Protein AF-A0A316VKX4-F1 (afdb_monomer_lite)

Secondary structure (DSSP, 8-state):
-HHHHHHHHHHHHHHHHIIIIIIS-HHHHHHHHHHHHTTS----HHHHTTS-HHHHHHHHHHHHHHHHHHHHTSHHHHHHHHHHHHHHHHHHHHHHHHHH-TTT-STIIIIIHHHHHHHHT-HIIIIISTTGGGGHHHHHHHHHHHH-PPPTTTTSPPPPPPHHHHHHHHHHHHHHHHHHHHHHT--SSGGGS--TTTTTS-HHHHTTHHHHHHHHHHHHHHHHHHTHHHHHHHHHSPPPP-SHHHHHHHHHTS-HHHHHHHHHHHHHHHHHHHHHHHHHHHHHHHHHHIIIIIT-PPPPHHHHHHHHHHHHHHHHHHHHHHHHHHT----S-HHHHHHHHHHS-SS-HHHHS-HHHHHHHHHHH-HHHHHHHHHHHHHHHHHHHHHHHHHHHHHHTTGGG--

Sequence (403 aa):
MASYGLLALSTAISAFTYSHIWLNDSAFKQSIPKVVKACGTLVPFTSLREADPVTALRELICVRLSFLRLLYADQAGFGALLVFASVFVPFFLRLSYQAASPNTRSLLQGPILPTLAVLITSADVLLIGSGVALFIPTLIALLYTLGASPSKASALPKLPCPAQAVYGANLTAAFLSAFFIGTLMYDEELTSTEFWWEQFVPEQVLQYTNILTHVNDLFSNVYPVVILPILWLGYHSVKRIHNEEDAKKQLDYYLAAEIAYGFERTWAYYRQAGLLSFLAYLYGVSQIYRGVVATKKIPGPATQYILLVSLLITLASLTIAIVDAQSAPDDGLDEEAKKAIERAPAGNPGVEDNIKVLAVLSLVTGPSMAFMLWYAHQEEIRGWKGRRAWRQNSASKGELAVK

Radius of gyration: 22.86 Å; chains: 1; bounding box: 53×50×69 Å

pLDDT: mean 73.51, std 16.37, range [37.75, 94.88]

Organism: NCBI:txid1280837

Structure (mmCIF, N/CA/C/O backbone):
data_AF-A0A316VKX4-F1
#
_entry.id   AF-A0A316VKX4-F1
#
loop_
_atom_site.group_PDB
_atom_site.id
_atom_site.type_symbol
_atom_site.label_atom_id
_atom_site.label_alt_id
_atom_site.label_comp_id
_atom_site.label_asym_id
_atom_site.label_entity_id
_atom_site.label_seq_id
_atom_site.pdbx_PDB_ins_code
_atom_site.Cartn_x
_atom_site.Cartn_y
_atom_site.Cartn_z
_atom_site.occupancy
_atom_site.B_iso_or_equiv
_atom_site.auth_seq_id
_atom_site.auth_comp_id
_atom_site.auth_asym_id
_atom_site.auth_atom_id
_atom_site.pdbx_PDB_model_num
ATOM 1 N N . MET A 1 1 ? -4.645 18.797 -11.029 1.00 60.12 1 MET A N 1
ATOM 2 C CA . MET A 1 1 ? -5.745 19.451 -10.272 1.00 60.12 1 MET A CA 1
ATOM 3 C C . MET A 1 1 ? -6.503 18.474 -9.371 1.00 60.12 1 MET A C 1
ATOM 5 O O . MET A 1 1 ? -6.672 18.792 -8.204 1.00 60.12 1 MET A O 1
ATOM 9 N N . ALA A 1 2 ? -6.898 17.283 -9.846 1.00 71.75 2 ALA A N 1
ATOM 10 C CA . ALA A 1 2 ? -7.637 16.305 -9.028 1.00 71.75 2 ALA A CA 1
ATOM 11 C C . ALA A 1 2 ? -6.901 15.830 -7.749 1.00 71.75 2 ALA A C 1
ATOM 13 O O . ALA A 1 2 ? -7.521 15.722 -6.695 1.00 71.75 2 ALA A O 1
ATOM 14 N N . SER A 1 3 ? -5.580 15.617 -7.809 1.00 77.44 3 SER A N 1
ATOM 15 C CA . SER A 1 3 ? -4.751 15.219 -6.655 1.00 77.44 3 SER A CA 1
ATOM 16 C C . SER A 1 3 ? -4.733 16.271 -5.538 1.00 77.44 3 SER A C 1
ATOM 18 O O . SER A 1 3 ? -4.912 15.936 -4.372 1.00 77.44 3 SER A O 1
ATOM 20 N N . TYR A 1 4 ? -4.605 17.555 -5.884 1.00 80.31 4 TYR A N 1
ATOM 21 C CA . TYR A 1 4 ? -4.650 18.654 -4.911 1.00 80.31 4 TYR A CA 1
ATOM 22 C C . TYR A 1 4 ? -6.019 18.795 -4.233 1.00 80.31 4 TYR A C 1
ATOM 24 O O . TYR A 1 4 ? -6.076 19.100 -3.044 1.00 80.31 4 TYR A O 1
ATOM 32 N N . GLY A 1 5 ? -7.113 18.523 -4.954 1.00 78.25 5 GLY A N 1
ATOM 33 C CA . GLY A 1 5 ? -8.458 18.497 -4.370 1.00 78.25 5 GLY A CA 1
ATOM 34 C C . GLY A 1 5 ? -8.615 17.408 -3.303 1.00 78.25 5 GLY A C 1
ATOM 35 O O . GLY A 1 5 ? -9.144 17.675 -2.227 1.00 78.25 5 GLY A O 1
ATOM 36 N N . LEU A 1 6 ? -8.089 16.204 -3.558 1.00 78.06 6 LEU A N 1
ATOM 37 C CA . LEU A 1 6 ? -8.088 15.113 -2.576 1.00 78.06 6 LEU A CA 1
ATOM 38 C C . LEU A 1 6 ? -7.181 15.399 -1.378 1.00 78.06 6 LEU A C 1
ATOM 40 O O . LEU A 1 6 ? -7.562 15.100 -0.249 1.00 78.06 6 LEU A O 1
ATOM 44 N N . LEU A 1 7 ? -6.020 16.024 -1.596 1.00 81.31 7 LEU A N 1
ATOM 45 C CA . LEU A 1 7 ? -5.147 16.462 -0.503 1.00 81.31 7 LEU A CA 1
ATOM 46 C C . LEU A 1 7 ? -5.839 17.496 0.390 1.00 81.31 7 LEU A C 1
ATOM 48 O O . LEU A 1 7 ? -5.769 17.384 1.614 1.00 81.31 7 LEU A O 1
ATOM 52 N N . ALA A 1 8 ? -6.540 18.467 -0.202 1.00 81.06 8 ALA A N 1
ATOM 53 C CA . ALA A 1 8 ? -7.312 19.458 0.542 1.00 81.06 8 ALA A CA 1
ATOM 54 C C . ALA A 1 8 ? -8.449 18.802 1.340 1.00 81.06 8 ALA A C 1
ATOM 56 O O . ALA A 1 8 ? -8.603 19.094 2.524 1.00 81.06 8 ALA A O 1
ATOM 57 N N . LEU A 1 9 ? -9.188 17.867 0.731 1.00 82.38 9 LEU A N 1
ATOM 58 C CA . LEU A 1 9 ? -10.244 17.109 1.405 1.00 82.38 9 LEU A CA 1
ATOM 59 C C . LEU A 1 9 ? -9.695 16.281 2.574 1.00 82.38 9 LEU A C 1
ATOM 61 O O . LEU A 1 9 ? -10.226 16.361 3.677 1.00 82.38 9 LEU A O 1
ATOM 65 N N . SER A 1 10 ? -8.615 15.527 2.353 1.00 78.88 10 SER A N 1
ATOM 66 C CA . SER A 1 10 ? -7.961 14.726 3.393 1.00 78.88 10 SER A CA 1
ATOM 67 C C . SER A 1 10 ? -7.486 15.614 4.544 1.00 78.88 10 SER A C 1
ATOM 69 O O . SER A 1 10 ? -7.774 15.328 5.700 1.00 78.88 10 SER A O 1
ATOM 71 N N . THR A 1 11 ? -6.855 16.753 4.237 1.00 80.44 11 THR A N 1
ATOM 72 C CA . THR A 1 11 ? -6.425 17.739 5.243 1.00 80.44 11 THR A CA 1
ATOM 73 C C . THR A 1 11 ? -7.607 18.300 6.031 1.00 80.44 11 THR A C 1
ATOM 75 O O . THR A 1 11 ? -7.535 18.392 7.254 1.00 80.44 11 THR A O 1
ATOM 78 N N . ALA A 1 12 ? -8.702 18.650 5.352 1.00 81.50 12 ALA A N 1
ATOM 79 C CA . ALA A 1 12 ? -9.905 19.175 5.986 1.00 81.50 12 ALA A CA 1
ATOM 80 C C . ALA A 1 12 ? -10.557 18.138 6.911 1.00 81.50 12 ALA A C 1
ATOM 82 O O . ALA A 1 12 ? -10.912 18.479 8.036 1.00 81.50 12 ALA A O 1
ATOM 83 N N . ILE A 1 13 ? -10.646 16.872 6.486 1.00 80.00 13 ILE A N 1
ATOM 84 C CA . ILE A 1 13 ? -11.145 15.768 7.317 1.00 80.00 13 ILE A CA 1
ATOM 85 C C . ILE A 1 13 ? -10.245 15.575 8.543 1.00 80.00 13 ILE A C 1
ATOM 87 O O . ILE A 1 13 ? -10.758 15.516 9.662 1.00 80.00 13 ILE A O 1
ATOM 91 N N . SER A 1 14 ? -8.919 15.530 8.368 1.00 80.00 14 SER A N 1
ATOM 92 C CA . SER A 1 14 ? -7.964 15.413 9.478 1.00 80.00 14 SER A CA 1
ATOM 93 C C . SER A 1 14 ? -8.106 16.575 10.467 1.00 80.00 14 SER A C 1
ATOM 95 O O . SER A 1 14 ? -8.211 16.342 11.668 1.00 80.00 14 SER A O 1
ATOM 97 N N . ALA A 1 15 ? -8.170 17.819 9.978 1.00 77.75 15 ALA A N 1
ATOM 98 C CA . ALA A 1 15 ? -8.285 19.022 10.803 1.00 77.75 15 ALA A CA 1
ATOM 99 C C . ALA A 1 15 ? -9.633 19.118 11.532 1.00 77.75 15 ALA A C 1
ATOM 101 O O . ALA A 1 15 ? -9.665 19.403 12.730 1.00 77.75 15 ALA A O 1
ATOM 102 N N . PHE A 1 16 ? -10.737 18.840 10.833 1.00 80.94 16 PHE A N 1
ATOM 103 C CA . PHE A 1 16 ? -12.077 18.812 11.417 1.00 80.94 16 PHE A CA 1
ATOM 104 C C . PHE A 1 16 ? -12.161 17.767 12.529 1.00 80.94 16 PHE A C 1
ATOM 106 O O . PHE A 1 16 ? -12.564 18.085 13.648 1.00 80.94 16 PHE A O 1
ATOM 113 N N . THR A 1 17 ? -11.698 16.548 12.247 1.00 73.50 17 THR A N 1
ATOM 114 C CA . THR A 1 17 ? -11.689 15.451 13.218 1.00 73.50 17 THR A CA 1
ATOM 115 C C . THR A 1 17 ? -10.815 15.787 14.415 1.00 73.50 17 THR A C 1
ATOM 117 O O . THR A 1 17 ? -11.259 15.667 15.551 1.00 73.50 17 THR A O 1
ATOM 120 N N . TYR A 1 18 ? -9.590 16.254 14.186 1.00 73.69 18 TYR A N 1
ATOM 121 C CA . TYR A 1 18 ? -8.694 16.659 15.262 1.00 73.69 18 TYR A CA 1
ATOM 122 C C . TYR A 1 18 ? -9.344 17.718 16.161 1.00 73.69 18 TYR A C 1
ATOM 124 O O . TYR A 1 18 ? -9.322 17.609 17.385 1.00 73.69 18 TYR A O 1
ATOM 132 N N . SER A 1 19 ? -9.982 18.725 15.564 1.00 74.12 19 SER A N 1
ATOM 133 C CA . SER A 1 19 ? -10.683 19.771 16.304 1.00 74.12 19 SER A CA 1
ATOM 134 C C . SER A 1 19 ? -11.871 19.229 17.108 1.00 74.12 19 SER A C 1
ATOM 136 O O . SER A 1 19 ? -12.000 19.539 18.290 1.00 74.12 19 SER A O 1
ATOM 138 N N . HIS A 1 20 ? -12.734 18.415 16.502 1.00 68.88 20 HIS A N 1
ATOM 139 C CA . HIS A 1 20 ? -14.007 18.028 17.116 1.00 68.88 20 HIS A CA 1
ATOM 140 C C . HIS A 1 20 ? -13.888 16.816 18.036 1.00 68.88 20 HIS A C 1
ATOM 142 O O . HIS A 1 20 ? -14.450 16.820 19.126 1.00 68.88 20 HIS A O 1
ATOM 148 N N . ILE A 1 21 ? -13.134 15.801 17.623 1.00 66.00 21 ILE A N 1
ATOM 149 C CA . ILE A 1 21 ? -12.953 14.570 18.395 1.00 66.00 21 ILE A CA 1
ATOM 150 C C . ILE A 1 21 ? -11.817 14.736 19.393 1.00 66.00 21 ILE A C 1
ATOM 152 O O . ILE A 1 21 ? -11.898 14.207 20.493 1.00 66.00 21 ILE A O 1
ATOM 156 N N . TRP A 1 22 ? -10.762 15.487 19.063 1.00 65.12 22 TRP A N 1
ATOM 157 C CA . TRP A 1 22 ? -9.586 15.494 19.927 1.00 65.12 22 TRP A CA 1
ATOM 158 C C . TRP A 1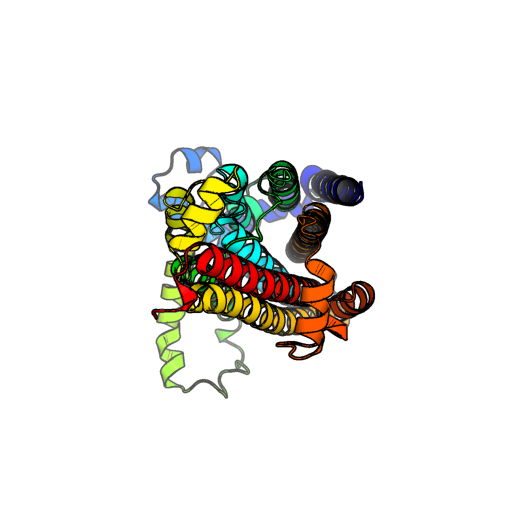 22 ? -9.423 16.711 20.811 1.00 65.12 22 TRP A C 1
ATOM 160 O O . TRP A 1 22 ? -9.074 16.566 21.980 1.00 65.12 22 TRP A O 1
ATOM 170 N N . LEU A 1 23 ? -9.699 17.913 20.306 1.00 66.50 23 LEU A N 1
ATOM 171 C CA . LEU A 1 23 ? -9.652 19.108 21.146 1.00 66.50 23 LEU A CA 1
ATOM 172 C C . LEU A 1 23 ? -10.901 19.246 22.023 1.00 66.50 23 LEU A C 1
ATOM 174 O O . LEU A 1 23 ? -10.758 19.689 23.165 1.00 66.50 23 LEU A O 1
ATOM 178 N N . ASN A 1 24 ? -12.074 18.823 21.539 1.00 64.88 24 ASN A N 1
ATOM 179 C CA . ASN A 1 24 ? -13.357 19.116 22.186 1.00 64.88 24 ASN A CA 1
ATOM 180 C C . ASN A 1 24 ? -14.005 17.934 22.930 1.00 64.88 24 ASN A C 1
ATOM 182 O O . ASN A 1 24 ? -14.787 18.180 23.847 1.00 64.88 24 ASN A O 1
ATOM 186 N N . ASP A 1 25 ? -13.684 16.676 22.606 1.00 64.81 25 ASP A N 1
ATOM 187 C CA . ASP A 1 25 ? -14.286 15.524 23.290 1.00 64.81 25 ASP A CA 1
ATOM 188 C C . ASP A 1 25 ? -13.581 15.236 24.626 1.00 64.81 25 ASP A C 1
ATOM 190 O O . ASP A 1 25 ? -12.513 14.616 24.709 1.00 64.81 25 ASP A O 1
ATOM 194 N N . SER A 1 26 ? -14.194 15.710 25.710 1.00 60.19 26 SER A N 1
ATOM 195 C CA . SER A 1 26 ? -13.732 15.448 27.071 1.00 60.19 26 SER A CA 1
ATOM 196 C C . SER A 1 26 ? -13.833 13.968 27.450 1.00 60.19 26 SER A C 1
ATOM 198 O O . SER A 1 26 ? -13.017 13.516 28.250 1.00 60.19 26 SER A O 1
ATOM 200 N N . ALA A 1 27 ? -14.746 13.189 26.860 1.00 57.53 27 ALA A N 1
ATOM 201 C CA . ALA A 1 27 ? -14.887 11.759 27.122 1.00 57.53 27 ALA A CA 1
ATOM 202 C C . ALA A 1 27 ? -13.756 10.959 26.464 1.00 57.53 27 ALA A C 1
ATOM 204 O O . ALA A 1 27 ? -13.164 10.088 27.107 1.00 57.53 27 ALA A O 1
ATOM 205 N N . PHE A 1 28 ? -13.377 11.304 25.229 1.00 58.06 28 PHE A N 1
ATOM 206 C CA . PHE A 1 28 ? -12.222 10.688 24.573 1.00 58.06 28 PHE A CA 1
ATOM 207 C C . PHE A 1 28 ? -10.921 11.062 25.305 1.00 58.06 28 PHE A C 1
ATOM 209 O O . PHE A 1 28 ? -10.157 10.166 25.673 1.00 58.06 28 PHE A O 1
ATOM 216 N N . LYS A 1 29 ? -10.728 12.337 25.689 1.00 58.44 29 LYS A N 1
ATOM 217 C CA . LYS A 1 29 ? -9.605 12.761 26.555 1.00 58.44 29 LYS A CA 1
ATOM 218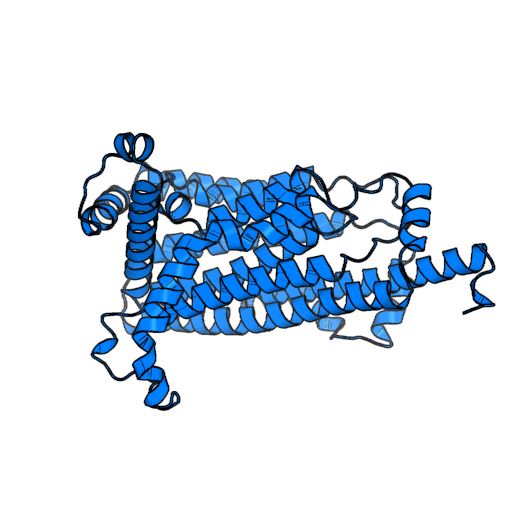 C C . LYS A 1 29 ? -9.596 12.101 27.933 1.00 58.44 29 LYS A C 1
ATOM 220 O O . LYS A 1 29 ? -8.525 11.923 28.492 1.00 58.44 29 LYS A O 1
ATOM 225 N N . GLN A 1 30 ? -10.749 11.744 28.499 1.00 57.66 30 GLN A N 1
ATOM 226 C CA . GLN A 1 30 ? -10.844 11.006 29.766 1.00 57.66 30 GLN A CA 1
ATOM 227 C C . GLN A 1 30 ? -10.630 9.494 29.598 1.00 57.66 30 GLN A C 1
ATOM 229 O O . GLN A 1 30 ? -10.329 8.808 30.579 1.00 57.66 30 GLN A O 1
ATOM 234 N N . SER A 1 31 ? -10.750 8.966 28.377 1.00 54.25 31 SER A N 1
ATOM 235 C CA . SER A 1 31 ? -10.480 7.559 28.068 1.00 54.25 31 SER A CA 1
ATOM 236 C C . SER A 1 31 ? -8.983 7.260 27.905 1.00 54.25 31 SER A C 1
ATOM 238 O O . SER A 1 31 ? -8.543 6.207 28.363 1.00 54.25 31 SER A O 1
ATOM 240 N N . ILE A 1 32 ? -8.169 8.201 27.393 1.00 52.81 32 ILE A N 1
ATOM 241 C CA . ILE A 1 32 ? -6.703 8.016 27.277 1.00 52.81 32 ILE A CA 1
ATOM 242 C C . ILE A 1 32 ? -6.052 7.747 28.643 1.00 52.81 32 ILE A C 1
ATOM 244 O O . ILE A 1 32 ? -5.328 6.762 28.764 1.00 52.81 32 ILE A O 1
ATOM 248 N N . PRO A 1 33 ? -6.335 8.519 29.715 1.00 47.44 33 PRO A N 1
ATOM 249 C CA . PRO A 1 33 ? -5.785 8.255 31.037 1.00 47.44 33 PRO A CA 1
ATOM 250 C C . PRO A 1 33 ? -6.220 6.911 31.615 1.00 47.44 33 PRO A C 1
ATOM 252 O O . PRO A 1 33 ? -5.520 6.409 32.482 1.00 47.44 33 PRO A O 1
ATOM 255 N N . LYS A 1 34 ? -7.343 6.318 31.172 1.00 47.78 34 LYS A N 1
ATOM 256 C CA . LYS A 1 34 ? -7.771 4.970 31.593 1.00 47.78 34 LYS A CA 1
ATOM 257 C C . LYS A 1 34 ? -6.962 3.873 30.893 1.00 47.78 34 LYS A C 1
ATOM 259 O O . LYS A 1 34 ? -6.561 2.927 31.559 1.00 47.78 34 LYS A O 1
ATOM 264 N N . VAL A 1 35 ? -6.664 4.045 29.601 1.00 47.06 35 VAL A N 1
ATOM 265 C CA . VAL A 1 35 ? -5.749 3.175 28.830 1.00 47.06 35 VAL A CA 1
ATOM 266 C C . VAL A 1 35 ? -4.333 3.242 29.398 1.00 47.06 35 VAL A C 1
ATOM 268 O O . VAL A 1 35 ? -3.689 2.217 29.574 1.00 47.06 35 VAL A O 1
ATOM 271 N N . VAL A 1 36 ? -3.883 4.443 29.765 1.00 46.62 36 VAL A N 1
ATOM 272 C CA . VAL A 1 36 ? -2.569 4.674 30.381 1.00 46.62 36 VAL A CA 1
ATOM 273 C C . VAL A 1 36 ? -2.534 4.200 31.846 1.00 46.62 36 VAL A C 1
ATOM 275 O O . VAL A 1 36 ? -1.531 3.648 32.283 1.00 46.62 36 VAL A O 1
ATOM 278 N N . LYS A 1 37 ? -3.633 4.316 32.614 1.00 44.09 37 LYS A N 1
ATOM 279 C CA . LYS A 1 37 ? -3.723 3.788 33.996 1.00 44.09 37 LYS A CA 1
ATOM 280 C C . LYS A 1 37 ? -3.655 2.264 34.074 1.00 44.09 37 LYS A C 1
ATOM 282 O O . LYS A 1 37 ? -3.161 1.753 35.075 1.00 44.09 37 LYS A O 1
ATOM 287 N N . ALA A 1 38 ? -4.164 1.552 33.067 1.00 44.91 38 ALA A N 1
ATOM 288 C CA . ALA A 1 38 ? -4.138 0.088 33.029 1.00 44.91 38 ALA A CA 1
ATOM 289 C C . ALA A 1 38 ? -2.704 -0.480 32.991 1.00 44.91 38 ALA A C 1
ATOM 291 O O . ALA A 1 38 ? -2.495 -1.624 33.382 1.00 44.91 38 ALA A O 1
ATOM 292 N N . CYS A 1 39 ? -1.718 0.337 32.606 1.00 48.19 39 CYS A N 1
ATOM 293 C CA . CYS A 1 39 ? -0.301 -0.024 32.562 1.00 48.19 39 CYS A CA 1
ATOM 294 C C . CYS A 1 39 ? 0.451 0.122 33.893 1.00 48.19 39 CYS A C 1
ATOM 296 O O . CYS A 1 39 ? 1.651 -0.120 33.950 1.00 48.19 39 CYS A O 1
ATOM 298 N N . GLY A 1 40 ? -0.238 0.459 34.988 1.00 40.12 40 GLY A N 1
ATOM 299 C CA . GLY A 1 40 ? 0.325 0.386 36.342 1.00 40.12 40 GLY A CA 1
ATOM 300 C C . GLY A 1 40 ? 1.216 1.559 36.757 1.00 40.12 40 GLY A C 1
ATOM 301 O O . GLY A 1 40 ? 1.506 1.698 37.943 1.00 40.12 40 GLY A O 1
ATOM 302 N N . THR A 1 41 ? 1.571 2.464 35.851 1.00 39.94 41 THR A N 1
ATOM 303 C CA . THR A 1 41 ? 2.370 3.646 36.182 1.00 39.94 41 THR A CA 1
ATOM 304 C C . THR A 1 41 ? 1.820 4.866 35.449 1.00 39.94 41 THR A C 1
ATOM 306 O O . THR A 1 41 ? 1.879 4.986 34.230 1.00 39.94 41 THR A O 1
ATOM 309 N N . LEU A 1 42 ? 1.273 5.815 36.220 1.00 39.25 42 LEU A N 1
ATOM 310 C CA . LEU A 1 42 ? 1.104 7.208 35.800 1.00 39.25 42 LEU A CA 1
ATOM 311 C C . LEU A 1 42 ? 2.510 7.792 35.601 1.00 39.25 42 LEU A C 1
ATOM 313 O O . LEU A 1 42 ? 2.999 8.528 36.449 1.00 39.25 42 LEU A O 1
ATOM 317 N N . VAL A 1 43 ? 3.198 7.408 34.530 1.00 42.34 43 VAL A N 1
ATOM 318 C CA . VAL A 1 43 ? 4.424 8.073 34.098 1.00 42.34 43 VAL A CA 1
ATOM 319 C C . VAL A 1 43 ? 3.943 9.301 33.325 1.00 42.34 43 VAL A C 1
ATOM 321 O O . VAL A 1 43 ? 3.449 9.150 32.205 1.00 42.34 43 VAL A O 1
ATOM 324 N N . PRO A 1 44 ? 3.952 10.518 33.907 1.00 46.12 44 PRO A N 1
ATOM 325 C CA . PRO A 1 44 ? 3.682 11.714 33.123 1.00 46.12 44 PRO A CA 1
ATOM 326 C C . PRO A 1 44 ? 4.625 11.733 31.916 1.00 46.12 44 PRO A C 1
ATOM 328 O O . PRO A 1 44 ? 5.771 11.312 32.006 1.00 46.12 44 PRO A O 1
ATOM 331 N N . PHE A 1 45 ? 4.150 12.222 30.772 1.00 43.97 45 PHE A N 1
ATOM 332 C CA . PHE A 1 45 ? 4.878 12.193 29.494 1.00 43.97 45 PHE A CA 1
ATOM 333 C C . PHE A 1 45 ? 6.321 12.744 29.580 1.00 43.97 45 PHE A C 1
ATOM 335 O O . PHE A 1 45 ? 7.197 12.366 28.806 1.00 43.97 45 PHE A O 1
ATOM 342 N N . THR A 1 46 ? 6.588 13.605 30.564 1.00 41.31 46 THR A N 1
ATOM 343 C CA . THR A 1 46 ? 7.914 14.122 30.912 1.00 41.31 46 THR A CA 1
ATOM 344 C C . THR A 1 46 ? 8.912 13.052 31.364 1.00 41.31 46 THR A C 1
ATOM 346 O O . THR A 1 46 ? 10.079 13.167 31.009 1.00 41.31 46 THR A O 1
ATOM 349 N N . SER A 1 47 ? 8.495 11.993 32.063 1.00 45.62 47 SER A N 1
ATOM 350 C CA . SER A 1 47 ? 9.403 10.940 32.546 1.00 45.62 47 SER A CA 1
ATOM 351 C C . SER A 1 47 ? 9.649 9.804 31.547 1.00 45.62 47 SER A C 1
ATOM 353 O O . SER A 1 47 ? 10.645 9.106 31.686 1.00 45.62 47 SER A O 1
ATOM 355 N N . LEU A 1 48 ? 8.851 9.669 30.478 1.00 43.50 48 LEU A N 1
ATOM 356 C CA . LEU A 1 48 ? 9.196 8.807 29.327 1.00 43.50 48 LEU A CA 1
ATOM 357 C C . LEU A 1 48 ? 10.423 9.325 28.562 1.00 43.50 48 LEU A C 1
ATOM 359 O O . LEU A 1 48 ? 11.143 8.555 27.936 1.00 43.50 48 LEU A O 1
ATOM 363 N N . ARG A 1 49 ? 10.668 10.639 28.622 1.00 44.66 49 ARG A N 1
ATOM 364 C CA . ARG A 1 49 ? 11.808 11.299 27.973 1.00 44.66 49 ARG A CA 1
ATOM 365 C C . ARG A 1 49 ? 13.129 11.085 28.720 1.00 44.66 49 ARG A C 1
ATOM 367 O O . ARG A 1 49 ? 14.188 11.236 28.120 1.00 44.66 49 ARG A O 1
ATOM 374 N N . GLU A 1 50 ? 13.039 10.766 30.009 1.00 46.19 50 GLU A N 1
ATOM 375 C CA . GLU A 1 50 ? 14.162 10.529 30.927 1.00 46.19 50 GLU A CA 1
ATOM 376 C C . GLU A 1 50 ? 14.337 9.039 31.268 1.00 46.19 50 GLU A C 1
ATOM 378 O O . GLU A 1 50 ? 15.322 8.662 31.900 1.00 46.19 50 GLU A O 1
ATOM 383 N N . ALA A 1 51 ? 13.394 8.189 30.848 1.00 51.47 51 ALA A N 1
ATOM 384 C CA . ALA A 1 51 ? 13.449 6.748 31.040 1.00 51.47 51 ALA A CA 1
ATOM 385 C C . ALA A 1 51 ? 14.568 6.119 30.202 1.00 51.47 51 ALA A C 1
ATOM 387 O O . ALA A 1 51 ? 14.855 6.543 29.079 1.00 51.47 51 ALA A O 1
ATOM 388 N N . ASP A 1 52 ? 15.176 5.058 30.730 1.00 59.75 52 ASP A N 1
ATOM 389 C CA . ASP A 1 52 ? 16.068 4.232 29.932 1.00 59.75 52 ASP A CA 1
ATOM 390 C C . ASP A 1 52 ? 15.292 3.587 28.757 1.00 59.75 52 ASP A C 1
ATOM 392 O O . ASP A 1 52 ? 14.076 3.369 28.848 1.00 59.75 52 ASP A O 1
ATOM 396 N N . PRO A 1 53 ? 15.969 3.262 27.639 1.00 49.50 53 PRO A N 1
ATOM 397 C CA . PRO A 1 53 ? 15.309 2.757 26.435 1.00 49.50 53 PRO A CA 1
ATOM 398 C C . PRO A 1 53 ? 14.465 1.493 26.650 1.00 49.50 53 PRO A C 1
ATOM 400 O O . PRO A 1 53 ? 13.497 1.284 25.921 1.00 49.50 53 PRO A O 1
ATOM 403 N N . VAL A 1 54 ? 14.811 0.654 27.634 1.00 50.44 54 VAL A N 1
ATOM 404 C CA . VAL A 1 54 ? 14.092 -0.595 27.925 1.00 50.44 54 VAL A CA 1
ATOM 405 C C . VAL A 1 54 ? 12.776 -0.291 28.636 1.00 50.44 54 VAL A C 1
ATOM 407 O O . VAL A 1 54 ? 11.734 -0.829 28.262 1.00 50.44 54 VAL A O 1
ATOM 410 N N . THR A 1 55 ? 12.793 0.622 29.607 1.00 51.97 55 THR A N 1
ATOM 411 C CA . THR A 1 55 ? 11.578 1.097 30.281 1.00 51.97 55 THR A CA 1
ATOM 412 C C . THR A 1 55 ? 10.646 1.829 29.312 1.00 51.97 55 THR A C 1
ATOM 414 O O . THR A 1 55 ? 9.450 1.540 29.284 1.00 51.97 55 THR A O 1
ATOM 417 N N . ALA A 1 56 ? 11.180 2.707 28.455 1.00 52.75 56 ALA A N 1
ATOM 418 C CA . ALA A 1 56 ? 10.389 3.399 27.434 1.00 52.75 56 ALA A CA 1
ATOM 419 C C . ALA A 1 56 ? 9.720 2.418 26.451 1.00 52.75 56 ALA A C 1
ATOM 421 O O . ALA A 1 56 ? 8.542 2.566 26.124 1.00 52.75 56 ALA A O 1
ATOM 422 N N . LEU A 1 57 ? 10.447 1.378 26.030 1.00 53.03 57 LEU A N 1
ATOM 423 C CA . LEU A 1 57 ? 9.920 0.322 25.169 1.00 53.03 57 LEU A CA 1
ATOM 424 C C . LEU A 1 57 ? 8.807 -0.485 25.860 1.00 53.03 57 LEU A C 1
ATOM 426 O O . LEU A 1 57 ? 7.775 -0.750 25.245 1.00 53.03 57 LEU A O 1
ATOM 430 N N . ARG A 1 58 ? 8.968 -0.830 27.145 1.00 53.34 58 ARG A N 1
ATOM 431 C CA . ARG A 1 58 ? 7.960 -1.579 27.917 1.00 53.34 58 ARG A CA 1
ATOM 432 C C . ARG A 1 58 ? 6.640 -0.818 28.054 1.00 53.34 58 ARG A C 1
ATOM 434 O O . ARG A 1 58 ? 5.572 -1.396 27.858 1.00 53.34 58 ARG A O 1
ATOM 441 N N . GLU A 1 59 ? 6.708 0.470 28.373 1.00 54.84 59 GLU A N 1
ATOM 442 C CA . GLU A 1 59 ? 5.525 1.331 28.499 1.00 54.84 59 GLU A CA 1
ATOM 443 C C . GLU A 1 59 ? 4.805 1.498 27.149 1.00 54.84 59 GLU A C 1
ATOM 445 O O . GLU A 1 59 ? 3.580 1.379 27.073 1.00 54.84 59 GLU A O 1
ATOM 450 N N . LEU A 1 60 ? 5.560 1.660 26.055 1.00 54.81 60 LEU A N 1
ATOM 451 C CA . LEU A 1 60 ? 5.025 1.730 24.689 1.00 54.81 60 LEU A CA 1
ATOM 452 C C . LEU A 1 60 ? 4.260 0.452 24.307 1.00 54.81 60 LEU A C 1
ATOM 454 O O . LEU A 1 60 ? 3.157 0.521 23.754 1.00 54.81 60 LEU A O 1
ATOM 458 N N . ILE A 1 61 ? 4.806 -0.722 24.643 1.00 57.47 61 ILE A N 1
ATOM 459 C CA . ILE A 1 61 ? 4.139 -2.016 24.429 1.00 57.47 61 ILE A CA 1
ATOM 460 C C . ILE A 1 61 ? 2.848 -2.097 25.233 1.00 57.47 61 ILE A C 1
ATOM 462 O O . ILE A 1 61 ? 1.813 -2.477 24.688 1.00 57.47 61 ILE A O 1
ATOM 466 N N . CYS A 1 62 ? 2.877 -1.708 26.505 1.00 60.03 62 CYS A N 1
ATOM 467 C CA . CYS A 1 62 ? 1.690 -1.781 27.342 1.00 60.03 62 CYS A CA 1
ATOM 468 C C . CYS A 1 62 ? 0.557 -0.879 26.824 1.00 60.03 62 CYS A C 1
ATOM 470 O O . CYS A 1 62 ? -0.601 -1.308 26.744 1.00 60.03 62 CYS A O 1
ATOM 472 N N . VAL A 1 63 ? 0.881 0.344 26.392 1.00 57.78 63 VAL A N 1
ATOM 473 C CA . VAL A 1 63 ? -0.095 1.259 25.781 1.00 57.78 63 VAL A CA 1
ATOM 474 C C . VAL A 1 63 ? -0.666 0.666 24.488 1.00 57.78 63 VAL A C 1
ATOM 476 O O . VAL A 1 63 ? -1.880 0.710 24.271 1.00 57.78 63 VAL A O 1
ATOM 479 N N . ARG A 1 64 ? 0.179 0.047 23.653 1.00 62.34 64 ARG A N 1
ATOM 480 C CA . ARG A 1 64 ? -0.246 -0.640 22.423 1.00 62.34 64 ARG A CA 1
ATOM 481 C C . ARG A 1 64 ? -1.214 -1.784 22.703 1.00 62.34 64 ARG A C 1
ATOM 483 O O . ARG A 1 64 ? -2.269 -1.854 22.077 1.00 62.34 64 ARG A O 1
ATOM 490 N N . LEU A 1 65 ? -0.866 -2.666 23.636 1.00 60.62 65 LEU A N 1
ATOM 491 C CA . LEU A 1 65 ? -1.701 -3.803 24.015 1.00 60.62 65 LEU A CA 1
ATOM 492 C C . LEU A 1 65 ? -3.031 -3.336 24.610 1.00 60.62 65 LEU A C 1
ATOM 494 O O . LEU A 1 65 ? -4.072 -3.900 24.295 1.00 60.62 65 LEU A O 1
ATOM 498 N N . SER A 1 66 ? -3.025 -2.257 25.391 1.00 60.94 66 SER A N 1
ATOM 499 C CA . SER A 1 66 ? -4.244 -1.677 25.963 1.00 60.94 66 SER A CA 1
ATOM 500 C C . SER A 1 66 ? -5.160 -1.060 24.899 1.00 60.94 66 SER A C 1
ATOM 502 O O . SER A 1 66 ? -6.380 -1.196 24.987 1.00 60.94 66 SER A O 1
ATOM 504 N N . PHE A 1 67 ? -4.600 -0.436 23.856 1.00 65.12 67 PHE A N 1
ATOM 505 C CA . PHE A 1 67 ? -5.382 0.025 22.703 1.00 65.12 67 PHE A CA 1
ATOM 506 C C . PHE A 1 67 ? -6.034 -1.122 21.946 1.00 65.12 67 PHE A C 1
ATOM 508 O O . PHE A 1 67 ? -7.212 -1.065 21.603 1.00 65.12 67 PHE A O 1
ATOM 515 N N . LEU A 1 68 ? -5.243 -2.158 21.673 1.00 67.25 68 LEU A N 1
ATOM 516 C CA . LEU A 1 68 ? -5.713 -3.338 20.974 1.00 67.25 68 LEU A CA 1
ATOM 517 C C . LEU A 1 68 ? -6.816 -4.009 21.790 1.00 67.25 68 LEU A C 1
ATOM 519 O O . LEU A 1 68 ? -7.881 -4.256 21.242 1.00 67.25 68 LEU A O 1
ATOM 523 N N . ARG A 1 69 ? -6.635 -4.173 23.106 1.00 66.56 69 ARG A N 1
ATOM 524 C CA . ARG A 1 69 ? -7.683 -4.660 24.018 1.00 66.56 69 ARG A CA 1
ATOM 525 C C . ARG A 1 69 ? -8.971 -3.844 23.921 1.00 66.56 69 ARG A C 1
ATOM 527 O O . ARG A 1 69 ? -10.042 -4.431 23.886 1.00 66.56 69 ARG A O 1
ATOM 534 N N . LEU A 1 70 ? -8.899 -2.514 23.823 1.00 69.12 70 LEU A N 1
ATOM 535 C CA . LEU A 1 70 ? -10.099 -1.692 23.619 1.00 69.12 70 LEU A CA 1
ATOM 536 C C . LEU A 1 70 ? -10.802 -1.962 22.285 1.00 69.12 70 LEU A C 1
ATOM 538 O O . LEU A 1 70 ? -12.026 -1.911 22.239 1.00 69.12 70 LEU A O 1
ATOM 542 N N . LEU A 1 71 ? -10.048 -2.211 21.211 1.00 72.25 71 LEU A N 1
ATOM 543 C CA . LEU A 1 71 ? -10.620 -2.580 19.915 1.00 72.25 71 LEU A CA 1
ATOM 544 C C . LEU A 1 71 ? -11.178 -4.007 19.924 1.00 72.25 71 LEU A C 1
ATOM 546 O O . LEU A 1 71 ? -12.162 -4.265 19.246 1.00 72.25 71 LEU A O 1
ATOM 550 N N . TYR A 1 72 ? -10.580 -4.921 20.689 1.00 71.88 72 TYR A N 1
ATOM 551 C CA . TYR A 1 72 ? -11.070 -6.293 20.846 1.00 71.88 72 TYR A CA 1
ATOM 552 C C . TYR A 1 72 ? -12.291 -6.391 21.764 1.00 71.88 72 TYR A C 1
ATOM 554 O O . TYR A 1 72 ? -13.118 -7.277 21.576 1.00 71.88 72 TYR A O 1
ATOM 562 N N . ALA A 1 73 ? -12.449 -5.455 22.704 1.00 68.88 73 ALA A N 1
ATOM 563 C CA . ALA A 1 73 ? -13.540 -5.460 23.677 1.00 68.88 73 ALA A CA 1
ATOM 564 C C . ALA A 1 73 ? -14.941 -5.356 23.046 1.00 68.88 73 ALA A C 1
ATOM 566 O O . ALA A 1 73 ? -15.935 -5.675 23.703 1.00 68.88 73 ALA A O 1
ATOM 567 N N . ASP A 1 74 ? -15.058 -4.902 21.793 1.00 75.19 74 ASP A N 1
ATOM 568 C CA . ASP A 1 74 ? -16.305 -4.973 21.044 1.00 75.19 74 ASP A CA 1
ATOM 569 C C . ASP A 1 74 ? -16.125 -5.548 19.628 1.00 75.19 74 ASP A C 1
ATOM 571 O O . ASP A 1 74 ? -15.135 -5.348 18.926 1.00 75.19 74 ASP A O 1
ATOM 575 N N . GLN A 1 75 ? -17.142 -6.284 19.174 1.00 81.88 75 GLN A N 1
ATOM 576 C CA . GLN A 1 75 ? -17.141 -6.936 17.859 1.00 81.88 75 GLN A CA 1
ATOM 577 C C . GLN A 1 75 ? -16.974 -5.929 16.704 1.00 81.88 75 GLN A C 1
ATOM 579 O O . GLN A 1 75 ? -16.419 -6.254 15.652 1.00 81.88 75 GLN A O 1
ATOM 584 N N . ALA A 1 76 ? -17.443 -4.691 16.899 1.00 87.06 76 ALA A N 1
ATOM 585 C CA . ALA A 1 76 ? -17.298 -3.623 15.920 1.00 87.06 76 ALA A CA 1
ATOM 586 C C . ALA A 1 76 ? -15.849 -3.115 15.815 1.00 87.06 76 ALA A C 1
ATOM 588 O O . ALA A 1 76 ? -15.378 -2.867 14.706 1.00 87.06 76 ALA A O 1
ATOM 589 N N . GLY A 1 77 ? -15.133 -2.988 16.933 1.00 85.81 77 GLY A N 1
ATOM 590 C CA . GLY A 1 77 ? -13.722 -2.615 17.001 1.00 85.81 77 GLY A CA 1
ATOM 591 C C . GLY A 1 77 ? -12.824 -3.652 16.349 1.00 85.81 77 GLY A C 1
ATOM 592 O O . GLY A 1 77 ? -11.971 -3.293 15.533 1.00 85.81 77 GLY A O 1
ATOM 593 N N . PHE A 1 78 ? -13.104 -4.935 16.580 1.00 83.50 78 PHE A N 1
ATOM 594 C CA . PHE A 1 78 ? -12.441 -6.033 15.882 1.00 83.50 78 PHE A CA 1
ATOM 595 C C . PHE A 1 78 ? -12.615 -5.920 14.362 1.00 83.50 78 PHE A C 1
ATOM 597 O O . PHE A 1 78 ? -11.651 -5.970 13.593 1.00 83.50 78 PHE A O 1
ATOM 604 N N . GLY A 1 79 ? -13.854 -5.699 13.914 1.00 89.00 79 GLY A N 1
ATOM 605 C CA . GLY A 1 79 ? -14.139 -5.502 12.499 1.00 89.00 79 GLY A CA 1
ATOM 606 C C . GLY A 1 79 ? -13.444 -4.269 11.906 1.00 89.00 79 GLY A C 1
ATOM 607 O O . GLY A 1 79 ? -12.939 -4.326 10.784 1.00 89.00 79 GLY A O 1
ATOM 608 N N . ALA A 1 80 ? -13.341 -3.175 12.664 1.00 90.44 80 ALA A N 1
ATOM 609 C CA . ALA A 1 80 ? -12.615 -1.977 12.247 1.00 90.44 80 ALA A CA 1
ATOM 610 C C . ALA A 1 80 ? -11.106 -2.210 12.107 1.00 90.44 80 ALA A C 1
ATOM 612 O O . ALA A 1 80 ? -10.506 -1.700 11.161 1.00 90.44 80 ALA A O 1
ATOM 613 N N . LEU A 1 81 ? -10.498 -3.012 12.985 1.00 86.50 81 LEU A N 1
ATOM 614 C CA . LEU A 1 81 ? -9.089 -3.392 12.873 1.00 86.50 81 LEU A CA 1
ATOM 615 C C . LEU A 1 81 ? -8.816 -4.195 11.592 1.00 86.50 81 LEU A C 1
ATOM 617 O O . LEU A 1 81 ? -7.814 -3.962 10.917 1.00 86.50 81 LEU A O 1
ATOM 621 N N . LEU A 1 82 ? -9.725 -5.097 11.215 1.00 89.12 82 LEU A N 1
ATOM 622 C CA . LEU A 1 82 ? -9.630 -5.854 9.964 1.00 89.12 82 LEU A CA 1
ATOM 623 C C . LEU A 1 82 ? -9.768 -4.960 8.728 1.00 89.12 82 LEU A C 1
ATOM 625 O O . LEU A 1 82 ? -8.994 -5.094 7.777 1.00 89.12 82 LEU A O 1
ATOM 629 N N . VAL A 1 83 ? -10.704 -4.006 8.753 1.00 92.62 83 VAL A N 1
ATOM 630 C CA . VAL A 1 83 ? -10.819 -2.985 7.701 1.00 92.62 83 VAL A CA 1
ATOM 631 C C . VAL A 1 83 ? -9.528 -2.170 7.614 1.00 92.62 83 VAL A C 1
ATOM 633 O O . VAL A 1 83 ? -9.008 -1.976 6.516 1.00 92.62 83 VAL A O 1
ATOM 636 N N . PHE A 1 84 ? -8.951 -1.768 8.746 1.00 90.88 84 PHE A N 1
ATOM 637 C CA . PHE A 1 84 ? -7.670 -1.069 8.781 1.00 90.88 84 PHE A CA 1
ATOM 638 C C . PHE A 1 84 ? -6.534 -1.893 8.181 1.00 90.88 84 PHE A C 1
ATOM 640 O O . PHE A 1 84 ? -5.835 -1.401 7.297 1.00 90.88 84 PHE A O 1
ATOM 647 N N . ALA A 1 85 ? -6.376 -3.155 8.581 1.00 88.94 85 ALA A N 1
ATOM 648 C CA . ALA A 1 85 ? -5.360 -4.041 8.020 1.00 88.94 85 ALA A CA 1
ATOM 649 C C . ALA A 1 85 ? -5.535 -4.205 6.500 1.00 88.94 85 ALA A C 1
ATOM 651 O O . ALA A 1 85 ? -4.554 -4.140 5.753 1.00 88.94 85 ALA A O 1
ATOM 652 N N . SER A 1 86 ? -6.787 -4.315 6.033 1.00 92.56 86 SER A N 1
ATOM 653 C CA . SER A 1 86 ? -7.112 -4.438 4.610 1.00 92.56 86 SER A CA 1
ATOM 654 C C . SER A 1 86 ? -6.660 -3.236 3.779 1.00 92.56 86 SER A C 1
ATOM 656 O O . SER A 1 86 ? -6.340 -3.415 2.603 1.00 92.56 86 SER A O 1
ATOM 658 N N . VAL A 1 87 ? -6.587 -2.032 4.362 1.00 93.75 87 VAL A N 1
ATOM 659 C CA . VAL A 1 87 ? -6.129 -0.808 3.679 1.00 93.75 87 VAL A CA 1
ATOM 660 C C . VAL A 1 87 ? -4.671 -0.477 3.933 1.00 93.75 87 VAL A C 1
ATOM 662 O O . VAL A 1 87 ? -3.964 -0.063 3.016 1.00 93.75 87 VAL A O 1
ATOM 665 N N . PHE A 1 88 ? -4.192 -0.718 5.146 1.00 91.38 88 PHE A N 1
ATOM 666 C CA . PHE A 1 88 ? -2.839 -0.387 5.551 1.00 91.38 88 PHE A CA 1
ATOM 667 C C . PHE A 1 88 ? -1.795 -1.288 4.891 1.00 91.38 88 PHE A C 1
ATOM 669 O O . PHE A 1 88 ? -0.820 -0.775 4.346 1.00 91.38 88 PHE A O 1
ATOM 676 N N . VAL A 1 89 ? -1.985 -2.613 4.903 1.00 89.81 89 VAL A N 1
ATOM 677 C CA . VAL A 1 89 ? -0.971 -3.548 4.385 1.00 89.81 89 VAL A CA 1
ATOM 678 C C . VAL A 1 89 ? -0.690 -3.310 2.891 1.00 89.81 89 VAL A C 1
ATOM 680 O O . VAL A 1 89 ? 0.480 -3.151 2.536 1.00 89.81 89 VAL A O 1
ATOM 683 N N . PRO A 1 90 ? -1.698 -3.186 2.005 1.00 92.31 90 PRO A N 1
ATOM 684 C CA . PRO A 1 90 ? -1.457 -2.893 0.590 1.00 92.31 90 PRO A CA 1
ATOM 685 C C . PRO A 1 90 ? -0.873 -1.503 0.348 1.00 92.31 90 PRO A C 1
ATOM 687 O O . PRO A 1 90 ? -0.024 -1.332 -0.528 1.00 92.31 90 PRO A O 1
ATOM 690 N N . PHE A 1 91 ? -1.298 -0.507 1.131 1.00 92.19 91 PHE A N 1
ATOM 691 C CA . PHE A 1 91 ? -0.730 0.837 1.080 1.00 92.19 91 PHE A CA 1
ATOM 692 C C . PHE A 1 91 ? 0.762 0.818 1.427 1.00 92.19 91 PHE A C 1
ATOM 694 O O . PHE A 1 91 ? 1.590 1.336 0.675 1.00 92.19 91 PHE A O 1
ATOM 701 N N . PHE A 1 92 ? 1.125 0.149 2.520 1.00 89.56 92 PHE A N 1
ATOM 702 C CA . PHE A 1 92 ? 2.509 -0.021 2.937 1.00 89.56 92 PHE A CA 1
ATOM 703 C C . PHE A 1 92 ? 3.329 -0.806 1.904 1.00 89.56 92 PHE A C 1
ATOM 705 O O . PHE A 1 92 ? 4.452 -0.412 1.578 1.00 89.56 92 PHE A O 1
ATOM 712 N N . LEU A 1 93 ? 2.761 -1.871 1.331 1.00 89.50 93 LEU A N 1
ATOM 713 C CA . LEU A 1 93 ? 3.396 -2.642 0.263 1.00 89.50 93 LEU A CA 1
ATOM 714 C C . LEU A 1 93 ? 3.693 -1.759 -0.957 1.00 89.50 93 LEU A C 1
ATOM 716 O O . LEU A 1 93 ? 4.811 -1.770 -1.476 1.00 89.50 93 LEU A O 1
ATOM 720 N N . ARG A 1 94 ? 2.723 -0.933 -1.381 1.00 90.31 94 ARG A N 1
ATOM 721 C CA . ARG A 1 94 ? 2.900 0.027 -2.479 1.00 90.31 94 ARG A CA 1
ATOM 722 C C . ARG A 1 94 ? 4.052 0.984 -2.196 1.00 90.31 94 ARG A C 1
ATOM 724 O O . ARG A 1 94 ? 4.934 1.120 -3.042 1.00 90.31 94 ARG A O 1
ATOM 731 N N . LEU A 1 95 ? 4.069 1.615 -1.024 1.00 88.56 95 LEU A N 1
ATOM 732 C CA . LEU A 1 95 ? 5.137 2.540 -0.640 1.00 88.56 95 LEU A CA 1
ATOM 733 C C . LEU A 1 95 ? 6.502 1.851 -0.584 1.00 88.56 95 LEU A C 1
ATOM 735 O O . LEU A 1 95 ? 7.488 2.425 -1.032 1.00 88.56 95 LEU A O 1
ATOM 739 N N . SER A 1 96 ? 6.554 0.607 -0.113 1.00 86.19 96 SER A N 1
ATOM 740 C CA . SER A 1 96 ? 7.790 -0.176 -0.030 1.00 86.19 96 SER A CA 1
ATOM 741 C C . SER A 1 96 ? 8.360 -0.502 -1.413 1.00 86.19 96 SER A C 1
ATOM 743 O O . SER A 1 96 ? 9.557 -0.339 -1.645 1.00 86.19 96 SER A O 1
ATOM 745 N N . TYR A 1 97 ? 7.514 -0.882 -2.375 1.00 86.50 97 TYR A N 1
ATOM 746 C CA . TYR A 1 97 ? 7.954 -1.075 -3.761 1.00 86.50 97 TYR A CA 1
ATOM 747 C C . TYR A 1 97 ? 8.406 0.234 -4.413 1.00 86.50 97 TYR A C 1
ATOM 749 O O . TYR A 1 97 ? 9.385 0.248 -5.155 1.00 86.50 97 TYR A O 1
ATOM 757 N N . GLN A 1 98 ? 7.732 1.349 -4.121 1.00 83.12 98 GLN A N 1
ATOM 758 C CA . GLN A 1 98 ? 8.133 2.668 -4.614 1.00 83.12 98 GLN A CA 1
ATOM 759 C C . GLN A 1 98 ? 9.464 3.135 -4.013 1.00 83.12 98 GLN A C 1
ATOM 761 O O . GLN A 1 98 ? 10.281 3.722 -4.725 1.00 83.12 98 GLN A O 1
ATOM 766 N N . ALA A 1 99 ? 9.706 2.823 -2.741 1.00 80.56 99 ALA A N 1
ATOM 767 C CA . ALA A 1 99 ? 10.943 3.135 -2.041 1.00 80.56 99 ALA A CA 1
ATOM 768 C C . ALA A 1 99 ? 12.148 2.359 -2.584 1.00 80.56 99 ALA A C 1
ATOM 770 O O . ALA A 1 99 ? 13.252 2.897 -2.660 1.00 80.56 99 ALA A O 1
ATOM 771 N N . ALA A 1 100 ? 11.921 1.107 -2.977 1.00 78.75 100 ALA A N 1
ATOM 772 C CA . ALA A 1 100 ? 12.924 0.220 -3.552 1.00 78.75 100 ALA A CA 1
ATOM 773 C C . ALA A 1 100 ? 13.122 0.388 -5.071 1.00 78.75 100 ALA A C 1
ATOM 775 O O . ALA A 1 100 ? 14.105 -0.103 -5.629 1.00 78.75 100 ALA A O 1
ATOM 776 N N . SER A 1 101 ? 12.194 1.061 -5.755 1.00 79.56 101 SER A N 1
ATOM 777 C CA . SER A 1 101 ? 12.200 1.187 -7.212 1.00 79.56 101 SER A CA 1
ATOM 778 C C . SER A 1 101 ? 13.266 2.182 -7.698 1.00 79.56 101 SER A C 1
ATOM 780 O O . SER A 1 101 ? 13.280 3.335 -7.253 1.00 79.56 101 SER A O 1
ATOM 782 N N . PRO A 1 102 ? 14.097 1.814 -8.693 1.00 76.12 102 PRO A N 1
ATOM 783 C CA . PRO A 1 102 ? 15.121 2.704 -9.257 1.00 76.12 102 PRO A CA 1
ATOM 784 C C . PRO A 1 102 ? 14.533 3.951 -9.947 1.00 76.12 102 PRO A C 1
ATOM 786 O O . PRO A 1 102 ? 15.235 4.935 -10.168 1.00 76.12 102 PRO A O 1
ATOM 789 N N . ASN A 1 103 ? 13.232 3.945 -10.256 1.00 76.31 103 ASN A N 1
ATOM 790 C CA . ASN A 1 103 ? 12.558 5.015 -11.003 1.00 76.31 103 ASN A CA 1
ATOM 791 C C . ASN A 1 103 ? 12.099 6.187 -10.127 1.00 76.31 103 ASN A C 1
ATOM 793 O O . ASN A 1 103 ? 11.921 7.309 -10.603 1.00 76.31 103 ASN A O 1
ATOM 797 N N . THR A 1 104 ? 11.848 5.906 -8.854 1.00 72.12 104 THR A N 1
ATOM 798 C CA . THR A 1 104 ? 11.136 6.794 -7.918 1.00 72.12 104 THR A CA 1
ATOM 799 C C . THR A 1 104 ? 11.986 7.134 -6.702 1.00 72.12 104 THR A C 1
ATOM 801 O O . THR A 1 104 ? 11.730 8.097 -5.983 1.00 72.12 104 THR A O 1
ATOM 804 N N . ARG A 1 105 ? 13.072 6.397 -6.493 1.00 71.81 105 ARG A N 1
ATOM 805 C CA . ARG A 1 105 ? 13.890 6.513 -5.299 1.00 71.81 105 ARG A CA 1
ATOM 806 C C . ARG A 1 105 ? 14.484 7.907 -5.081 1.00 71.81 105 ARG A C 1
ATOM 808 O O . ARG A 1 105 ? 15.295 8.409 -5.845 1.00 71.81 105 ARG A O 1
ATOM 815 N N . SER A 1 106 ? 14.127 8.512 -3.961 1.00 74.62 106 SER A N 1
ATOM 816 C CA . SER A 1 106 ? 14.703 9.749 -3.427 1.00 74.62 106 SER A CA 1
ATOM 817 C C . SER A 1 106 ? 14.764 9.629 -1.906 1.00 74.62 106 SER A C 1
ATOM 819 O O . SER A 1 106 ? 14.179 8.702 -1.355 1.00 74.62 106 SER A O 1
ATOM 821 N N . LEU A 1 107 ? 15.423 10.549 -1.197 1.00 73.25 107 LEU A N 1
ATOM 822 C CA . LEU A 1 107 ? 15.350 10.556 0.272 1.00 73.25 107 LEU A CA 1
ATOM 823 C C . LEU A 1 107 ? 13.884 10.621 0.751 1.00 73.25 107 LEU A C 1
ATOM 825 O O . LEU A 1 107 ? 13.502 9.919 1.683 1.00 73.25 107 LEU A O 1
ATOM 829 N N . LEU A 1 108 ? 13.060 11.411 0.050 1.00 76.12 108 LEU A N 1
ATOM 830 C CA . LEU A 1 108 ? 11.634 11.578 0.326 1.00 76.12 108 LEU A CA 1
ATOM 831 C C . LEU A 1 108 ? 10.838 10.296 0.061 1.00 76.12 108 LEU A C 1
ATOM 833 O O . LEU A 1 108 ? 10.145 9.833 0.953 1.00 76.12 108 LEU A O 1
ATOM 837 N N . GLN A 1 109 ? 10.942 9.703 -1.131 1.00 76.44 109 GLN A N 1
ATOM 838 C CA . GLN A 1 109 ? 10.136 8.527 -1.505 1.00 76.44 109 GLN A CA 1
ATOM 839 C C . GLN A 1 109 ? 10.723 7.184 -1.036 1.00 76.44 109 GLN A C 1
ATOM 841 O O . GLN A 1 109 ? 9.999 6.197 -0.981 1.00 76.44 109 GLN A O 1
ATOM 846 N N . GLY A 1 110 ? 12.017 7.149 -0.708 1.00 76.19 110 GLY A N 1
ATOM 847 C CA . GLY A 1 110 ? 12.778 5.973 -0.286 1.00 76.19 110 GLY A CA 1
ATOM 848 C C . GLY A 1 110 ? 12.569 5.652 1.194 1.00 76.19 110 GLY A C 1
ATOM 849 O O . GLY A 1 110 ? 11.622 4.956 1.526 1.00 76.19 110 GLY A O 1
ATOM 850 N N . PRO A 1 111 ? 13.431 6.121 2.108 1.00 74.88 111 PRO A N 1
ATOM 851 C CA . PRO A 1 111 ? 13.291 5.809 3.530 1.00 74.88 111 PRO A CA 1
ATOM 852 C C . PRO A 1 111 ? 12.132 6.553 4.216 1.00 74.88 111 PRO A C 1
ATOM 854 O O . PRO A 1 111 ? 11.514 5.995 5.121 1.00 74.88 111 PRO A O 1
ATOM 857 N N . ILE A 1 112 ? 11.804 7.789 3.810 1.00 82.12 112 ILE A N 1
ATOM 858 C CA . ILE A 1 112 ? 10.849 8.625 4.559 1.00 82.12 112 ILE A CA 1
ATOM 859 C C . ILE A 1 112 ? 9.409 8.096 4.458 1.00 82.12 112 ILE A C 1
ATOM 861 O O . ILE A 1 112 ? 8.779 7.918 5.497 1.00 82.12 112 ILE A O 1
ATOM 865 N N . LEU A 1 113 ? 8.870 7.805 3.264 1.00 86.00 113 LEU A N 1
ATOM 866 C CA . LEU A 1 113 ? 7.458 7.381 3.153 1.00 86.00 113 LEU A CA 1
ATOM 867 C C . LEU A 1 113 ? 7.136 6.054 3.860 1.00 86.00 113 LEU A C 1
ATOM 869 O O . LEU A 1 113 ? 6.145 6.027 4.589 1.00 86.00 113 LEU A O 1
ATOM 873 N N . PRO A 1 114 ? 7.922 4.969 3.713 1.00 81.62 114 PRO A N 1
ATOM 874 C CA . PRO A 1 114 ? 7.683 3.734 4.456 1.00 81.62 114 PRO A CA 1
ATOM 875 C C . PRO A 1 114 ? 7.813 3.941 5.966 1.00 81.62 114 PRO A C 1
ATOM 877 O O . PRO A 1 114 ? 7.006 3.400 6.715 1.00 81.62 114 PRO A O 1
ATOM 880 N N . THR A 1 115 ? 8.762 4.773 6.418 1.00 80.31 115 THR A N 1
ATOM 881 C CA . THR A 1 115 ? 8.886 5.127 7.843 1.00 80.31 115 THR A CA 1
ATOM 882 C C . THR A 1 115 ? 7.630 5.834 8.338 1.00 80.31 115 THR A C 1
ATOM 884 O O . THR A 1 115 ? 7.053 5.429 9.342 1.00 80.31 115 THR A O 1
ATOM 887 N N . LEU A 1 116 ? 7.156 6.852 7.613 1.00 82.69 116 LEU A N 1
ATOM 888 C CA . LEU A 1 116 ? 5.913 7.545 7.945 1.00 82.69 116 LEU A CA 1
ATOM 889 C C . LEU A 1 116 ? 4.720 6.582 7.957 1.00 82.69 116 LEU A C 1
ATOM 891 O O . LEU A 1 116 ? 3.892 6.659 8.855 1.00 82.69 116 LEU A O 1
ATOM 895 N N . ALA A 1 117 ? 4.637 5.643 7.014 1.00 83.88 117 ALA A N 1
ATOM 896 C CA . ALA A 1 117 ? 3.562 4.655 6.999 1.00 83.88 117 ALA A CA 1
ATOM 897 C C . ALA A 1 117 ? 3.597 3.759 8.246 1.00 83.88 117 ALA A C 1
ATOM 899 O O . ALA A 1 117 ? 2.572 3.536 8.878 1.00 83.88 117 ALA A O 1
ATOM 900 N N . VAL A 1 118 ? 4.778 3.319 8.670 1.00 77.62 118 VAL A N 1
ATOM 901 C CA . VAL A 1 118 ? 4.975 2.525 9.895 1.00 77.62 118 VAL A CA 1
ATOM 902 C C . VAL A 1 118 ? 4.602 3.332 11.143 1.00 77.62 118 VAL A C 1
ATOM 904 O O . VAL A 1 118 ? 4.058 2.779 12.099 1.00 77.62 118 VAL A O 1
ATOM 907 N N . LEU A 1 119 ? 4.789 4.653 11.129 1.00 75.56 119 LEU A N 1
ATOM 908 C CA . LEU A 1 119 ? 4.303 5.516 12.206 1.00 75.56 119 LEU A CA 1
ATOM 909 C C . LEU A 1 119 ? 2.770 5.533 12.306 1.00 75.56 119 LEU A C 1
ATOM 911 O O . LEU A 1 119 ? 2.261 5.725 13.399 1.00 75.56 119 LEU A O 1
ATOM 915 N N . ILE A 1 120 ? 2.013 5.257 11.236 1.00 76.94 120 ILE A N 1
ATOM 916 C CA . ILE A 1 120 ? 0.541 5.136 11.324 1.00 76.94 120 ILE A CA 1
ATOM 917 C C . ILE A 1 120 ? 0.137 3.987 12.255 1.00 76.94 120 ILE A C 1
ATOM 919 O O . ILE A 1 120 ? -0.890 4.050 12.917 1.00 76.94 120 ILE A O 1
ATOM 923 N N . THR A 1 121 ? 0.947 2.935 12.308 1.00 70.62 121 THR A N 1
ATOM 924 C CA . THR A 1 121 ? 0.705 1.750 13.143 1.00 70.62 121 THR A CA 1
ATOM 925 C C . THR A 1 121 ? 1.337 1.811 14.528 1.00 70.62 121 THR A C 1
ATOM 927 O O . THR A 1 121 ? 1.139 0.881 15.315 1.00 70.62 121 THR A O 1
ATOM 930 N N . SER A 1 122 ? 2.120 2.851 14.842 1.00 66.06 122 SER A N 1
ATOM 931 C CA . SER A 1 122 ? 2.727 2.964 16.167 1.00 66.06 122 SER A CA 1
ATOM 932 C C . SER A 1 122 ? 1.692 3.438 17.187 1.00 66.06 122 SER A C 1
ATOM 934 O O . SER A 1 122 ? 0.899 4.350 16.938 1.00 66.06 122 SER A O 1
ATOM 936 N N . ALA A 1 123 ? 1.690 2.798 18.357 1.00 55.78 123 ALA A N 1
ATOM 937 C CA . ALA A 1 123 ? 0.758 3.125 19.431 1.00 55.78 123 ALA A CA 1
ATOM 938 C C . ALA A 1 123 ? 0.938 4.563 19.921 1.00 55.78 123 ALA A C 1
ATOM 940 O O . ALA A 1 123 ? -0.049 5.248 20.163 1.00 55.78 123 ALA A O 1
ATOM 941 N N . ASP A 1 124 ? 2.175 5.058 19.964 1.00 52.75 124 ASP A N 1
ATOM 942 C CA . ASP A 1 124 ? 2.455 6.445 20.330 1.00 52.75 124 ASP A CA 1
ATOM 943 C C . ASP A 1 124 ? 1.765 7.429 19.398 1.00 52.75 124 ASP A C 1
ATOM 945 O O . ASP A 1 124 ? 1.255 8.439 19.847 1.00 52.75 124 ASP A O 1
ATOM 949 N N . VAL A 1 125 ? 1.689 7.147 18.103 1.00 56.22 125 VAL A N 1
ATOM 950 C CA . VAL A 1 125 ? 1.066 8.053 17.136 1.00 56.22 125 VAL A CA 1
ATOM 951 C C . VAL A 1 125 ? -0.453 7.891 17.125 1.00 56.22 125 VAL A C 1
ATOM 953 O O . VAL A 1 125 ? -1.170 8.890 17.023 1.00 56.22 125 VAL A O 1
ATOM 956 N N . LEU A 1 126 ? -0.948 6.659 17.290 1.00 56.38 126 LEU A N 1
ATOM 957 C CA . LEU A 1 126 ? -2.378 6.355 17.362 1.00 56.38 126 LEU A CA 1
ATOM 958 C C . LEU A 1 126 ? -3.034 6.847 18.661 1.00 56.38 126 LEU A C 1
ATOM 960 O O . LEU A 1 126 ? -4.185 7.271 18.603 1.00 56.38 126 LEU A O 1
ATOM 964 N N . LEU A 1 127 ? -2.324 6.834 19.793 1.00 52.62 127 LEU A N 1
ATOM 965 C CA . LEU A 1 127 ? -2.876 7.143 21.118 1.00 52.62 127 LEU A CA 1
ATOM 966 C C . LEU A 1 127 ? -2.278 8.368 21.807 1.00 52.62 127 LEU A C 1
ATOM 968 O O . LEU A 1 127 ? -3.011 9.121 22.446 1.00 52.62 127 LEU A O 1
ATOM 972 N N . ILE A 1 128 ? -0.962 8.555 21.725 1.00 47.97 128 ILE A N 1
ATOM 973 C CA . ILE A 1 128 ? -0.235 9.531 22.551 1.00 47.97 128 ILE A CA 1
ATOM 974 C C . ILE A 1 128 ? 0.039 10.831 21.782 1.00 47.97 128 ILE A C 1
ATOM 976 O O . ILE A 1 128 ? 0.104 11.914 22.357 1.00 47.97 128 ILE A O 1
ATOM 980 N N . GLY A 1 129 ? 0.127 10.750 20.458 1.00 50.31 129 GLY A N 1
ATOM 981 C CA . GLY A 1 129 ? 0.586 11.803 19.566 1.00 50.31 129 GLY A CA 1
ATOM 982 C C . GLY A 1 129 ? -0.461 12.867 19.304 1.00 50.31 129 GLY A C 1
ATOM 983 O O . GLY A 1 129 ? -0.451 13.451 18.230 1.00 50.31 129 GLY A O 1
ATOM 984 N N . SER A 1 130 ? -1.402 13.092 20.221 1.00 55.62 130 SER A N 1
ATOM 985 C CA . SER A 1 130 ? -2.426 14.116 20.068 1.00 55.62 130 SER A CA 1
ATOM 986 C C . SER A 1 130 ? -3.122 14.035 18.702 1.00 55.62 130 SER A C 1
ATOM 988 O O . SER A 1 130 ? -3.433 15.062 18.146 1.00 55.62 130 SER A O 1
ATOM 990 N N . GLY A 1 131 ? -3.409 12.853 18.132 1.00 61.31 131 GLY A N 1
ATOM 991 C CA . GLY A 1 131 ? -4.195 12.750 16.886 1.00 61.31 131 GLY A CA 1
ATOM 992 C C . GLY A 1 131 ? -3.393 13.075 15.621 1.00 61.31 131 GLY A C 1
ATOM 993 O O . GLY A 1 131 ? -3.957 13.185 14.533 1.00 61.31 131 GLY A O 1
ATOM 994 N N . VAL A 1 132 ? -2.066 13.180 15.745 1.00 67.31 132 VAL A N 1
ATOM 995 C CA . VAL A 1 132 ? -1.130 13.354 14.627 1.00 67.31 132 VAL A CA 1
ATOM 996 C C . VAL A 1 132 ? -1.242 12.221 13.602 1.00 67.31 132 VAL A C 1
ATOM 998 O O . VAL A 1 132 ? -1.059 12.489 12.415 1.00 67.31 132 VAL A O 1
ATOM 1001 N N . ALA A 1 133 ? -1.634 10.998 13.998 1.00 71.12 133 ALA A N 1
ATOM 1002 C CA . ALA A 1 133 ? -1.866 9.890 13.058 1.00 71.12 133 ALA A CA 1
ATOM 1003 C C . ALA A 1 133 ? -2.833 10.260 11.924 1.00 71.12 133 ALA A C 1
ATOM 1005 O O . ALA A 1 133 ? -2.649 9.815 10.794 1.00 71.12 133 ALA A O 1
ATOM 1006 N N . LEU A 1 134 ? -3.825 11.115 12.203 1.00 78.25 134 LEU A N 1
ATOM 1007 C CA . LEU A 1 134 ? -4.805 11.574 11.217 1.00 78.25 134 LEU A CA 1
ATOM 1008 C C . LEU A 1 134 ? -4.164 12.395 10.094 1.00 78.25 134 LEU A C 1
ATOM 1010 O O . LEU A 1 134 ? -4.715 12.484 9.002 1.00 78.25 134 LEU A O 1
ATOM 1014 N N . PHE A 1 135 ? -3.007 13.006 10.331 1.00 82.25 135 PHE A N 1
ATOM 1015 C CA . PHE A 1 135 ? -2.314 13.815 9.331 1.00 82.25 135 PHE A CA 1
ATOM 1016 C C . PHE A 1 135 ? -1.270 13.021 8.549 1.00 82.25 135 PHE A C 1
ATOM 1018 O O . PHE A 1 135 ? -0.884 13.447 7.463 1.00 82.25 135 PHE A O 1
ATOM 1025 N N . ILE A 1 136 ? -0.828 11.865 9.051 1.00 85.69 136 ILE A N 1
ATOM 1026 C CA . ILE A 1 136 ? 0.254 11.098 8.424 1.00 85.69 136 ILE A CA 1
ATOM 1027 C C . ILE A 1 136 ? -0.117 10.581 7.026 1.00 85.69 136 ILE A C 1
ATOM 1029 O O . ILE A 1 136 ? 0.684 10.802 6.118 1.00 85.69 136 ILE A O 1
ATOM 1033 N N . PRO A 1 137 ? -1.294 9.967 6.775 1.00 88.06 137 PRO A N 1
ATOM 1034 C CA . PRO A 1 137 ? -1.674 9.565 5.418 1.00 88.06 137 PRO A CA 1
ATOM 1035 C C . PRO A 1 137 ? -1.668 10.744 4.436 1.00 88.06 137 PRO A C 1
ATOM 1037 O O . PRO A 1 137 ? -1.139 10.635 3.329 1.00 88.06 137 PRO A O 1
ATOM 1040 N N . THR A 1 138 ? -2.182 11.898 4.872 1.00 86.06 138 THR A N 1
ATOM 1041 C CA . THR A 1 138 ? -2.189 13.143 4.092 1.00 86.06 138 THR A CA 1
ATOM 1042 C C . THR A 1 138 ? -0.768 13.635 3.811 1.00 86.06 138 THR A C 1
ATOM 1044 O O . THR A 1 138 ? -0.455 13.998 2.679 1.00 86.06 138 THR A O 1
ATOM 1047 N N . LEU A 1 139 ? 0.115 13.605 4.814 1.00 88.25 139 LEU A N 1
ATOM 1048 C CA . LEU A 1 139 ? 1.520 13.976 4.668 1.00 88.25 139 LEU A CA 1
ATOM 1049 C C . LEU A 1 139 ? 2.243 13.041 3.694 1.00 88.25 139 LEU A C 1
ATOM 1051 O O . LEU A 1 139 ? 2.975 13.517 2.832 1.00 88.25 139 LEU A O 1
ATOM 1055 N N . ILE A 1 140 ? 2.008 11.730 3.778 1.00 89.88 140 ILE A N 1
ATOM 1056 C CA . ILE A 1 140 ? 2.564 10.755 2.833 1.00 89.88 140 ILE A CA 1
ATOM 1057 C C . ILE A 1 140 ? 2.106 11.077 1.412 1.00 89.88 140 ILE A C 1
ATOM 1059 O O . ILE A 1 140 ? 2.940 11.156 0.515 1.00 89.88 140 ILE A O 1
ATOM 1063 N N . ALA A 1 141 ? 0.807 11.303 1.199 1.00 87.38 141 ALA A N 1
ATOM 1064 C CA . ALA A 1 141 ? 0.273 11.638 -0.118 1.00 87.38 141 ALA A CA 1
ATOM 1065 C C . ALA A 1 141 ? 0.855 12.956 -0.660 1.00 87.38 141 ALA A C 1
ATOM 1067 O O . ALA A 1 141 ? 1.206 13.039 -1.840 1.00 87.38 141 ALA A O 1
ATOM 1068 N N . LEU A 1 142 ? 1.016 13.969 0.197 1.00 87.56 142 LEU A N 1
ATOM 1069 C CA . LEU A 1 142 ? 1.639 15.242 -0.160 1.00 87.56 142 LEU A CA 1
ATOM 1070 C C . LEU A 1 142 ? 3.103 15.045 -0.568 1.00 87.56 142 LEU A C 1
ATOM 1072 O O . LEU A 1 142 ? 3.495 15.452 -1.659 1.00 87.56 142 LEU A O 1
ATOM 1076 N N . LEU A 1 143 ? 3.905 14.389 0.272 1.00 88.88 143 LEU A N 1
ATOM 1077 C CA . LEU A 1 143 ? 5.319 14.127 -0.002 1.00 88.88 143 LEU A CA 1
ATOM 1078 C C . LEU A 1 143 ? 5.505 13.242 -1.239 1.00 88.88 143 LEU A C 1
ATOM 1080 O O . LEU A 1 143 ? 6.420 13.476 -2.028 1.00 88.88 143 LEU A O 1
ATOM 1084 N N . TYR A 1 144 ? 4.618 12.266 -1.449 1.00 87.88 144 TYR A N 1
ATOM 1085 C CA . TYR A 1 144 ? 4.599 11.461 -2.664 1.00 87.88 144 TYR A CA 1
ATOM 1086 C C . TYR A 1 144 ? 4.366 12.341 -3.894 1.00 87.88 144 TYR A C 1
ATOM 1088 O O . TYR A 1 144 ? 5.155 12.279 -4.835 1.00 87.88 144 TYR A O 1
ATOM 1096 N N . THR A 1 145 ? 3.348 13.209 -3.849 1.00 86.50 145 THR A N 1
ATOM 1097 C CA . THR A 1 145 ? 3.018 14.162 -4.923 1.00 86.50 145 THR A CA 1
ATOM 1098 C C . THR A 1 145 ? 4.188 15.096 -5.230 1.00 86.50 145 THR A C 1
ATOM 1100 O O . THR A 1 145 ? 4.514 15.304 -6.393 1.00 86.50 145 THR A O 1
ATOM 1103 N N . LEU A 1 146 ? 4.862 15.616 -4.201 1.00 84.69 146 LEU A N 1
ATOM 1104 C CA . LEU A 1 146 ? 6.030 16.489 -4.357 1.00 84.69 146 LEU A CA 1
ATOM 1105 C C . LEU A 1 146 ? 7.250 15.753 -4.934 1.00 84.69 146 LEU A C 1
ATOM 1107 O O . LEU A 1 146 ? 8.036 16.343 -5.670 1.00 84.69 146 LEU A O 1
ATOM 1111 N N . GLY A 1 147 ? 7.422 14.468 -4.609 1.00 78.44 147 GLY A N 1
ATOM 1112 C CA . GLY A 1 147 ? 8.496 13.635 -5.160 1.00 78.44 147 GLY A CA 1
ATOM 1113 C C . GLY A 1 147 ? 8.224 13.133 -6.585 1.00 78.44 147 GLY A C 1
ATOM 1114 O O . GLY A 1 147 ? 9.164 12.807 -7.322 1.00 78.44 147 GLY A O 1
ATOM 1115 N N . ALA A 1 148 ? 6.953 13.100 -6.992 1.00 76.69 148 ALA A N 1
ATOM 1116 C CA . ALA A 1 148 ? 6.486 12.665 -8.303 1.00 76.69 148 ALA A CA 1
ATOM 1117 C C . ALA A 1 148 ? 6.664 13.759 -9.372 1.00 76.69 148 ALA A C 1
ATOM 1119 O O . ALA A 1 148 ? 5.747 14.091 -10.116 1.00 76.69 148 ALA A O 1
ATOM 1120 N N . SER A 1 149 ? 7.866 14.328 -9.470 1.00 65.50 149 SER A N 1
ATOM 1121 C CA . SER A 1 149 ? 8.227 15.180 -10.605 1.00 65.50 149 SER A CA 1
ATOM 1122 C C . SER A 1 149 ? 8.464 14.314 -11.848 1.00 65.50 149 SER A C 1
ATOM 1124 O O . SER A 1 149 ? 9.208 13.325 -11.741 1.00 65.50 149 SER A O 1
ATOM 1126 N N . PRO A 1 150 ? 7.900 14.667 -13.020 1.00 60.09 150 PRO A N 1
ATOM 1127 C CA . PRO A 1 150 ? 8.216 13.991 -14.274 1.00 60.09 150 PRO A CA 1
ATOM 1128 C C . PRO A 1 150 ? 9.717 14.147 -14.547 1.00 60.09 150 PRO A C 1
ATOM 1130 O O . PRO A 1 150 ? 10.241 15.264 -14.570 1.00 60.09 150 PRO A O 1
ATOM 1133 N N . SER A 1 151 ? 10.449 13.037 -14.681 1.00 54.56 151 SER A N 1
ATOM 1134 C CA . SER A 1 151 ? 11.861 13.116 -15.061 1.00 54.56 151 SER A CA 1
ATOM 1135 C C . SER A 1 151 ? 11.962 13.344 -16.570 1.00 54.56 151 SER A C 1
ATOM 1137 O O . SER A 1 151 ? 11.214 12.762 -17.350 1.00 54.56 151 SER A O 1
ATOM 1139 N N . LYS A 1 152 ? 12.929 14.168 -16.996 1.00 48.38 152 LYS A N 1
ATOM 1140 C CA . LYS A 1 152 ? 13.282 14.359 -18.416 1.00 48.38 152 LYS A CA 1
ATOM 1141 C C . LYS A 1 152 ? 13.894 13.103 -19.063 1.00 48.38 152 LYS A C 1
ATOM 1143 O O . LYS A 1 152 ? 14.170 13.114 -20.254 1.00 48.38 152 LYS A O 1
ATOM 1148 N N . ALA A 1 153 ? 14.079 12.021 -18.301 1.00 50.19 153 ALA A N 1
ATOM 1149 C CA . ALA A 1 153 ? 14.454 10.697 -18.803 1.00 50.19 153 ALA A CA 1
ATOM 1150 C C . ALA A 1 153 ? 13.268 9.949 -19.457 1.00 50.19 153 ALA A C 1
ATOM 1152 O O . ALA A 1 153 ? 13.333 8.739 -19.646 1.00 50.19 153 ALA A O 1
ATOM 1153 N N . SER A 1 154 ? 12.188 10.663 -19.797 1.00 51.16 154 SER A N 1
ATOM 1154 C CA . SER A 1 154 ? 10.906 10.154 -20.300 1.00 51.16 154 SER A CA 1
ATOM 1155 C C . SER A 1 154 ? 10.978 9.357 -21.607 1.00 51.16 154 SER A C 1
ATOM 1157 O O . SER A 1 154 ? 9.962 8.816 -22.022 1.00 51.16 154 SER A O 1
ATOM 1159 N N . ALA A 1 155 ? 12.144 9.276 -22.253 1.00 55.34 155 ALA A N 1
ATOM 1160 C CA . ALA A 1 155 ? 12.334 8.500 -23.475 1.00 55.34 155 ALA A CA 1
ATOM 1161 C C . ALA A 1 155 ? 12.475 6.985 -23.232 1.00 55.34 155 ALA A C 1
ATOM 1163 O O . ALA A 1 155 ? 12.279 6.209 -24.164 1.00 55.34 155 ALA A O 1
ATOM 1164 N N . LEU A 1 156 ? 12.810 6.544 -22.009 1.00 62.94 156 LEU A N 1
ATOM 1165 C CA . LEU A 1 156 ? 12.955 5.120 -21.687 1.00 62.94 156 LEU A CA 1
ATOM 1166 C C . LEU A 1 156 ? 11.939 4.659 -20.635 1.00 62.94 156 LEU A C 1
ATOM 1168 O O . LEU A 1 156 ? 11.669 5.380 -19.670 1.00 62.94 156 LEU A O 1
ATOM 1172 N N . PRO A 1 157 ? 11.377 3.446 -20.791 1.00 70.38 157 PRO A N 1
ATOM 1173 C CA . PRO A 1 157 ? 10.403 2.918 -19.854 1.00 70.38 157 PRO A CA 1
ATOM 1174 C C . PRO A 1 157 ? 11.035 2.616 -18.496 1.00 70.38 157 PRO A C 1
ATOM 1176 O O . PRO A 1 157 ? 12.236 2.369 -18.373 1.00 70.38 157 PRO A O 1
ATOM 1179 N N . LYS A 1 158 ? 10.189 2.623 -17.462 1.00 75.31 158 LYS A N 1
ATOM 1180 C CA . LYS A 1 158 ? 10.588 2.356 -16.076 1.00 75.31 158 LYS A CA 1
ATOM 1181 C C . LYS A 1 158 ? 11.305 1.000 -15.963 1.00 75.31 158 LYS A C 1
ATOM 1183 O O . LYS A 1 158 ? 10.878 0.015 -16.561 1.00 75.31 158 LYS A O 1
ATOM 1188 N N . LEU A 1 159 ? 12.364 0.950 -15.157 1.00 77.38 159 LEU A N 1
ATOM 1189 C CA . LEU A 1 159 ? 13.107 -0.268 -14.823 1.00 77.38 159 LEU A CA 1
ATOM 1190 C C . LEU A 1 159 ? 12.384 -1.086 -13.740 1.00 77.38 159 LEU A C 1
ATOM 1192 O O . LEU A 1 159 ? 11.666 -0.504 -12.922 1.00 77.38 159 LEU A O 1
ATOM 1196 N N . PRO A 1 160 ? 12.573 -2.413 -13.684 1.00 77.88 160 PRO A N 1
ATOM 1197 C CA . PRO A 1 160 ? 11.981 -3.238 -12.635 1.00 77.88 160 PRO A CA 1
ATOM 1198 C C . PRO A 1 160 ? 12.537 -2.870 -11.253 1.00 77.88 160 PRO A C 1
ATOM 1200 O O . PRO A 1 160 ? 13.674 -2.412 -11.110 1.00 77.88 160 PRO A O 1
ATOM 1203 N N . CYS A 1 161 ? 11.750 -3.125 -10.209 1.00 79.06 161 CYS A N 1
ATOM 1204 C CA . CYS A 1 161 ? 12.288 -3.178 -8.854 1.00 79.06 161 CYS A CA 1
ATOM 1205 C C . CYS A 1 161 ? 13.204 -4.415 -8.731 1.00 79.06 161 CYS A C 1
ATOM 1207 O O . CYS A 1 161 ? 12.794 -5.499 -9.160 1.00 79.06 161 CYS A O 1
ATOM 1209 N N . PRO A 1 162 ? 14.420 -4.305 -8.159 1.00 78.12 162 PRO A N 1
ATOM 1210 C CA . PRO A 1 162 ? 15.287 -5.460 -7.958 1.00 78.12 162 PRO A CA 1
ATOM 1211 C C . PRO A 1 162 ? 14.577 -6.562 -7.165 1.00 78.12 162 PRO A C 1
ATOM 1213 O O . PRO A 1 162 ? 13.929 -6.284 -6.154 1.00 78.12 162 PRO A O 1
ATOM 1216 N N . ALA A 1 163 ? 14.742 -7.824 -7.574 1.00 79.69 163 ALA A N 1
ATOM 1217 C CA . ALA A 1 163 ? 14.043 -8.955 -6.958 1.00 79.69 163 ALA A CA 1
ATOM 1218 C C . ALA A 1 163 ? 14.262 -9.031 -5.437 1.00 79.69 163 ALA A C 1
ATOM 1220 O O . ALA A 1 163 ? 13.312 -9.238 -4.687 1.00 79.69 163 ALA A O 1
ATOM 1221 N N . GLN A 1 164 ? 15.491 -8.783 -4.969 1.00 78.38 164 GLN A N 1
ATOM 1222 C CA . GLN A 1 164 ? 15.824 -8.740 -3.538 1.00 78.38 164 GLN A CA 1
ATOM 1223 C C . GLN A 1 164 ? 14.961 -7.734 -2.768 1.00 78.38 164 GLN A C 1
ATOM 1225 O O . GLN A 1 164 ? 14.543 -8.003 -1.645 1.00 78.38 164 GLN A O 1
ATOM 1230 N N . ALA A 1 165 ? 14.657 -6.592 -3.382 1.00 77.69 165 ALA A N 1
ATOM 1231 C CA . ALA A 1 165 ? 13.867 -5.559 -2.744 1.00 77.69 165 ALA A CA 1
ATOM 1232 C C . ALA A 1 165 ? 12.364 -5.850 -2.788 1.00 77.69 165 ALA A C 1
ATOM 1234 O O . ALA A 1 165 ? 11.664 -5.567 -1.817 1.00 77.69 165 ALA A O 1
ATOM 1235 N N . VAL A 1 166 ? 11.884 -6.510 -3.848 1.00 79.25 166 VAL A N 1
ATOM 1236 C CA . VAL A 1 166 ? 10.534 -7.092 -3.879 1.00 79.25 166 VAL A CA 1
ATOM 1237 C C . VAL A 1 166 ? 10.377 -8.111 -2.745 1.00 79.25 166 VAL A C 1
ATOM 1239 O O . VAL A 1 166 ? 9.410 -8.039 -1.990 1.00 79.25 166 VAL A O 1
ATOM 1242 N N . TYR A 1 167 ? 11.348 -9.009 -2.555 1.00 81.62 167 TYR A N 1
ATOM 1243 C CA . TYR A 1 167 ? 11.327 -9.974 -1.453 1.00 81.62 167 TYR A CA 1
ATOM 1244 C C . TYR A 1 167 ? 11.387 -9.317 -0.079 1.00 81.62 167 TYR A C 1
ATOM 1246 O O . TYR A 1 167 ? 10.595 -9.682 0.782 1.00 81.62 167 TYR A O 1
ATOM 1254 N N . GLY A 1 168 ? 12.267 -8.332 0.120 1.00 80.06 168 GLY A N 1
ATOM 1255 C CA . GLY A 1 168 ? 12.353 -7.593 1.380 1.00 80.06 168 GLY A CA 1
ATOM 1256 C C . GLY A 1 168 ? 11.032 -6.910 1.735 1.00 80.06 168 GLY A C 1
ATOM 1257 O O . GLY A 1 168 ? 10.520 -7.097 2.835 1.00 80.06 168 GLY A O 1
ATOM 1258 N N . ALA A 1 169 ? 10.428 -6.200 0.779 1.00 80.62 169 ALA A N 1
ATOM 1259 C CA . ALA A 1 169 ? 9.139 -5.540 0.974 1.00 80.62 169 ALA A CA 1
ATOM 1260 C C . ALA A 1 169 ? 8.003 -6.532 1.277 1.00 80.62 169 ALA A C 1
ATOM 1262 O O . ALA A 1 169 ? 7.201 -6.289 2.178 1.00 80.62 169 ALA A O 1
ATOM 1263 N N . ASN A 1 170 ? 7.952 -7.665 0.572 1.00 83.25 170 ASN A N 1
ATOM 1264 C CA . ASN A 1 170 ? 6.962 -8.711 0.833 1.00 83.25 170 ASN A CA 1
ATOM 1265 C C . ASN A 1 170 ? 7.165 -9.393 2.179 1.00 83.25 170 ASN A C 1
ATOM 1267 O O . ASN A 1 170 ? 6.188 -9.683 2.856 1.00 83.25 170 ASN A O 1
ATOM 1271 N N . LEU A 1 171 ? 8.413 -9.642 2.575 1.00 82.81 171 LEU A N 1
ATOM 1272 C CA . LEU A 1 171 ? 8.727 -10.242 3.862 1.00 82.81 171 LEU A CA 1
ATOM 1273 C C . LEU A 1 171 ? 8.280 -9.318 4.997 1.00 82.81 171 LEU A C 1
ATOM 1275 O O . LEU A 1 171 ? 7.590 -9.767 5.905 1.00 82.81 171 LEU A O 1
ATOM 1279 N N . THR A 1 172 ? 8.581 -8.019 4.911 1.00 78.94 172 THR A N 1
ATOM 1280 C CA . THR A 1 172 ? 8.076 -7.029 5.869 1.00 78.94 172 THR A CA 1
ATOM 1281 C C . THR A 1 172 ? 6.545 -6.991 5.861 1.00 78.94 172 THR A C 1
ATOM 1283 O O . THR A 1 172 ? 5.944 -7.062 6.925 1.00 78.94 172 THR A O 1
ATOM 1286 N N . ALA A 1 173 ? 5.885 -6.943 4.699 1.00 78.81 173 ALA A N 1
ATOM 1287 C CA . ALA A 1 173 ? 4.420 -6.946 4.627 1.00 78.81 173 ALA A CA 1
ATOM 1288 C C . ALA A 1 173 ? 3.793 -8.233 5.201 1.00 78.81 173 ALA A C 1
ATOM 1290 O O . ALA A 1 173 ? 2.768 -8.171 5.882 1.00 78.81 173 ALA A O 1
ATOM 1291 N N . ALA A 1 174 ? 4.422 -9.389 4.981 1.00 79.50 174 ALA A N 1
ATOM 1292 C CA . ALA A 1 174 ? 4.020 -10.663 5.563 1.00 79.50 174 ALA A CA 1
ATOM 1293 C C . ALA A 1 174 ? 4.200 -10.658 7.084 1.00 79.50 174 ALA A C 1
ATOM 1295 O O . ALA A 1 174 ? 3.291 -11.074 7.792 1.00 79.50 174 ALA A O 1
ATOM 1296 N N . PHE A 1 175 ? 5.308 -10.115 7.598 1.00 76.31 175 PHE A N 1
ATOM 1297 C CA . PHE A 1 175 ? 5.513 -9.927 9.035 1.00 76.31 175 PHE A CA 1
ATOM 1298 C C . PHE A 1 175 ? 4.474 -8.991 9.652 1.00 76.31 175 PHE A C 1
ATOM 1300 O O . PHE A 1 175 ? 3.934 -9.302 10.707 1.00 76.31 175 PHE A O 1
ATOM 1307 N N . LEU A 1 176 ? 4.143 -7.880 8.989 1.00 74.31 176 LEU A N 1
ATOM 1308 C CA . LEU A 1 176 ? 3.075 -6.977 9.427 1.00 74.31 176 LEU A CA 1
ATOM 1309 C C . LEU A 1 176 ? 1.721 -7.691 9.463 1.00 74.31 176 LEU A C 1
ATOM 1311 O O . LEU A 1 176 ? 0.975 -7.561 10.428 1.00 74.31 176 LEU A O 1
ATOM 1315 N N . SER A 1 177 ? 1.421 -8.477 8.431 1.00 71.81 177 SER A N 1
ATOM 1316 C CA . SER A 1 177 ? 0.184 -9.257 8.347 1.00 71.81 177 SER A CA 1
ATOM 1317 C C . SER A 1 177 ? 0.121 -10.328 9.436 1.00 71.81 177 SER A C 1
ATOM 1319 O O . SER A 1 177 ? -0.896 -10.457 10.109 1.00 71.81 177 SER A O 1
ATOM 1321 N N . ALA A 1 178 ? 1.220 -11.054 9.653 1.00 71.88 178 ALA A N 1
ATOM 1322 C CA . ALA A 1 178 ? 1.353 -12.049 10.709 1.00 71.88 178 ALA A CA 1
ATOM 1323 C C . ALA A 1 178 ? 1.251 -11.417 12.099 1.00 71.88 178 ALA A C 1
ATOM 1325 O O . ALA A 1 178 ? 0.646 -12.014 12.979 1.00 71.88 178 ALA A O 1
ATOM 1326 N N . PHE A 1 179 ? 1.772 -10.202 12.290 1.00 71.56 179 PHE A N 1
ATOM 1327 C CA . PHE A 1 179 ? 1.575 -9.439 13.518 1.00 71.56 179 PHE A CA 1
ATOM 1328 C C . PHE A 1 179 ? 0.095 -9.123 13.737 1.00 71.56 179 PHE A C 1
ATOM 1330 O O . PHE A 1 179 ? -0.425 -9.433 14.803 1.00 71.56 179 PHE A O 1
ATOM 1337 N N . PHE A 1 180 ? -0.607 -8.577 12.735 1.00 68.81 180 PHE A N 1
ATOM 1338 C CA . PHE A 1 180 ? -2.046 -8.334 12.865 1.00 68.81 180 PHE A CA 1
ATOM 1339 C C . PHE A 1 180 ? -2.780 -9.637 13.194 1.00 68.81 180 PHE A C 1
ATOM 1341 O O . PHE A 1 180 ? -3.487 -9.677 14.191 1.00 68.81 180 PHE A O 1
ATOM 1348 N N . ILE A 1 181 ? -2.532 -10.726 12.463 1.00 65.38 181 ILE A N 1
ATOM 1349 C CA . ILE A 1 181 ? -3.133 -12.043 12.737 1.00 65.38 181 ILE A CA 1
ATOM 1350 C C . ILE A 1 181 ? -2.805 -12.546 14.146 1.00 65.38 181 ILE A C 1
ATOM 1352 O O . ILE A 1 181 ? -3.709 -12.958 14.862 1.00 65.38 181 ILE A O 1
ATOM 1356 N N . GLY A 1 182 ? -1.548 -12.462 14.575 1.00 62.41 182 GLY A N 1
ATOM 1357 C CA . GLY A 1 182 ? -1.120 -12.855 15.915 1.00 62.41 182 GLY A CA 1
ATOM 1358 C C . GLY A 1 182 ? -1.830 -12.053 17.002 1.00 62.41 182 GLY A C 1
ATOM 1359 O O . GLY A 1 182 ? -2.273 -12.629 17.990 1.00 62.41 182 GLY A O 1
ATOM 1360 N N . THR A 1 183 ? -2.034 -10.749 16.788 1.00 57.31 183 THR A N 1
ATOM 1361 C CA . THR A 1 183 ? -2.853 -9.941 17.700 1.00 57.31 183 THR A CA 1
ATOM 1362 C C . THR A 1 183 ? -4.332 -10.318 17.650 1.00 57.31 183 THR A C 1
ATOM 1364 O O . THR A 1 183 ? -4.968 -10.275 18.693 1.00 57.31 183 THR A O 1
ATOM 1367 N N . LEU A 1 184 ? -4.873 -10.724 16.490 1.00 57.59 184 LEU A N 1
ATOM 1368 C CA . LEU A 1 184 ? -6.268 -11.178 16.355 1.00 57.59 184 LEU A CA 1
ATOM 1369 C C . LEU A 1 184 ? -6.506 -12.500 17.100 1.00 57.59 184 LEU A C 1
ATOM 1371 O O . LEU A 1 184 ? -7.627 -12.768 17.517 1.00 57.59 184 LEU A O 1
ATOM 1375 N N . MET A 1 185 ? -5.468 -13.326 17.243 1.00 54.09 185 MET A N 1
ATOM 1376 C CA . MET A 1 185 ? -5.509 -14.579 18.004 1.00 54.09 185 MET A CA 1
ATOM 1377 C C . MET A 1 185 ? -5.278 -14.374 19.510 1.00 54.09 185 MET A C 1
ATOM 1379 O O . MET A 1 185 ? -5.483 -15.308 20.281 1.00 54.09 185 MET A O 1
ATOM 1383 N N . TYR A 1 186 ? -4.848 -13.182 19.933 1.00 49.84 186 TYR A N 1
ATOM 1384 C CA . TYR A 1 186 ? -4.582 -12.855 21.330 1.00 49.84 186 TYR A CA 1
ATOM 1385 C C . TYR A 1 186 ? -5.828 -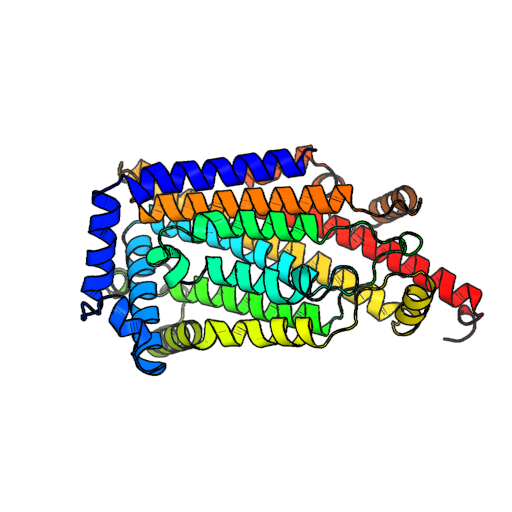12.245 21.980 1.00 49.84 186 TYR A C 1
ATOM 1387 O O . TYR A 1 186 ? -5.982 -11.026 22.038 1.00 49.84 186 TYR A O 1
ATOM 1395 N N . ASP A 1 187 ? -6.715 -13.103 22.474 1.00 48.94 187 ASP A N 1
ATOM 1396 C CA . ASP A 1 187 ? -7.831 -12.706 23.331 1.00 48.94 187 ASP A CA 1
ATOM 1397 C C . ASP A 1 187 ? -7.767 -13.496 24.648 1.00 48.94 187 ASP A C 1
ATOM 1399 O O . ASP A 1 187 ? -7.872 -14.722 24.665 1.00 48.94 187 ASP A O 1
ATOM 1403 N N . GLU A 1 188 ? -7.532 -12.783 25.753 1.00 43.25 188 GLU A N 1
ATOM 1404 C CA . GLU A 1 188 ? -7.464 -13.346 27.107 1.00 43.25 188 GLU A CA 1
ATOM 1405 C C . GLU A 1 188 ? -8.851 -13.695 27.671 1.00 43.25 188 GLU A C 1
ATOM 1407 O O . GLU A 1 188 ? -8.944 -14.607 28.485 1.00 43.25 188 GLU A O 1
ATOM 1412 N N . GLU A 1 189 ? -9.932 -13.031 27.249 1.00 41.53 189 GLU A N 1
ATOM 1413 C CA . GLU A 1 189 ? -11.300 -13.304 27.727 1.00 41.53 189 GLU A CA 1
ATOM 1414 C C . GLU A 1 189 ? -11.935 -14.484 26.966 1.00 41.53 189 GLU A C 1
ATOM 1416 O O . GLU A 1 189 ? -12.662 -15.296 27.552 1.00 41.53 189 GLU A O 1
ATOM 1421 N N . LEU A 1 190 ? -11.565 -14.665 25.691 1.00 41.44 190 LEU A N 1
ATOM 1422 C CA . LEU A 1 190 ? -11.931 -15.836 24.882 1.00 41.44 190 LEU A CA 1
ATOM 1423 C C . LEU A 1 190 ? -11.215 -17.136 25.286 1.00 41.44 190 LEU A C 1
ATOM 1425 O O . LEU A 1 190 ? -11.612 -18.199 24.826 1.00 41.44 190 LEU A O 1
ATOM 1429 N N . THR A 1 191 ? -10.252 -17.109 26.215 1.00 42.47 191 THR A N 1
ATOM 1430 C CA . THR A 1 191 ? -9.720 -18.352 26.821 1.00 42.47 191 THR A CA 1
ATOM 1431 C C . THR A 1 191 ? -10.768 -19.132 27.630 1.00 42.47 191 THR A C 1
ATOM 1433 O O . THR A 1 191 ? -10.526 -20.272 28.017 1.00 42.47 191 THR A O 1
ATOM 1436 N N . SER A 1 192 ? -11.944 -18.540 27.875 1.00 42.06 192 SER A N 1
ATOM 1437 C CA . SER A 1 192 ? -13.049 -19.159 28.616 1.00 42.06 192 SER A CA 1
ATOM 1438 C C . SER A 1 192 ? -14.229 -19.626 27.752 1.00 42.06 192 SER A C 1
ATOM 1440 O O . SER A 1 192 ? -15.108 -20.319 28.263 1.00 42.06 192 SER A O 1
ATOM 1442 N N . THR A 1 193 ? -14.279 -19.271 26.462 1.00 40.16 193 THR A N 1
ATOM 1443 C CA . THR A 1 193 ? -15.401 -19.616 25.571 1.00 40.16 193 THR A CA 1
ATOM 1444 C C . THR A 1 193 ? -14.883 -20.239 24.281 1.00 40.16 193 THR A C 1
ATOM 1446 O O . THR A 1 193 ? -14.190 -19.579 23.516 1.00 40.16 193 THR A O 1
ATOM 1449 N N . GLU A 1 194 ? -15.229 -21.519 24.088 1.00 41.75 194 GLU A N 1
ATOM 1450 C CA . GLU A 1 194 ? -14.859 -22.407 22.973 1.00 41.75 194 GLU A CA 1
ATOM 1451 C C . GLU A 1 194 ? -14.535 -21.652 21.678 1.00 41.75 194 GLU A C 1
ATOM 1453 O O . GLU A 1 194 ? -15.400 -21.042 21.033 1.00 41.75 194 GLU A O 1
ATOM 1458 N N . PHE A 1 195 ? -13.270 -21.702 21.275 1.00 47.47 195 PHE A N 1
ATOM 1459 C CA . PHE A 1 195 ? -12.848 -21.088 20.030 1.00 47.47 195 PHE A CA 1
ATOM 1460 C C . PHE A 1 195 ? -13.396 -21.903 18.850 1.00 47.47 195 PHE A C 1
ATOM 1462 O O . PHE A 1 195 ? -13.172 -23.102 18.725 1.00 47.47 195 PHE A O 1
ATOM 1469 N N . TRP A 1 196 ? -14.020 -21.246 17.870 1.00 40.94 196 TRP A N 1
ATOM 1470 C CA . TRP A 1 196 ? -14.441 -21.896 16.616 1.00 40.94 196 TRP A CA 1
ATOM 1471 C C . TRP A 1 196 ? -13.273 -22.520 15.822 1.00 40.94 196 TRP A C 1
ATOM 1473 O O . TRP A 1 196 ? -13.499 -23.368 14.960 1.00 40.94 196 TRP A O 1
ATOM 1483 N N . TRP A 1 197 ? -12.028 -22.114 16.102 1.00 41.09 197 TRP A N 1
ATOM 1484 C CA . TRP A 1 197 ? -10.811 -22.675 15.513 1.00 41.09 197 TRP A CA 1
ATOM 1485 C C . TRP A 1 197 ? -10.176 -23.808 16.335 1.00 41.09 197 TRP A C 1
ATOM 1487 O O . TRP A 1 197 ? -9.340 -24.520 15.783 1.00 41.09 197 TRP A O 1
ATOM 1497 N N . GLU A 1 198 ? -10.602 -24.062 17.581 1.00 41.53 198 GLU A N 1
ATOM 1498 C CA . GLU A 1 198 ? -10.193 -25.257 18.352 1.00 41.53 198 GLU A CA 1
ATOM 1499 C C . GLU A 1 198 ? -10.618 -26.554 17.652 1.00 41.53 198 GLU A C 1
ATOM 1501 O O . GLU A 1 198 ? -9.938 -27.569 17.756 1.00 41.53 198 GLU A O 1
ATOM 1506 N N . GLN A 1 199 ? -11.682 -26.514 16.844 1.00 44.88 199 GLN A N 1
ATOM 1507 C CA . GLN A 1 199 ? -12.081 -27.643 15.996 1.00 44.88 199 GLN A CA 1
ATOM 1508 C C . GLN A 1 199 ? -11.105 -27.918 14.839 1.00 44.88 199 GLN A C 1
ATOM 1510 O O . GLN A 1 199 ? -11.127 -29.002 14.259 1.00 44.88 199 GLN A O 1
ATOM 1515 N N . PHE A 1 200 ? -10.264 -26.946 14.480 1.00 39.19 200 PHE A N 1
ATOM 1516 C CA . PHE A 1 200 ? -9.372 -27.007 13.318 1.00 39.19 200 PHE A CA 1
ATOM 1517 C C . PHE A 1 200 ? -7.886 -27.038 13.691 1.00 39.19 200 PHE A C 1
ATOM 1519 O O . PHE A 1 200 ? -7.047 -27.291 12.825 1.00 39.19 200 PHE A O 1
ATOM 1526 N N . VAL A 1 201 ? -7.546 -26.786 14.956 1.00 39.75 201 VAL A N 1
ATOM 1527 C CA . VAL A 1 201 ? -6.168 -26.707 15.437 1.00 39.75 201 VAL A CA 1
ATOM 1528 C C . VAL A 1 201 ? -5.889 -27.903 16.352 1.00 39.75 201 VAL A C 1
ATOM 1530 O O . VAL A 1 201 ? -6.526 -28.025 17.394 1.00 39.75 201 VAL A O 1
ATOM 1533 N N . PRO A 1 202 ? -4.955 -28.805 15.986 1.00 45.84 202 PRO A N 1
ATOM 1534 C CA . PRO A 1 202 ? -4.627 -29.970 16.801 1.00 45.84 202 PRO A CA 1
ATOM 1535 C C . PRO A 1 202 ? -4.259 -29.569 18.233 1.00 45.84 202 PRO A C 1
ATOM 1537 O O . PRO A 1 202 ? -3.540 -28.592 18.432 1.00 45.84 202 PRO A O 1
ATOM 1540 N N . GLU A 1 203 ? -4.676 -30.363 19.218 1.00 46.81 203 GLU A N 1
ATOM 1541 C CA . GLU A 1 203 ? -4.465 -30.152 20.666 1.00 46.81 203 GLU A CA 1
ATOM 1542 C C . GLU A 1 203 ? -2.987 -29.880 21.043 1.00 46.81 203 GLU A C 1
ATOM 1544 O O . GLU A 1 203 ? -2.672 -29.183 22.005 1.00 46.81 203 GLU A O 1
ATOM 1549 N N . GLN A 1 204 ? -2.056 -30.355 20.213 1.00 49.56 204 GLN A N 1
ATOM 1550 C CA . GLN A 1 204 ? -0.611 -30.133 20.329 1.00 49.56 204 GLN A CA 1
ATOM 1551 C C . GLN A 1 204 ? -0.188 -28.681 20.047 1.00 49.56 204 GLN A C 1
ATOM 1553 O O . GLN A 1 204 ? 0.827 -28.225 20.564 1.00 49.56 204 GLN A O 1
ATOM 1558 N N . VAL A 1 205 ? -0.954 -27.937 19.245 1.00 44.31 205 VAL A N 1
ATOM 1559 C CA . VAL A 1 205 ? -0.676 -26.535 18.899 1.00 44.31 205 VAL A CA 1
ATOM 1560 C C . VAL A 1 205 ? -1.160 -25.577 19.991 1.00 44.31 205 VAL A C 1
ATOM 1562 O O . VAL A 1 205 ? -0.523 -24.554 20.233 1.00 44.31 205 VAL A O 1
ATOM 1565 N N . LEU A 1 206 ? -2.216 -25.941 20.724 1.00 44.88 206 LEU A N 1
ATOM 1566 C CA . LEU A 1 206 ? -2.714 -25.192 21.886 1.00 44.88 206 LEU A CA 1
ATOM 1567 C C . LEU A 1 206 ? -1.685 -25.110 23.026 1.00 44.88 206 LEU A C 1
ATOM 1569 O O . LEU A 1 206 ? -1.621 -24.100 23.726 1.00 44.88 206 LEU A O 1
ATOM 1573 N N . GLN A 1 207 ? -0.805 -26.108 23.165 1.00 47.09 207 GLN A N 1
ATOM 1574 C CA . GLN A 1 207 ? 0.315 -26.067 24.120 1.00 47.09 207 GLN A CA 1
ATOM 1575 C C . GLN A 1 207 ? 1.376 -25.007 23.762 1.00 47.09 207 GLN A C 1
ATOM 1577 O O . GLN A 1 207 ? 2.156 -24.591 24.618 1.00 47.09 207 GLN A O 1
ATOM 1582 N N . TYR A 1 208 ? 1.376 -24.515 22.519 1.00 45.69 208 TYR A N 1
ATOM 1583 C CA . TYR A 1 208 ? 2.246 -23.439 22.045 1.00 45.69 208 TYR A CA 1
ATOM 1584 C C . TYR A 1 208 ? 1.599 -22.048 22.132 1.00 45.69 208 TYR A C 1
ATOM 1586 O O . TYR A 1 208 ? 2.145 -21.085 21.600 1.00 45.69 208 TYR A O 1
ATOM 1594 N N . THR A 1 209 ? 0.481 -21.883 22.839 1.00 43.59 209 THR A N 1
ATOM 1595 C CA . THR A 1 209 ? -0.095 -20.554 23.131 1.00 43.59 209 THR A CA 1
ATOM 1596 C C . THR A 1 209 ? 0.898 -19.631 23.849 1.00 43.59 209 THR A C 1
ATOM 1598 O O . THR A 1 209 ? 0.971 -18.455 23.511 1.00 43.59 209 THR A O 1
ATOM 1601 N N . ASN A 1 210 ? 1.785 -20.171 24.697 1.00 46.44 210 ASN A N 1
ATOM 1602 C CA . ASN A 1 210 ? 2.930 -19.426 25.247 1.00 46.44 210 ASN A CA 1
ATOM 1603 C C . ASN A 1 210 ? 3.925 -18.940 24.173 1.00 46.44 210 ASN A C 1
ATOM 1605 O O . ASN A 1 210 ? 4.558 -17.897 24.335 1.00 46.44 210 ASN A O 1
ATOM 1609 N N . ILE A 1 211 ? 4.062 -19.660 23.052 1.00 46.69 211 ILE A N 1
ATOM 1610 C CA . ILE A 1 211 ? 4.859 -19.205 21.905 1.00 46.69 211 ILE A CA 1
ATOM 1611 C C . ILE A 1 211 ? 4.164 -18.028 21.222 1.00 46.69 211 ILE A C 1
ATOM 1613 O O . ILE A 1 211 ? 4.852 -17.082 20.872 1.00 46.69 211 ILE A O 1
ATOM 1617 N N . LEU A 1 212 ? 2.834 -18.023 21.081 1.00 43.38 212 LEU A N 1
ATOM 1618 C CA . LEU A 1 212 ? 2.094 -16.877 20.530 1.00 43.38 212 LEU A CA 1
ATOM 1619 C C . LEU A 1 212 ? 2.280 -15.607 21.375 1.00 43.38 212 LEU A C 1
ATOM 1621 O O . LEU A 1 212 ? 2.467 -14.534 20.805 1.00 43.38 212 LEU A O 1
ATOM 1625 N N . THR A 1 213 ? 2.330 -15.726 22.706 1.00 44.41 213 THR A N 1
ATOM 1626 C CA . THR A 1 213 ? 2.662 -14.620 23.624 1.00 44.41 213 THR A CA 1
ATOM 1627 C C . THR A 1 213 ? 4.075 -14.096 23.374 1.00 44.41 213 THR A C 1
ATOM 1629 O O . THR A 1 213 ? 4.267 -12.905 23.139 1.00 44.41 213 THR A O 1
ATOM 1632 N N . HIS A 1 214 ? 5.066 -14.993 23.320 1.00 47.59 214 HIS A N 1
ATOM 1633 C CA . HIS A 1 214 ? 6.453 -14.626 23.029 1.00 47.59 214 HIS A CA 1
ATOM 1634 C C . HIS A 1 214 ? 6.644 -14.084 21.611 1.00 47.59 214 HIS A C 1
ATOM 1636 O O . HIS A 1 214 ? 7.498 -13.234 21.392 1.00 47.59 214 HIS A O 1
ATOM 1642 N N . VAL A 1 215 ? 5.843 -14.538 20.652 1.00 46.38 215 VAL A N 1
ATOM 1643 C CA . VAL A 1 215 ? 5.839 -14.079 19.264 1.00 46.38 215 VAL A CA 1
ATOM 1644 C C . VAL A 1 215 ? 5.192 -12.697 19.155 1.00 46.38 215 VAL A C 1
ATOM 1646 O O . VAL A 1 215 ? 5.714 -11.852 18.437 1.00 46.38 215 VAL A O 1
ATOM 1649 N N . ASN A 1 216 ? 4.125 -12.410 19.903 1.00 45.16 216 ASN A N 1
ATOM 1650 C CA . ASN A 1 216 ? 3.511 -11.081 19.964 1.00 45.16 216 ASN A CA 1
ATOM 1651 C C . ASN A 1 216 ? 4.419 -10.061 20.678 1.00 45.16 216 ASN A C 1
ATOM 1653 O O . ASN A 1 216 ? 4.581 -8.935 20.198 1.00 45.16 216 ASN A O 1
ATOM 1657 N N . ASP A 1 217 ? 5.090 -10.472 21.758 1.00 47.22 217 ASP A N 1
ATOM 1658 C CA . ASP A 1 217 ? 6.133 -9.680 22.418 1.00 47.22 217 ASP A CA 1
ATOM 1659 C C . ASP A 1 217 ? 7.330 -9.458 21.489 1.00 47.22 217 ASP A C 1
ATOM 1661 O O . ASP A 1 217 ? 7.806 -8.331 21.354 1.00 47.22 217 ASP A O 1
ATOM 1665 N N . LEU A 1 218 ? 7.791 -10.494 20.782 1.00 46.72 218 LEU A N 1
ATOM 1666 C CA . LEU A 1 218 ? 8.845 -10.378 19.776 1.00 46.72 218 LEU A CA 1
ATOM 1667 C C . LEU A 1 218 ? 8.421 -9.402 18.671 1.00 46.72 218 LEU A C 1
ATOM 1669 O O . LEU A 1 218 ? 9.155 -8.470 18.374 1.00 46.72 218 LEU A O 1
ATOM 1673 N N . PHE A 1 219 ? 7.222 -9.524 18.103 1.00 47.22 219 PHE A N 1
ATOM 1674 C CA . PHE A 1 219 ? 6.756 -8.639 17.031 1.00 47.22 219 PHE A CA 1
ATOM 1675 C C . PHE A 1 219 ? 6.498 -7.198 17.486 1.00 47.22 219 PHE A C 1
ATOM 1677 O O . PHE A 1 219 ? 6.713 -6.262 16.711 1.00 47.22 219 PHE A O 1
ATOM 1684 N N . SER A 1 220 ? 6.093 -7.001 18.740 1.00 48.72 220 SER A N 1
ATOM 1685 C CA . SER A 1 220 ? 5.911 -5.674 19.331 1.00 48.72 220 SER A CA 1
ATOM 1686 C C . SER A 1 220 ? 7.249 -4.987 19.623 1.00 48.72 220 SER A C 1
ATOM 1688 O O . SER A 1 220 ? 7.379 -3.794 19.349 1.00 48.72 220 SER A O 1
ATOM 1690 N N . ASN A 1 221 ? 8.259 -5.739 20.081 1.00 46.12 221 ASN A N 1
ATOM 1691 C CA . ASN A 1 221 ? 9.623 -5.258 20.343 1.00 46.12 221 ASN A CA 1
ATOM 1692 C C . ASN A 1 221 ? 10.469 -5.072 19.067 1.00 46.12 221 ASN A C 1
ATOM 1694 O O . ASN A 1 221 ? 11.373 -4.239 19.027 1.00 46.12 221 ASN A O 1
ATOM 1698 N N . VAL A 1 222 ? 10.188 -5.840 18.010 1.00 51.97 222 VAL A N 1
ATOM 1699 C CA . VAL A 1 222 ? 11.001 -5.923 16.779 1.00 51.97 222 VAL A CA 1
ATOM 1700 C C . VAL A 1 222 ? 10.412 -5.067 15.651 1.00 51.97 222 VAL A C 1
ATOM 1702 O O . VAL A 1 222 ? 11.018 -4.951 14.593 1.00 51.97 222 VAL A O 1
ATOM 1705 N N . TYR A 1 223 ? 9.281 -4.384 15.854 1.00 51.00 223 TYR A N 1
ATOM 1706 C CA . TYR A 1 223 ? 8.635 -3.560 14.821 1.00 51.00 223 TYR A CA 1
ATOM 1707 C C . TYR A 1 223 ? 9.584 -2.580 14.086 1.00 51.00 223 TYR A C 1
ATOM 1709 O O . TYR A 1 223 ? 9.543 -2.529 12.853 1.00 51.00 223 TYR A O 1
ATOM 1717 N N . PRO A 1 224 ? 10.513 -1.875 14.772 1.00 55.03 224 PRO A N 1
ATOM 1718 C CA . PRO A 1 224 ? 11.517 -1.039 14.105 1.00 55.03 224 PRO A CA 1
ATOM 1719 C C . PRO A 1 224 ? 12.553 -1.846 13.304 1.00 55.03 224 PRO A C 1
ATOM 1721 O O . PRO A 1 224 ? 13.074 -1.362 12.305 1.00 55.03 224 PRO A O 1
ATOM 1724 N N . VAL A 1 225 ? 12.842 -3.085 13.709 1.00 59.16 225 VAL A N 1
ATOM 1725 C CA . VAL A 1 225 ? 13.782 -3.997 13.038 1.00 59.16 225 VAL A CA 1
ATOM 1726 C C . VAL A 1 225 ? 13.171 -4.589 11.766 1.00 59.16 225 VAL A C 1
ATOM 1728 O O . VAL A 1 225 ? 13.875 -4.738 10.771 1.00 59.16 225 VAL A O 1
ATOM 1731 N N . VAL A 1 226 ? 11.859 -4.855 11.743 1.00 60.22 226 VAL A N 1
ATOM 1732 C CA . VAL A 1 226 ? 11.154 -5.418 10.570 1.00 60.22 226 VAL A CA 1
ATOM 1733 C C . VAL A 1 226 ? 11.250 -4.498 9.344 1.00 60.22 226 VAL A C 1
ATOM 1735 O O . VAL A 1 226 ? 11.245 -4.975 8.206 1.00 60.22 226 VAL A O 1
ATOM 1738 N N . ILE A 1 227 ? 11.394 -3.186 9.561 1.00 65.50 227 ILE A N 1
ATOM 1739 C CA . ILE A 1 227 ? 11.533 -2.191 8.490 1.00 65.50 227 ILE A CA 1
ATOM 1740 C C . ILE A 1 227 ? 12.992 -1.927 8.104 1.00 65.50 227 ILE A C 1
ATOM 1742 O O . ILE A 1 227 ? 13.232 -1.352 7.043 1.00 65.50 227 ILE A O 1
ATOM 1746 N N . LEU A 1 228 ? 13.972 -2.362 8.911 1.00 68.75 228 LEU A N 1
ATOM 1747 C CA . LEU A 1 228 ? 15.396 -2.151 8.631 1.00 68.75 228 LEU A CA 1
ATOM 1748 C C . LEU A 1 228 ? 15.829 -2.708 7.272 1.00 68.75 228 LEU A C 1
ATOM 1750 O O . LEU A 1 228 ? 16.566 -1.999 6.598 1.00 68.75 228 LEU A O 1
ATOM 1754 N N . PRO A 1 229 ? 15.370 -3.885 6.796 1.00 67.12 229 PRO A N 1
ATOM 1755 C CA . PRO A 1 229 ? 15.677 -4.332 5.440 1.00 67.12 229 PRO A CA 1
ATOM 1756 C C . PRO A 1 229 ? 15.216 -3.330 4.373 1.00 67.12 229 PRO A C 1
ATOM 1758 O O . PRO A 1 229 ? 15.970 -3.028 3.453 1.00 67.12 229 PRO A O 1
ATOM 1761 N N . ILE A 1 230 ? 14.020 -2.748 4.515 1.00 67.25 230 ILE A N 1
ATOM 1762 C CA . ILE A 1 230 ? 13.485 -1.745 3.581 1.00 67.25 230 ILE A CA 1
ATOM 1763 C C . ILE A 1 230 ? 14.251 -0.427 3.695 1.00 67.25 230 ILE A C 1
ATOM 1765 O O . ILE A 1 230 ? 14.572 0.172 2.673 1.00 67.25 230 ILE A O 1
ATOM 1769 N N . LEU A 1 231 ? 14.578 0.022 4.909 1.00 69.50 231 LEU A N 1
ATOM 1770 C CA . LEU A 1 231 ? 15.376 1.232 5.124 1.00 69.50 231 LEU A CA 1
ATOM 1771 C C . LEU A 1 231 ? 16.796 1.069 4.585 1.00 69.50 231 LEU A C 1
ATOM 1773 O O . LEU A 1 231 ? 17.313 1.972 3.935 1.00 69.50 231 LEU A O 1
ATOM 1777 N N . TRP A 1 232 ? 17.400 -0.094 4.802 1.00 72.75 232 TRP A N 1
ATOM 1778 C CA . TRP A 1 232 ? 18.730 -0.440 4.324 1.00 72.75 232 TRP A CA 1
ATOM 1779 C C . TRP A 1 232 ? 18.760 -0.496 2.796 1.00 72.75 232 TRP A C 1
ATOM 1781 O O . TRP A 1 232 ? 19.562 0.201 2.177 1.00 72.75 232 TRP A O 1
ATOM 1791 N N . LEU A 1 233 ? 17.825 -1.215 2.167 1.00 66.44 233 LEU A N 1
ATOM 1792 C CA . LEU A 1 233 ? 17.670 -1.242 0.708 1.00 66.44 233 LEU A CA 1
ATOM 1793 C C . LEU A 1 233 ? 17.358 0.154 0.151 1.00 66.44 233 LEU A C 1
ATOM 1795 O O . LEU A 1 233 ? 17.924 0.577 -0.858 1.00 66.44 233 LEU A O 1
ATOM 1799 N N . GLY A 1 234 ? 16.496 0.901 0.838 1.00 64.00 234 GLY A N 1
ATOM 1800 C CA . GLY A 1 234 ? 16.126 2.277 0.531 1.00 64.00 234 GLY A CA 1
ATOM 1801 C C . GLY A 1 234 ? 17.276 3.269 0.699 1.00 64.00 234 GLY A C 1
ATOM 1802 O O . GLY A 1 234 ? 17.281 4.290 0.015 1.00 64.00 234 GLY A O 1
ATOM 1803 N N . TYR A 1 235 ? 18.292 2.972 1.509 1.00 67.00 235 TYR A N 1
ATOM 1804 C CA . TYR A 1 235 ? 19.492 3.795 1.698 1.00 67.00 235 TYR A CA 1
ATOM 1805 C C . TYR A 1 235 ? 20.645 3.389 0.763 1.00 67.00 235 TYR A C 1
ATOM 1807 O O . TYR A 1 235 ? 21.304 4.258 0.195 1.00 67.00 235 TYR A O 1
ATOM 1815 N N . HIS A 1 236 ? 20.812 2.092 0.482 1.00 64.69 236 HIS A N 1
ATOM 1816 C CA . HIS A 1 236 ? 21.954 1.550 -0.269 1.00 64.69 236 HIS A CA 1
ATOM 1817 C C . HIS A 1 236 ? 21.729 1.245 -1.757 1.00 64.69 236 HIS A C 1
ATOM 1819 O O . HIS A 1 236 ? 22.701 0.972 -2.455 1.00 64.69 236 HIS A O 1
ATOM 1825 N N . SER A 1 237 ? 20.505 1.283 -2.286 1.00 59.41 237 SER A N 1
ATOM 1826 C CA . SER A 1 237 ? 20.284 1.015 -3.720 1.00 59.41 237 SER A CA 1
ATOM 1827 C C . SER A 1 237 ? 20.803 2.144 -4.646 1.00 59.41 237 SER A C 1
ATOM 1829 O O . SER A 1 237 ? 21.429 3.116 -4.202 1.00 59.41 237 SER A O 1
ATOM 1831 N N . VAL A 1 238 ? 20.530 2.067 -5.952 1.00 58.84 238 VAL A N 1
ATOM 1832 C CA . VAL A 1 238 ? 21.023 2.997 -6.994 1.00 58.84 238 VAL A CA 1
ATOM 1833 C C . VAL A 1 238 ? 20.252 4.335 -7.003 1.00 58.84 238 VAL A C 1
ATOM 1835 O O . VAL A 1 238 ? 19.043 4.356 -6.761 1.00 58.84 238 VAL A O 1
ATOM 1838 N N . LYS A 1 239 ? 20.943 5.465 -7.241 1.00 65.19 239 LYS A N 1
ATOM 1839 C CA . LYS A 1 239 ? 20.328 6.809 -7.357 1.00 65.19 239 LYS A CA 1
ATOM 1840 C C . LYS A 1 239 ? 19.303 6.852 -8.502 1.00 65.19 239 LYS A C 1
ATOM 1842 O O . LYS A 1 239 ? 19.480 6.162 -9.501 1.00 65.19 239 LYS A O 1
ATOM 1847 N N . ARG A 1 240 ? 18.262 7.688 -8.368 1.00 72.25 240 ARG A N 1
ATOM 1848 C CA . ARG A 1 240 ? 17.265 7.920 -9.429 1.00 72.25 240 ARG A CA 1
ATOM 1849 C C . ARG A 1 240 ? 17.950 8.331 -10.726 1.00 72.25 240 ARG A C 1
ATOM 1851 O O . ARG A 1 240 ? 18.786 9.233 -10.726 1.00 72.25 240 ARG A O 1
ATOM 1858 N N . ILE A 1 241 ? 17.550 7.697 -11.821 1.00 71.81 241 ILE A N 1
ATOM 1859 C CA . ILE A 1 241 ? 18.052 8.031 -13.149 1.00 71.81 241 ILE A CA 1
ATOM 1860 C C . ILE A 1 241 ? 17.393 9.321 -13.646 1.00 71.81 241 ILE A C 1
ATOM 1862 O O . ILE A 1 241 ? 16.166 9.462 -13.613 1.00 71.81 241 ILE A O 1
ATOM 1866 N N . HIS A 1 242 ? 18.209 10.259 -14.130 1.00 71.50 242 HIS A N 1
ATOM 1867 C CA . HIS A 1 242 ? 17.751 11.561 -14.625 1.00 71.50 242 HIS A CA 1
ATOM 1868 C C . HIS A 1 242 ? 17.985 11.786 -16.125 1.00 71.50 242 HIS A C 1
ATOM 1870 O O . HIS A 1 242 ? 17.399 12.715 -16.681 1.00 71.50 242 HIS A O 1
ATOM 1876 N N . ASN A 1 243 ? 18.788 10.949 -16.783 1.00 73.88 243 ASN A N 1
ATOM 1877 C CA . ASN A 1 243 ? 19.137 11.052 -18.199 1.00 73.88 243 ASN A CA 1
ATOM 1878 C C . ASN A 1 243 ? 18.902 9.708 -18.921 1.00 73.88 243 ASN A C 1
ATOM 1880 O O . ASN A 1 243 ? 18.767 8.652 -18.305 1.00 73.88 243 ASN A O 1
ATOM 1884 N N . GLU A 1 244 ? 18.825 9.756 -20.248 1.00 75.19 244 GLU A N 1
ATOM 1885 C CA . GLU A 1 244 ? 18.621 8.561 -21.073 1.00 75.19 244 GLU A CA 1
ATOM 1886 C C . GLU A 1 244 ? 19.866 7.656 -21.091 1.00 75.19 244 GLU A C 1
ATOM 1888 O O . GLU A 1 244 ? 19.751 6.434 -21.115 1.00 75.19 244 GLU A O 1
ATOM 1893 N N . GLU A 1 245 ? 21.064 8.242 -21.041 1.00 79.62 245 GLU A N 1
ATOM 1894 C CA . GLU A 1 245 ? 22.323 7.495 -21.095 1.00 79.62 245 GLU A CA 1
ATOM 1895 C C . GLU A 1 245 ? 22.517 6.590 -19.871 1.00 79.62 245 GLU A C 1
ATOM 1897 O O . GLU A 1 245 ? 22.824 5.407 -20.033 1.00 79.62 245 GLU A O 1
ATOM 1902 N N . ASP A 1 246 ? 22.275 7.093 -18.654 1.00 78.44 246 ASP A N 1
ATOM 1903 C CA . ASP A 1 246 ? 22.382 6.260 -17.453 1.00 78.44 246 ASP A CA 1
ATOM 1904 C C . ASP A 1 246 ? 21.237 5.243 -17.390 1.00 78.44 246 ASP A C 1
ATOM 1906 O O . ASP A 1 246 ? 21.432 4.150 -16.866 1.00 78.44 246 ASP A O 1
ATOM 1910 N N . ALA A 1 247 ? 20.073 5.540 -17.984 1.00 75.88 247 ALA A N 1
ATOM 1911 C CA . ALA A 1 247 ? 18.988 4.568 -18.115 1.00 75.88 247 ALA A CA 1
ATOM 1912 C C . ALA A 1 247 ? 19.380 3.403 -19.033 1.00 75.88 247 ALA A C 1
ATOM 1914 O O . ALA A 1 247 ? 19.141 2.253 -18.667 1.00 75.88 247 ALA A O 1
ATOM 1915 N N . LYS A 1 248 ? 20.031 3.666 -20.178 1.00 78.00 248 LYS A N 1
ATOM 1916 C CA . LYS A 1 248 ? 20.566 2.611 -21.062 1.00 78.00 248 LYS A CA 1
ATOM 1917 C C . LYS A 1 248 ? 21.642 1.792 -20.360 1.00 78.00 248 LYS A C 1
ATOM 1919 O O . LYS A 1 248 ? 21.531 0.571 -20.324 1.00 78.00 248 LYS A O 1
ATOM 1924 N N . LYS A 1 249 ? 22.613 2.457 -19.722 1.00 80.31 249 LYS A N 1
ATOM 1925 C CA . LYS A 1 249 ? 23.649 1.782 -18.921 1.00 80.31 249 LYS A CA 1
ATOM 1926 C C . LYS A 1 249 ? 23.035 0.924 -17.822 1.00 80.31 249 LYS A C 1
ATOM 1928 O O . LYS A 1 249 ? 23.522 -0.166 -17.550 1.00 80.31 249 LYS A O 1
ATOM 1933 N N . GLN A 1 250 ? 21.969 1.400 -17.180 1.00 78.44 250 GLN A N 1
ATOM 1934 C CA . GLN A 1 250 ? 21.328 0.634 -16.125 1.00 78.44 250 GLN A CA 1
ATOM 1935 C C . GLN A 1 250 ? 20.533 -0.557 -16.667 1.00 78.44 250 GLN A C 1
ATOM 1937 O O . GLN A 1 250 ? 20.553 -1.623 -16.060 1.00 78.44 250 GLN A O 1
ATOM 1942 N N . LEU A 1 251 ? 19.876 -0.392 -17.816 1.00 78.75 251 LEU A N 1
ATOM 1943 C CA . LEU A 1 251 ? 19.182 -1.462 -18.527 1.00 78.75 2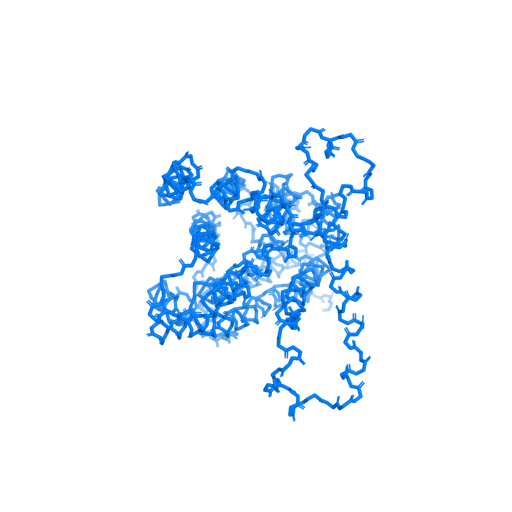51 LEU A CA 1
ATOM 1944 C C . LEU A 1 251 ? 20.145 -2.581 -18.957 1.00 78.75 251 LEU A C 1
ATOM 1946 O O . LEU A 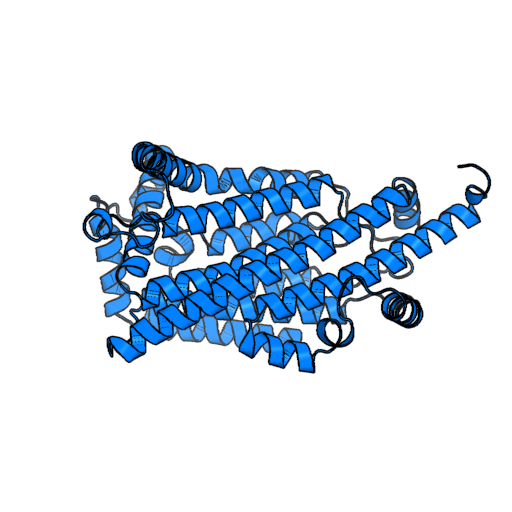1 251 ? 19.749 -3.742 -18.941 1.00 78.75 251 LEU A O 1
ATOM 1950 N N . ASP A 1 252 ? 21.400 -2.243 -19.269 1.00 79.19 252 ASP A N 1
ATOM 1951 C CA . ASP A 1 252 ? 22.453 -3.208 -19.622 1.00 79.19 252 ASP A CA 1
ATOM 1952 C C . ASP A 1 252 ? 22.850 -4.138 -18.473 1.00 79.19 252 ASP A C 1
ATOM 1954 O O . ASP A 1 252 ? 23.291 -5.259 -18.716 1.00 79.19 252 ASP A O 1
ATOM 1958 N N . TYR A 1 253 ? 22.693 -3.697 -17.220 1.00 80.38 253 TYR A N 1
ATOM 1959 C CA . TYR A 1 253 ? 22.969 -4.555 -16.066 1.00 80.38 253 TYR A CA 1
ATOM 1960 C C . TYR A 1 253 ? 21.911 -5.639 -15.867 1.00 80.38 253 TYR A C 1
ATOM 1962 O O . TYR A 1 253 ? 22.178 -6.593 -15.143 1.00 80.38 253 TYR A O 1
ATOM 1970 N N . TYR A 1 254 ? 20.730 -5.499 -16.476 1.00 79.94 254 TYR A N 1
ATOM 1971 C CA . TYR A 1 254 ? 19.654 -6.468 -16.335 1.00 79.94 254 TYR A CA 1
ATOM 1972 C C . TYR A 1 254 ? 19.600 -7.423 -17.524 1.00 79.94 254 TYR A C 1
ATOM 1974 O O . TYR A 1 254 ? 19.598 -7.024 -18.692 1.00 79.94 254 TYR A O 1
ATOM 1982 N N . LEU A 1 255 ? 19.446 -8.708 -17.227 1.00 83.19 255 LEU A N 1
ATOM 1983 C CA . LEU A 1 255 ? 19.058 -9.693 -18.230 1.00 83.19 255 LEU A CA 1
ATOM 1984 C C . LEU A 1 255 ? 17.568 -9.544 -18.569 1.00 83.19 255 LEU A C 1
ATOM 1986 O O . LEU A 1 255 ? 16.753 -9.189 -17.716 1.00 83.19 255 LEU A O 1
ATOM 1990 N N . ALA A 1 256 ? 17.169 -9.911 -19.791 1.00 78.00 256 ALA A N 1
ATOM 1991 C CA . ALA A 1 256 ? 15.755 -9.927 -20.186 1.00 78.00 256 ALA A CA 1
ATOM 1992 C C . ALA A 1 256 ? 14.875 -10.726 -19.209 1.00 78.00 256 ALA A C 1
ATOM 1994 O O . ALA A 1 256 ? 13.757 -10.315 -18.893 1.00 78.00 256 ALA A O 1
ATOM 1995 N N . ALA A 1 257 ? 15.407 -11.848 -18.713 1.00 80.75 257 ALA A N 1
ATOM 1996 C CA . ALA A 1 257 ? 14.751 -12.688 -17.721 1.00 80.75 257 ALA A CA 1
ATOM 1997 C C . ALA A 1 257 ? 14.560 -11.961 -16.383 1.00 80.75 257 ALA A C 1
ATOM 1999 O O . ALA A 1 257 ? 13.507 -12.095 -15.774 1.00 80.75 257 ALA A O 1
ATOM 2000 N N . GLU A 1 258 ? 15.523 -11.150 -15.945 1.00 82.94 258 GLU A N 1
ATOM 2001 C CA . GLU A 1 258 ? 15.423 -10.383 -14.696 1.00 82.94 258 GLU A CA 1
ATOM 2002 C C . GLU A 1 258 ? 14.413 -9.242 -14.813 1.00 82.94 258 GLU A C 1
ATOM 2004 O O . GLU A 1 258 ? 13.665 -8.983 -13.870 1.00 82.94 258 GLU A O 1
ATOM 2009 N N . ILE A 1 259 ? 14.336 -8.605 -15.988 1.00 82.62 259 ILE A N 1
ATOM 2010 C CA . ILE A 1 259 ? 13.315 -7.592 -16.281 1.00 82.62 259 ILE A CA 1
ATOM 2011 C C . ILE A 1 259 ? 11.926 -8.215 -16.231 1.00 82.62 259 ILE A C 1
ATOM 2013 O O . ILE A 1 259 ? 11.054 -7.695 -15.538 1.00 82.62 259 ILE A O 1
ATOM 2017 N N . ALA A 1 260 ? 11.725 -9.335 -16.930 1.00 81.94 260 ALA A N 1
ATOM 2018 C CA . ALA A 1 260 ? 10.462 -10.061 -16.890 1.00 81.94 260 ALA A CA 1
ATOM 2019 C C . ALA A 1 260 ? 10.113 -10.458 -15.449 1.00 81.94 260 ALA A C 1
ATOM 2021 O O . ALA A 1 260 ? 9.062 -10.082 -14.939 1.00 81.94 260 ALA A O 1
ATOM 2022 N N . TYR A 1 261 ? 11.048 -11.111 -14.764 1.00 84.88 261 TYR A N 1
ATOM 2023 C CA . TYR A 1 261 ? 10.860 -11.634 -13.420 1.00 84.88 261 TYR A CA 1
ATOM 2024 C C . TYR A 1 261 ? 10.513 -10.557 -12.388 1.00 84.88 261 TYR A C 1
ATOM 2026 O O . TYR A 1 261 ? 9.620 -10.758 -11.566 1.00 84.88 261 TYR A O 1
ATOM 2034 N N . GLY A 1 262 ? 11.200 -9.410 -12.421 1.00 85.25 262 GLY A N 1
ATOM 2035 C CA . GLY A 1 262 ? 10.973 -8.314 -11.481 1.00 85.25 262 GLY A CA 1
ATOM 2036 C C . GLY A 1 262 ? 9.544 -7.782 -11.560 1.00 85.25 262 GLY A C 1
ATOM 2037 O O . GLY A 1 262 ? 8.841 -7.764 -10.549 1.00 85.25 262 GLY A O 1
ATOM 2038 N N . PHE A 1 263 ? 9.086 -7.431 -12.766 1.00 88.88 263 PHE A N 1
ATOM 2039 C CA . PHE A 1 263 ? 7.715 -6.962 -12.975 1.00 88.88 263 PHE A CA 1
ATOM 2040 C C . PHE A 1 263 ? 6.680 -8.051 -12.692 1.00 88.88 263 PHE A C 1
ATOM 2042 O O . PHE A 1 263 ? 5.673 -7.769 -12.046 1.00 88.88 263 PHE A O 1
ATOM 2049 N N . GLU A 1 264 ? 6.951 -9.293 -13.107 1.00 88.50 264 GLU A N 1
ATOM 2050 C CA . GLU A 1 264 ? 6.052 -10.430 -12.896 1.00 88.50 264 GLU A CA 1
ATOM 2051 C C . GLU A 1 264 ? 5.793 -10.733 -11.435 1.00 88.50 264 GLU A C 1
ATOM 2053 O O . GLU A 1 264 ? 4.648 -10.911 -11.018 1.00 88.50 264 GLU A O 1
ATOM 2058 N N . ARG A 1 265 ? 6.840 -10.684 -10.617 1.00 87.94 265 ARG A N 1
ATOM 2059 C CA . ARG A 1 265 ? 6.678 -10.782 -9.174 1.00 87.94 265 ARG A CA 1
ATOM 2060 C C . ARG A 1 265 ? 5.875 -9.609 -8.631 1.00 87.94 265 ARG A C 1
ATOM 2062 O O . ARG A 1 265 ? 4.933 -9.841 -7.881 1.00 87.94 265 ARG A O 1
ATOM 2069 N N . THR A 1 266 ? 6.204 -8.373 -9.004 1.00 89.69 266 THR A N 1
ATOM 2070 C CA . THR A 1 266 ? 5.515 -7.185 -8.479 1.00 89.69 266 THR A CA 1
ATOM 2071 C C . THR A 1 266 ? 4.011 -7.209 -8.766 1.00 89.69 266 THR A C 1
ATOM 2073 O O . THR A 1 266 ? 3.225 -7.055 -7.828 1.00 89.69 266 THR A O 1
ATOM 2076 N N . TRP A 1 267 ? 3.584 -7.452 -10.012 1.00 90.94 267 TRP A N 1
ATOM 2077 C CA . TRP A 1 267 ? 2.149 -7.499 -10.314 1.00 90.94 267 TRP A CA 1
ATOM 2078 C C . TRP A 1 267 ? 1.454 -8.712 -9.685 1.00 90.94 267 TRP A C 1
ATOM 2080 O O . TRP A 1 267 ? 0.310 -8.591 -9.242 1.00 90.94 267 TRP A O 1
ATOM 2090 N N . ALA A 1 268 ? 2.131 -9.862 -9.562 1.00 91.44 268 ALA A N 1
ATOM 2091 C CA . ALA A 1 268 ? 1.549 -11.045 -8.925 1.00 91.44 268 ALA A CA 1
ATOM 2092 C C . ALA A 1 268 ? 1.300 -10.808 -7.431 1.00 91.44 268 ALA A C 1
ATOM 2094 O O . ALA A 1 268 ? 0.225 -11.127 -6.921 1.00 91.44 268 ALA A O 1
ATOM 2095 N N . TYR A 1 269 ? 2.262 -10.195 -6.739 1.00 91.56 269 TYR A N 1
ATOM 2096 C CA . TYR A 1 269 ? 2.121 -9.852 -5.327 1.00 91.56 269 TYR A CA 1
ATOM 2097 C C . TYR A 1 269 ? 1.050 -8.793 -5.087 1.00 91.56 269 TYR A C 1
ATOM 2099 O O . TYR A 1 269 ? 0.333 -8.893 -4.094 1.00 91.56 269 TYR A O 1
ATOM 2107 N N . TYR A 1 270 ? 0.866 -7.834 -5.999 1.00 93.50 270 TYR A N 1
ATOM 2108 C CA . TYR A 1 270 ? -0.276 -6.926 -5.910 1.00 93.50 270 TYR A CA 1
ATOM 2109 C C . TYR A 1 270 ? -1.606 -7.679 -5.978 1.00 93.50 270 TYR A C 1
ATOM 2111 O O . TYR A 1 270 ? -2.441 -7.492 -5.097 1.00 93.50 270 TYR A O 1
ATOM 2119 N N . ARG A 1 271 ? -1.795 -8.596 -6.936 1.00 93.31 271 ARG A N 1
ATOM 2120 C CA . ARG A 1 271 ? -3.028 -9.404 -7.010 1.00 93.31 271 ARG A CA 1
ATOM 2121 C C . ARG A 1 271 ? -3.248 -10.245 -5.743 1.00 93.31 271 ARG A C 1
ATOM 2123 O O . ARG A 1 271 ? -4.362 -10.287 -5.226 1.00 93.31 271 ARG A O 1
ATOM 2130 N N . GLN A 1 272 ? -2.191 -10.856 -5.200 1.00 92.69 272 GLN A N 1
ATOM 2131 C CA . GLN A 1 272 ? -2.256 -11.622 -3.946 1.00 92.69 272 GLN A CA 1
ATOM 2132 C C . GLN A 1 272 ? -2.627 -10.742 -2.744 1.00 92.69 272 GLN A C 1
ATOM 2134 O O . GLN A 1 272 ? -3.530 -11.088 -1.983 1.00 92.69 272 GLN A O 1
ATOM 2139 N N . ALA A 1 273 ? -1.974 -9.587 -2.590 1.00 91.56 273 ALA A N 1
ATOM 2140 C CA . ALA A 1 273 ? -2.283 -8.629 -1.533 1.00 91.56 273 ALA A CA 1
ATOM 2141 C C . ALA A 1 273 ? -3.714 -8.089 -1.665 1.00 91.56 273 ALA A C 1
ATOM 2143 O O . ALA A 1 273 ? -4.416 -7.970 -0.666 1.00 91.56 273 ALA A O 1
ATOM 2144 N N . GLY A 1 274 ? -4.173 -7.828 -2.892 1.00 93.50 274 GLY A N 1
ATOM 2145 C CA . GLY A 1 274 ? -5.550 -7.436 -3.179 1.00 93.50 274 GLY A CA 1
ATOM 2146 C C . GLY A 1 274 ? -6.560 -8.480 -2.703 1.00 93.50 274 GLY A C 1
ATOM 2147 O O . GLY A 1 274 ? -7.510 -8.130 -2.004 1.00 93.50 274 GLY A O 1
ATOM 2148 N N . LEU A 1 275 ? -6.325 -9.761 -3.009 1.00 92.75 275 LEU A N 1
ATOM 2149 C CA . LEU A 1 275 ? -7.191 -10.860 -2.573 1.00 92.75 275 LEU A CA 1
ATOM 2150 C C . LEU A 1 275 ? -7.240 -10.987 -1.043 1.00 92.75 275 LEU A C 1
ATOM 2152 O O . LEU A 1 275 ? -8.321 -11.112 -0.471 1.00 92.75 275 LEU A O 1
ATOM 2156 N N . LEU A 1 276 ? -6.088 -10.930 -0.371 1.00 90.06 276 LEU A N 1
ATOM 2157 C CA . LEU A 1 276 ? -6.033 -10.987 1.093 1.00 90.06 276 LEU A CA 1
ATOM 2158 C C . LEU A 1 276 ? -6.763 -9.799 1.729 1.00 90.06 276 LEU A C 1
ATOM 2160 O O . LEU A 1 276 ? -7.530 -9.975 2.676 1.00 90.06 276 LEU A O 1
ATOM 2164 N N . SER A 1 277 ? -6.590 -8.601 1.171 1.00 92.06 277 SER A N 1
ATOM 2165 C CA . SER A 1 277 ? -7.313 -7.412 1.613 1.00 92.06 277 SER A CA 1
ATOM 2166 C C . SER A 1 277 ? -8.810 -7.507 1.387 1.00 92.06 277 SER A C 1
ATOM 2168 O O . SER A 1 277 ? -9.563 -7.070 2.247 1.00 92.06 277 SER A O 1
ATOM 2170 N N . PHE A 1 278 ? -9.254 -8.097 0.280 1.00 94.38 278 PHE A N 1
ATOM 2171 C CA . PHE A 1 278 ? -10.670 -8.347 0.041 1.00 94.38 278 PHE A CA 1
ATOM 2172 C C . PHE A 1 278 ? -11.282 -9.224 1.139 1.00 94.38 278 PHE A C 1
ATOM 2174 O O . PHE A 1 278 ? -12.317 -8.871 1.708 1.00 94.38 278 PHE A O 1
ATOM 2181 N N . LEU A 1 279 ? -10.621 -10.335 1.477 1.00 91.44 279 LEU A N 1
ATOM 2182 C CA . LEU A 1 279 ? -11.089 -11.244 2.524 1.00 91.44 279 LEU A CA 1
ATOM 2183 C C . LEU A 1 279 ? -11.138 -10.548 3.891 1.00 91.44 279 LEU A C 1
ATOM 2185 O O . LEU A 1 279 ? -12.152 -10.627 4.587 1.00 91.44 279 LEU A O 1
ATOM 2189 N N . ALA A 1 280 ? -10.078 -9.815 4.249 1.00 90.81 280 ALA A N 1
ATOM 2190 C CA . ALA A 1 280 ? -10.021 -9.051 5.493 1.00 90.81 280 ALA A CA 1
ATOM 2191 C C . ALA A 1 280 ? -11.098 -7.953 5.549 1.00 90.81 280 ALA A C 1
ATOM 2193 O O . ALA A 1 280 ? -11.756 -7.790 6.575 1.00 90.81 280 ALA A O 1
ATOM 2194 N N . TYR A 1 281 ? -11.319 -7.238 4.443 1.00 93.75 281 TYR A N 1
ATOM 2195 C CA . TYR A 1 281 ? -12.325 -6.185 4.341 1.00 93.75 281 TYR A CA 1
ATOM 2196 C C . TYR A 1 281 ? -13.741 -6.735 4.516 1.00 93.75 281 TYR A C 1
ATOM 2198 O O . TYR A 1 281 ? -14.479 -6.246 5.369 1.00 93.75 281 TYR A O 1
ATOM 2206 N N . LEU A 1 282 ? -14.119 -7.772 3.758 1.00 92.69 282 LEU A N 1
ATOM 2207 C CA . LEU A 1 282 ? -15.453 -8.369 3.858 1.00 92.69 282 LEU A CA 1
ATOM 2208 C C . LEU A 1 282 ? -15.730 -8.904 5.259 1.00 92.69 282 LEU A C 1
ATOM 2210 O O . LEU A 1 282 ? -16.802 -8.662 5.819 1.00 92.69 282 LEU A O 1
ATOM 2214 N N . TYR A 1 283 ? -14.761 -9.622 5.829 1.00 89.75 283 TYR A N 1
ATOM 2215 C CA . TYR A 1 283 ? -14.901 -10.147 7.176 1.00 89.75 283 TYR A CA 1
ATOM 2216 C C . TYR A 1 283 ? -15.017 -9.004 8.192 1.00 89.75 283 TYR A C 1
ATOM 2218 O O . TYR A 1 283 ? -15.944 -9.001 8.999 1.00 89.75 283 TYR A O 1
ATOM 2226 N N . GLY A 1 284 ? -14.171 -7.975 8.088 1.00 90.94 284 GLY A N 1
ATOM 2227 C CA . GLY A 1 284 ? -14.212 -6.796 8.950 1.00 90.94 284 GLY A CA 1
ATOM 2228 C C . GLY A 1 284 ? -15.543 -6.044 8.894 1.00 90.94 284 GLY A C 1
ATOM 2229 O O . GLY A 1 284 ? -16.154 -5.796 9.932 1.00 90.94 284 GLY A O 1
ATOM 2230 N N . VAL A 1 285 ? -16.053 -5.756 7.693 1.00 92.19 285 VAL A N 1
ATOM 2231 C CA . VAL A 1 285 ? -17.360 -5.104 7.501 1.00 92.19 285 VAL A CA 1
ATOM 2232 C C . VAL A 1 285 ? -18.496 -5.957 8.064 1.00 92.19 285 VAL A C 1
ATOM 2234 O O . VAL A 1 285 ? -19.378 -5.422 8.735 1.00 92.19 285 VAL A O 1
ATOM 2237 N N . SER A 1 286 ? -18.465 -7.280 7.865 1.00 90.31 286 SER A N 1
ATOM 2238 C CA . SER A 1 286 ? -19.446 -8.193 8.466 1.00 90.31 286 SER A CA 1
ATOM 2239 C C . SER A 1 286 ? -19.429 -8.121 9.997 1.00 90.31 286 SER A C 1
ATOM 2241 O O . SER A 1 286 ? -20.490 -8.108 10.622 1.00 90.31 286 SER A O 1
ATOM 2243 N N . GLN A 1 287 ? -18.249 -8.044 10.618 1.00 88.94 287 GLN A N 1
ATOM 2244 C CA . GLN A 1 287 ? -18.127 -7.925 12.075 1.00 88.94 287 GLN A CA 1
ATOM 2245 C C . GLN A 1 287 ? -18.606 -6.562 12.587 1.00 88.94 287 GLN A C 1
ATOM 2247 O O . GLN A 1 287 ? -19.341 -6.521 13.571 1.00 88.94 287 GLN A O 1
ATOM 2252 N N . ILE A 1 288 ? -18.308 -5.464 11.882 1.00 90.62 288 ILE A N 1
ATOM 2253 C CA . ILE A 1 288 ? -18.865 -4.136 12.195 1.00 90.62 288 ILE A CA 1
ATOM 2254 C C . ILE A 1 288 ? -20.390 -4.167 12.110 1.00 90.62 288 ILE A C 1
ATOM 2256 O O . ILE A 1 288 ? -21.066 -3.723 13.033 1.00 90.62 288 ILE A O 1
ATOM 2260 N N . TYR A 1 289 ? -20.941 -4.721 11.029 1.00 90.25 289 TYR A N 1
ATOM 2261 C CA . TYR A 1 289 ? -22.384 -4.822 10.841 1.00 90.25 289 TYR A CA 1
ATOM 2262 C C . TYR A 1 289 ? -23.044 -5.617 11.972 1.00 90.25 289 TYR A C 1
ATOM 2264 O O . TYR A 1 289 ? -24.002 -5.137 12.573 1.00 90.25 289 TYR A O 1
ATOM 2272 N N . ARG A 1 290 ? -22.513 -6.798 12.317 1.00 84.75 290 ARG A N 1
ATOM 2273 C CA . ARG A 1 290 ? -23.021 -7.607 13.439 1.00 84.75 290 ARG A CA 1
ATOM 2274 C C . ARG A 1 290 ? -22.891 -6.862 14.764 1.00 84.75 290 ARG A C 1
ATOM 2276 O O . ARG A 1 290 ? -23.871 -6.760 15.497 1.00 84.75 290 ARG A O 1
ATOM 2283 N N . GLY A 1 291 ? -21.727 -6.275 15.024 1.00 83.88 291 GLY A N 1
ATOM 2284 C CA . GLY A 1 291 ? -21.457 -5.495 16.223 1.00 83.88 291 GLY A CA 1
ATOM 2285 C C . GLY A 1 291 ? -22.425 -4.327 16.389 1.00 83.88 291 GLY A C 1
ATOM 2286 O O . GLY A 1 291 ? -22.937 -4.127 17.479 1.00 83.88 291 GLY A O 1
ATOM 2287 N N . VAL A 1 292 ? -22.761 -3.598 15.326 1.00 88.56 292 VAL A N 1
ATOM 2288 C CA . VAL A 1 292 ? -23.659 -2.434 15.404 1.00 88.56 292 VAL A CA 1
ATOM 2289 C C . VAL A 1 292 ? -25.131 -2.836 15.382 1.00 88.56 292 VAL A C 1
ATOM 2291 O O . VAL A 1 292 ? -25.912 -2.372 16.208 1.00 88.56 292 VAL A O 1
ATOM 2294 N N . VAL A 1 293 ? -25.536 -3.700 14.452 1.00 89.00 293 VAL A N 1
ATOM 2295 C CA . VAL A 1 293 ? -26.952 -4.020 14.224 1.00 89.00 293 VAL A CA 1
ATOM 2296 C C . VAL A 1 293 ? -27.476 -5.021 15.246 1.00 89.00 293 VAL A C 1
ATOM 2298 O O . VAL A 1 293 ? -28.565 -4.816 15.785 1.00 89.00 293 VAL A O 1
ATOM 2301 N N . ALA A 1 294 ? -26.718 -6.079 15.550 1.00 80.50 294 ALA A N 1
ATOM 2302 C CA . ALA A 1 294 ? -27.173 -7.104 16.487 1.00 80.50 294 ALA A CA 1
ATOM 2303 C C . ALA A 1 294 ? -27.129 -6.603 17.935 1.00 80.50 294 ALA A C 1
ATOM 2305 O O . ALA A 1 294 ? -28.047 -6.878 18.703 1.00 80.50 294 ALA A O 1
ATOM 2306 N N . THR A 1 295 ? -26.105 -5.823 18.305 1.00 80.75 295 THR A N 1
ATOM 2307 C CA . THR A 1 295 ? -25.993 -5.298 19.678 1.00 80.75 295 THR A CA 1
ATOM 2308 C C . THR A 1 295 ? -26.695 -3.952 19.879 1.00 80.75 295 THR A C 1
ATOM 2310 O O . THR A 1 295 ? -26.905 -3.545 21.020 1.00 80.75 295 THR A O 1
ATOM 2313 N N . LYS A 1 296 ? -27.070 -3.259 18.790 1.00 83.88 296 LYS A N 1
ATOM 2314 C CA . LYS A 1 296 ? -27.638 -1.895 18.787 1.00 83.88 296 LYS A CA 1
ATOM 2315 C C . LYS A 1 296 ? -26.772 -0.863 19.521 1.00 83.88 296 LYS A C 1
ATOM 2317 O O . LYS A 1 296 ? -27.278 0.173 19.953 1.00 83.88 296 LYS A O 1
ATOM 2322 N N . LYS A 1 297 ? -25.472 -1.131 19.675 1.00 83.19 297 LYS A N 1
ATOM 2323 C CA . LYS A 1 297 ? -24.518 -0.213 20.299 1.00 83.19 297 LYS A CA 1
ATOM 2324 C C . LYS A 1 297 ? -23.841 0.643 19.240 1.00 83.19 297 LYS A C 1
ATOM 2326 O O . LYS A 1 297 ? -23.460 0.169 18.171 1.00 83.19 297 LYS A O 1
ATOM 2331 N N . ILE A 1 298 ? -23.678 1.919 19.567 1.00 83.62 298 ILE A N 1
ATOM 2332 C CA . ILE A 1 298 ? -22.864 2.836 18.774 1.00 83.62 298 ILE A CA 1
ATOM 2333 C C . ILE A 1 298 ? -21.397 2.411 18.949 1.00 83.62 298 ILE A C 1
ATOM 2335 O O . ILE A 1 298 ? -20.987 2.204 20.095 1.00 83.62 298 ILE A O 1
ATOM 2339 N N . PRO A 1 299 ? -20.612 2.285 17.861 1.00 84.44 299 PRO A N 1
ATOM 2340 C CA . PRO A 1 299 ? -19.193 1.965 17.954 1.00 84.44 299 PRO A CA 1
ATOM 2341 C C . PRO A 1 299 ? -18.461 2.913 18.898 1.00 84.44 299 PRO A C 1
ATOM 2343 O O . PRO A 1 299 ? -18.673 4.128 18.837 1.00 84.44 299 PRO A O 1
ATOM 2346 N N . GLY A 1 300 ? -17.576 2.367 19.732 1.00 80.00 300 GLY A N 1
ATOM 2347 C CA . GLY A 1 300 ? -16.760 3.172 20.633 1.00 80.00 300 GLY A CA 1
ATOM 2348 C C . GLY A 1 300 ? -15.818 4.143 19.895 1.00 80.00 300 GLY A C 1
ATOM 2349 O O . GLY A 1 300 ? -15.542 3.969 18.703 1.00 80.00 300 GLY A O 1
ATOM 2350 N N . PRO A 1 301 ? -15.265 5.153 20.594 1.00 77.38 301 PRO A N 1
ATOM 2351 C CA . PRO A 1 301 ? -14.363 6.142 19.995 1.00 77.38 301 PRO A CA 1
ATOM 2352 C C . PRO A 1 301 ? -13.134 5.531 19.304 1.00 77.38 301 PRO A C 1
ATOM 2354 O O . PRO A 1 301 ? -12.742 5.992 18.236 1.00 77.38 301 PRO A O 1
ATOM 2357 N N . ALA A 1 302 ? -12.555 4.460 19.863 1.00 76.69 302 ALA A N 1
ATOM 2358 C CA . ALA A 1 302 ? -11.411 3.761 19.267 1.00 76.69 302 ALA A CA 1
ATOM 2359 C C . ALA A 1 302 ? -11.756 3.143 17.899 1.00 76.69 302 ALA A C 1
ATOM 2361 O O . ALA A 1 302 ? -11.009 3.303 16.932 1.00 76.69 302 ALA A O 1
ATOM 2362 N N . THR A 1 303 ? -12.924 2.504 17.804 1.00 83.88 303 THR A N 1
ATOM 2363 C CA . THR A 1 303 ? -13.462 1.913 16.573 1.00 83.88 303 THR A CA 1
ATOM 2364 C C . THR A 1 303 ? -13.676 2.979 15.503 1.00 83.88 303 THR A C 1
ATOM 2366 O O . THR A 1 303 ? -13.213 2.835 14.372 1.00 83.88 303 THR A O 1
ATOM 2369 N N . GLN A 1 304 ? -14.319 4.093 15.864 1.00 84.88 304 GLN A N 1
ATOM 2370 C CA . GLN A 1 304 ? -14.539 5.220 14.951 1.00 84.88 304 GLN A CA 1
ATOM 2371 C C . GLN A 1 304 ? -13.217 5.834 14.472 1.00 84.88 304 GLN A C 1
ATOM 2373 O O . GLN A 1 304 ? -13.052 6.106 13.283 1.00 84.88 304 GLN A O 1
ATOM 2378 N N . TYR A 1 305 ? -12.259 6.005 15.384 1.00 82.19 305 TYR A N 1
ATOM 2379 C CA . TYR A 1 305 ? -10.939 6.540 15.077 1.00 82.19 305 TYR A CA 1
ATOM 2380 C C . TYR A 1 305 ? -10.183 5.670 14.068 1.00 82.19 305 TYR A C 1
ATOM 2382 O O . TYR A 1 305 ? -9.667 6.182 13.075 1.00 82.19 305 TYR A O 1
ATOM 2390 N N . ILE A 1 306 ? -10.167 4.350 14.258 1.00 84.69 306 ILE A N 1
ATOM 2391 C CA . ILE A 1 306 ? -9.505 3.433 13.324 1.00 84.69 306 ILE A CA 1
ATOM 2392 C C . ILE A 1 306 ? -10.177 3.401 11.954 1.00 84.69 306 ILE A C 1
ATOM 2394 O O . ILE A 1 306 ? -9.482 3.398 10.932 1.00 84.69 306 ILE A O 1
ATOM 2398 N N . LEU A 1 307 ? -11.508 3.441 11.895 1.00 89.62 307 LEU A N 1
ATOM 2399 C CA . LEU A 1 307 ? -12.222 3.550 10.621 1.00 89.62 307 LEU A CA 1
ATOM 2400 C C . LEU A 1 307 ? -11.880 4.850 9.892 1.00 89.62 307 LEU A C 1
ATOM 2402 O O . LEU A 1 307 ? -11.704 4.853 8.673 1.00 89.62 307 LEU A O 1
ATOM 2406 N N . LEU A 1 308 ? -11.711 5.943 10.631 1.00 88.19 308 LEU A N 1
ATOM 2407 C CA . LEU A 1 308 ? -11.302 7.211 10.053 1.00 88.19 308 LEU A CA 1
ATOM 2408 C C . LEU A 1 308 ? -9.861 7.183 9.529 1.00 88.19 308 LEU A C 1
ATOM 2410 O O . LEU A 1 308 ? -9.612 7.635 8.412 1.00 88.19 308 LEU A O 1
ATOM 2414 N N . VAL A 1 309 ? -8.912 6.632 10.288 1.00 87.75 309 VAL A N 1
ATOM 2415 C CA . VAL A 1 309 ? -7.535 6.442 9.802 1.00 87.75 309 VAL A CA 1
ATOM 2416 C C . VAL A 1 309 ? -7.540 5.577 8.535 1.00 87.75 309 VAL A C 1
ATOM 2418 O O . VAL A 1 309 ? -6.855 5.899 7.565 1.00 87.75 309 VAL A O 1
ATOM 2421 N N . SER A 1 310 ? -8.376 4.536 8.491 1.00 91.69 310 SER A N 1
ATOM 2422 C CA . SER A 1 310 ? -8.549 3.673 7.314 1.00 91.69 310 SER A CA 1
ATOM 2423 C C . SER A 1 310 ? -9.069 4.440 6.091 1.00 91.69 310 SER A C 1
ATOM 2425 O O . SER A 1 310 ? -8.580 4.256 4.971 1.00 91.69 310 SER A O 1
ATOM 2427 N N . LEU A 1 311 ? -10.027 5.350 6.297 1.00 92.06 311 LEU A N 1
ATOM 2428 C CA . LEU A 1 311 ? -10.524 6.247 5.255 1.00 92.06 311 LEU A CA 1
ATOM 2429 C C . LEU A 1 311 ? -9.419 7.184 4.746 1.00 92.06 311 LEU A C 1
ATOM 2431 O O . LEU A 1 311 ? -9.260 7.350 3.539 1.00 92.06 311 LEU A O 1
ATOM 2435 N N . LEU A 1 312 ? -8.615 7.758 5.642 1.00 91.81 312 LEU A N 1
ATOM 2436 C CA . LEU A 1 312 ? -7.511 8.650 5.273 1.00 91.81 312 LEU A CA 1
ATOM 2437 C C . LEU A 1 312 ? -6.409 7.915 4.491 1.00 91.81 312 LEU A C 1
ATOM 2439 O O . LEU A 1 312 ? -5.898 8.451 3.508 1.00 91.81 312 LEU A O 1
ATOM 2443 N N . ILE A 1 313 ? -6.092 6.666 4.850 1.00 93.12 313 ILE A N 1
ATOM 2444 C CA . ILE A 1 313 ? -5.196 5.799 4.060 1.00 93.12 313 ILE A CA 1
ATOM 2445 C C . ILE A 1 313 ? -5.778 5.538 2.666 1.00 93.12 313 ILE A C 1
ATOM 2447 O O . ILE A 1 313 ? -5.055 5.566 1.668 1.00 93.12 313 ILE A O 1
ATOM 2451 N N . THR A 1 314 ? -7.090 5.319 2.575 1.00 93.00 314 THR A N 1
ATOM 2452 C CA . THR A 1 314 ? -7.787 5.119 1.297 1.00 93.00 314 THR A CA 1
ATOM 2453 C C . THR A 1 314 ? -7.695 6.365 0.411 1.00 93.00 314 THR A C 1
ATOM 2455 O O . THR A 1 314 ? -7.351 6.258 -0.767 1.00 93.00 314 THR A O 1
ATOM 2458 N N . LEU A 1 315 ? -7.926 7.557 0.972 1.00 91.38 315 LEU A N 1
ATOM 2459 C CA . LEU A 1 315 ? -7.791 8.833 0.258 1.00 91.38 315 LEU A CA 1
ATOM 2460 C C . LEU A 1 315 ? -6.345 9.103 -0.181 1.00 91.38 315 LEU A C 1
ATOM 2462 O O . LEU A 1 315 ? -6.110 9.560 -1.304 1.00 91.38 315 LEU A O 1
ATOM 2466 N N . ALA A 1 316 ? -5.369 8.776 0.668 1.00 91.44 316 ALA A N 1
ATOM 2467 C CA . ALA A 1 316 ? -3.955 8.857 0.324 1.00 91.44 316 ALA A CA 1
ATOM 2468 C C . ALA A 1 316 ? -3.607 7.907 -0.835 1.00 91.44 316 ALA A C 1
ATOM 2470 O O . ALA A 1 316 ? -2.963 8.323 -1.796 1.00 91.44 316 ALA A O 1
ATOM 2471 N N . SER A 1 317 ? -4.099 6.666 -0.794 1.00 92.00 317 SER A N 1
ATOM 2472 C CA . SER A 1 317 ? -3.909 5.667 -1.856 1.00 92.00 317 SER A CA 1
ATOM 2473 C C . SER A 1 317 ? -4.512 6.118 -3.186 1.00 92.00 317 SER A C 1
ATOM 2475 O O . SER A 1 317 ? -3.863 5.993 -4.224 1.00 92.00 317 SER A O 1
ATOM 2477 N N . LEU A 1 318 ? -5.713 6.704 -3.158 1.00 90.56 318 LEU A N 1
ATOM 2478 C CA . LEU A 1 318 ? -6.352 7.278 -4.342 1.00 90.56 318 LEU A CA 1
ATOM 2479 C C . LEU A 1 318 ? -5.536 8.441 -4.917 1.00 90.56 318 LEU A C 1
ATOM 2481 O O . LEU A 1 318 ? -5.353 8.538 -6.129 1.00 90.56 318 LEU A O 1
ATOM 2485 N N . THR A 1 319 ? -5.026 9.312 -4.044 1.00 90.00 319 THR A N 1
ATOM 2486 C CA . THR A 1 319 ? -4.176 10.438 -4.446 1.00 90.00 319 THR A CA 1
ATOM 2487 C C . THR A 1 319 ? -2.907 9.937 -5.132 1.00 90.00 319 THR A C 1
ATOM 2489 O O . THR A 1 319 ? -2.573 10.425 -6.209 1.00 90.00 319 THR A O 1
ATOM 2492 N N . ILE A 1 320 ? -2.241 8.930 -4.555 1.00 90.31 320 ILE A N 1
ATOM 2493 C CA . ILE A 1 320 ? -1.057 8.285 -5.139 1.00 90.31 320 ILE A CA 1
ATOM 2494 C C . ILE A 1 320 ? -1.381 7.702 -6.516 1.00 90.31 320 ILE A C 1
ATOM 2496 O O . ILE A 1 320 ? -0.657 7.988 -7.464 1.00 90.31 320 ILE A O 1
ATOM 2500 N N . ALA A 1 321 ? -2.489 6.969 -6.659 1.00 88.50 321 ALA A N 1
ATOM 2501 C CA . ALA A 1 321 ? -2.900 6.405 -7.944 1.00 88.50 321 ALA A CA 1
ATOM 2502 C C . ALA A 1 321 ? -3.131 7.489 -9.015 1.00 88.50 321 ALA A C 1
ATOM 2504 O O . ALA A 1 321 ? -2.669 7.365 -10.148 1.00 88.50 321 ALA A O 1
ATOM 2505 N N . ILE A 1 322 ? -3.781 8.601 -8.654 1.00 87.62 322 ILE A N 1
ATOM 2506 C CA . ILE A 1 322 ? -3.989 9.739 -9.565 1.00 87.62 322 ILE A CA 1
ATOM 2507 C C . ILE A 1 322 ? -2.660 10.391 -9.957 1.00 87.62 322 ILE A C 1
ATOM 2509 O O . ILE A 1 322 ? -2.475 10.749 -11.119 1.00 87.62 322 ILE A O 1
ATOM 2513 N N . VAL A 1 323 ? -1.738 10.552 -9.008 1.00 87.44 323 VAL A N 1
ATOM 2514 C CA . VAL A 1 323 ? -0.405 11.109 -9.271 1.00 87.44 323 VAL A CA 1
ATOM 2515 C C . VAL A 1 323 ? 0.404 10.182 -10.176 1.00 87.44 323 VAL A C 1
ATOM 2517 O O . VAL A 1 323 ? 1.025 10.652 -11.125 1.00 87.44 323 VAL A O 1
ATOM 2520 N N . ASP A 1 324 ? 0.371 8.873 -9.938 1.00 85.06 324 ASP A N 1
ATOM 2521 C CA . ASP A 1 324 ? 1.002 7.870 -10.799 1.00 85.06 324 ASP A CA 1
ATOM 2522 C C . ASP A 1 324 ? 0.459 7.939 -12.234 1.00 85.06 324 ASP A C 1
ATOM 2524 O O . ASP A 1 324 ? 1.241 7.913 -13.183 1.00 85.06 324 ASP A O 1
ATOM 2528 N N . ALA A 1 325 ? -0.862 8.072 -12.393 1.00 83.25 325 ALA A N 1
ATOM 2529 C CA . ALA A 1 325 ? -1.502 8.212 -13.699 1.00 83.25 325 ALA A CA 1
ATOM 2530 C C . ALA A 1 325 ? -1.113 9.525 -14.403 1.00 83.25 325 ALA A C 1
ATOM 2532 O O . ALA A 1 325 ? -0.867 9.533 -15.603 1.00 83.25 325 ALA A O 1
ATOM 2533 N N . GLN A 1 326 ? -1.023 10.635 -13.663 1.00 83.25 326 GLN A N 1
ATOM 2534 C CA . GLN A 1 326 ? -0.647 11.951 -14.203 1.00 83.25 326 GLN A CA 1
ATOM 2535 C C . GLN A 1 326 ? 0.849 12.085 -14.510 1.00 83.25 326 GLN A C 1
ATOM 2537 O O . GLN A 1 326 ? 1.228 12.919 -15.326 1.00 83.25 326 GLN A O 1
ATOM 2542 N N . SER A 1 327 ? 1.696 11.306 -13.835 1.00 77.19 327 SER A N 1
ATOM 2543 C CA . SER A 1 327 ? 3.158 11.335 -13.985 1.00 77.19 327 SER A CA 1
ATOM 2544 C C . SER A 1 327 ? 3.699 10.228 -14.894 1.00 77.19 327 SER A C 1
ATOM 2546 O O . SER A 1 327 ? 4.919 10.080 -15.023 1.00 77.19 327 SER A O 1
ATOM 2548 N N . ALA A 1 328 ? 2.820 9.432 -15.509 1.00 76.06 328 ALA A N 1
ATOM 2549 C CA . ALA A 1 328 ? 3.217 8.413 -16.466 1.00 76.06 328 ALA A CA 1
ATOM 2550 C C . ALA A 1 328 ? 3.909 9.071 -17.680 1.00 76.06 328 ALA A C 1
ATOM 2552 O O . ALA A 1 328 ? 3.380 10.043 -18.221 1.00 76.06 328 ALA A O 1
ATOM 2553 N N . PRO A 1 329 ? 5.104 8.598 -18.087 1.00 67.56 329 PRO A N 1
ATOM 2554 C CA . PRO A 1 329 ? 5.782 9.131 -19.261 1.00 67.56 329 PRO A CA 1
ATOM 2555 C C . PRO A 1 329 ? 4.998 8.786 -20.531 1.00 67.56 329 PRO A C 1
ATOM 2557 O O . PRO A 1 329 ? 4.630 7.628 -20.725 1.00 67.56 329 PRO A O 1
ATOM 2560 N N . ASP A 1 330 ? 4.790 9.787 -21.386 1.00 68.25 330 ASP A N 1
ATOM 2561 C CA . ASP A 1 330 ? 4.252 9.612 -22.735 1.00 68.25 330 ASP A CA 1
ATOM 2562 C C . ASP A 1 330 ? 5.385 9.160 -23.665 1.00 68.25 330 ASP A C 1
ATOM 2564 O O . ASP A 1 330 ? 6.127 9.968 -24.226 1.00 68.25 330 ASP A O 1
ATOM 2568 N N . ASP A 1 331 ? 5.587 7.845 -23.734 1.00 68.25 331 ASP A N 1
ATOM 2569 C CA . ASP A 1 331 ? 6.603 7.207 -24.577 1.00 68.25 331 ASP A CA 1
ATOM 2570 C C . ASP A 1 331 ? 6.051 6.784 -25.952 1.00 68.25 331 ASP A C 1
ATOM 2572 O O . ASP A 1 331 ? 6.768 6.177 -26.748 1.00 68.25 331 ASP A O 1
ATOM 2576 N N . GLY A 1 332 ? 4.775 7.074 -26.241 1.00 74.00 332 GLY A N 1
ATOM 2577 C CA . GLY A 1 332 ? 4.085 6.628 -27.454 1.00 74.00 332 GLY A CA 1
ATOM 2578 C C . GLY A 1 332 ? 3.909 5.105 -27.565 1.00 74.00 332 GLY A C 1
ATOM 2579 O O . GLY A 1 332 ? 3.420 4.620 -28.586 1.00 74.00 332 GLY A O 1
ATOM 2580 N N . LEU A 1 333 ? 4.293 4.330 -26.540 1.00 82.19 333 LEU A N 1
ATOM 2581 C CA . LEU A 1 333 ? 4.230 2.864 -26.534 1.00 82.19 333 LEU A CA 1
ATOM 2582 C C . LEU A 1 333 ? 2.993 2.324 -25.810 1.00 82.19 333 LEU A C 1
ATOM 2584 O O . LEU A 1 333 ? 2.775 1.112 -25.820 1.00 82.19 333 LEU A O 1
ATOM 2588 N N . ASP A 1 334 ? 2.198 3.189 -25.177 1.00 83.19 334 ASP A N 1
ATOM 2589 C CA . ASP A 1 334 ? 1.026 2.801 -24.383 1.00 83.19 334 ASP A CA 1
ATOM 2590 C C . ASP A 1 334 ? 0.011 1.984 -25.182 1.00 83.19 334 ASP A C 1
ATOM 2592 O O . ASP A 1 334 ? -0.384 0.902 -24.754 1.00 83.19 334 ASP A O 1
ATOM 2596 N N . GLU A 1 335 ? -0.365 2.452 -26.372 1.00 84.62 335 GLU A N 1
ATOM 2597 C CA . GLU A 1 335 ? -1.347 1.768 -27.222 1.00 84.62 335 GLU A CA 1
ATOM 2598 C C . GLU A 1 335 ? -0.859 0.396 -27.699 1.00 84.62 335 GLU A C 1
ATOM 2600 O O . GLU A 1 335 ? -1.631 -0.561 -27.789 1.00 84.62 335 GLU A O 1
ATOM 2605 N N . GLU A 1 336 ? 0.436 0.265 -27.992 1.00 87.75 336 GLU A N 1
ATOM 2606 C CA . GLU A 1 336 ? 0.997 -1.025 -28.390 1.00 87.75 336 GLU A CA 1
ATOM 2607 C C . GLU A 1 336 ? 1.093 -1.985 -27.201 1.00 87.75 336 GLU A C 1
ATOM 2609 O O . GLU A 1 336 ? 0.767 -3.165 -27.339 1.00 87.75 336 GLU A O 1
ATOM 2614 N N . ALA A 1 337 ? 1.474 -1.475 -26.026 1.00 87.62 337 ALA A N 1
ATOM 2615 C CA . ALA A 1 337 ? 1.518 -2.249 -24.794 1.00 87.62 337 ALA A CA 1
ATOM 2616 C C . ALA A 1 337 ? 0.127 -2.772 -24.414 1.00 87.62 337 ALA A C 1
ATOM 2618 O O . ALA A 1 337 ? -0.018 -3.960 -24.129 1.00 87.62 337 ALA A O 1
ATOM 2619 N N . LYS A 1 338 ? -0.904 -1.919 -24.485 1.00 87.00 338 LYS A N 1
ATOM 2620 C CA . LYS A 1 338 ? -2.299 -2.297 -24.221 1.00 87.00 338 LYS A CA 1
ATOM 2621 C C . LYS A 1 338 ? -2.771 -3.405 -25.153 1.00 87.00 338 LYS A C 1
ATOM 2623 O O . LYS A 1 338 ? -3.184 -4.457 -24.679 1.00 87.00 338 LYS A O 1
ATOM 2628 N N . LYS A 1 339 ? -2.597 -3.237 -26.469 1.00 88.62 339 LYS A N 1
ATOM 2629 C CA . LYS A 1 339 ? -2.963 -4.268 -27.459 1.00 88.62 339 LYS A CA 1
ATOM 2630 C C . LYS A 1 339 ? -2.221 -5.583 -27.244 1.00 88.62 339 LYS A C 1
ATOM 2632 O O . LYS A 1 339 ? -2.771 -6.652 -27.501 1.00 88.62 339 LYS A O 1
ATOM 2637 N N . ALA A 1 340 ? -0.959 -5.527 -26.823 1.00 87.00 340 ALA A N 1
ATOM 2638 C CA . ALA A 1 340 ? -0.190 -6.730 -26.535 1.00 87.00 340 ALA A CA 1
ATOM 2639 C C . ALA A 1 340 ? -0.706 -7.452 -25.282 1.00 87.00 340 ALA A C 1
ATOM 2641 O O . ALA A 1 340 ? -0.814 -8.677 -25.298 1.00 87.00 340 ALA A O 1
ATOM 2642 N N . ILE A 1 341 ? -1.059 -6.706 -24.234 1.00 87.69 341 ILE A N 1
ATOM 2643 C CA . ILE A 1 341 ? -1.620 -7.254 -22.992 1.00 87.69 341 ILE A CA 1
ATOM 2644 C C . ILE A 1 341 ? -3.021 -7.815 -23.223 1.00 87.69 341 ILE A C 1
ATOM 2646 O O . ILE A 1 341 ? -3.311 -8.909 -22.764 1.00 87.69 341 ILE A O 1
ATOM 2650 N N . GLU A 1 342 ? -3.867 -7.149 -24.005 1.00 87.38 342 GLU A N 1
ATOM 2651 C CA . GLU A 1 342 ? -5.196 -7.665 -24.361 1.00 87.38 342 GLU A CA 1
ATOM 2652 C C . GLU A 1 342 ? -5.141 -9.026 -25.072 1.00 87.38 342 GLU A C 1
ATOM 2654 O O . GLU A 1 342 ? -6.051 -9.840 -24.926 1.00 87.38 342 GLU A O 1
ATOM 2659 N N . ARG A 1 343 ? -4.068 -9.302 -25.824 1.00 87.94 343 ARG A N 1
ATOM 2660 C CA . ARG A 1 343 ? -3.870 -10.584 -26.522 1.00 87.94 343 ARG A CA 1
ATOM 2661 C C . ARG A 1 343 ? -3.378 -11.704 -25.613 1.00 87.94 343 ARG A C 1
ATOM 2663 O O . ARG A 1 343 ? -3.621 -12.868 -25.917 1.00 87.94 343 ARG A O 1
ATOM 2670 N N . ALA A 1 344 ? -2.651 -11.368 -24.553 1.00 84.69 344 ALA A N 1
ATOM 2671 C CA . ALA A 1 344 ? -2.075 -12.335 -23.627 1.00 84.69 344 ALA A CA 1
ATOM 2672 C C . ALA A 1 344 ? -2.106 -11.783 -22.192 1.00 84.69 344 ALA A C 1
ATOM 2674 O O . ALA A 1 344 ? -1.048 -11.489 -21.630 1.00 84.69 344 ALA A O 1
ATOM 2675 N N . PRO A 1 345 ? -3.305 -11.602 -21.612 1.00 84.75 345 PRO A N 1
ATOM 2676 C CA . PRO A 1 345 ? -3.427 -10.942 -20.326 1.00 84.75 345 PRO A CA 1
ATOM 2677 C C . PRO A 1 345 ? -3.043 -11.892 -19.193 1.00 84.75 345 PRO A C 1
ATOM 2679 O O . PRO A 1 345 ? -3.489 -13.039 -19.152 1.00 84.75 345 PRO A O 1
ATOM 2682 N N . ALA A 1 346 ? -2.257 -11.403 -18.233 1.00 83.62 346 ALA A N 1
ATOM 2683 C CA . ALA A 1 346 ? -2.011 -12.129 -16.988 1.00 83.62 346 ALA A CA 1
ATOM 2684 C C . ALA A 1 346 ? -3.180 -12.002 -15.987 1.00 83.62 346 ALA A C 1
ATOM 2686 O O . ALA A 1 346 ? -3.270 -12.784 -15.040 1.00 83.62 346 ALA A O 1
ATOM 2687 N N . GLY A 1 347 ? -4.049 -11.001 -16.171 1.00 85.31 347 GLY A N 1
ATOM 2688 C CA . GLY A 1 347 ? -5.244 -10.735 -15.364 1.00 85.31 347 GLY A CA 1
ATOM 2689 C C . GLY A 1 347 ? -6.502 -10.570 -16.220 1.00 85.31 347 GLY A C 1
ATOM 2690 O O . GLY A 1 347 ? -6.611 -11.148 -17.298 1.00 85.31 347 GLY A O 1
ATOM 2691 N N . ASN A 1 348 ? -7.462 -9.764 -15.755 1.00 86.62 348 ASN A N 1
ATOM 2692 C CA . ASN A 1 348 ? -8.640 -9.393 -16.550 1.00 86.62 348 ASN A CA 1
ATOM 2693 C C . ASN A 1 348 ? -8.593 -7.894 -16.910 1.00 86.62 348 ASN A C 1
ATOM 2695 O O . ASN A 1 348 ? -9.010 -7.071 -16.092 1.00 86.62 348 ASN A O 1
ATOM 2699 N N . PRO A 1 349 ? -8.140 -7.515 -18.123 1.00 82.19 349 PRO A N 1
ATOM 2700 C CA . PRO A 1 349 ? -7.991 -6.111 -18.516 1.00 82.19 349 PRO A CA 1
ATOM 2701 C C . PRO A 1 349 ? -9.289 -5.303 -18.404 1.00 82.19 349 PRO A C 1
ATOM 2703 O O . PRO A 1 349 ? -9.263 -4.140 -18.010 1.00 82.19 349 PRO A O 1
ATOM 2706 N N . GLY A 1 350 ? -10.441 -5.934 -18.664 1.00 83.56 350 GLY A N 1
ATOM 2707 C CA . GLY A 1 350 ? -11.749 -5.284 -18.546 1.00 83.56 350 GLY A CA 1
ATOM 2708 C C . GLY A 1 350 ? -12.098 -4.860 -17.115 1.00 83.56 350 GLY A C 1
ATOM 2709 O O . GLY A 1 350 ? -12.901 -3.946 -16.927 1.00 83.56 350 GLY A O 1
ATOM 2710 N N . VAL A 1 351 ? -11.480 -5.496 -16.116 1.00 86.12 351 VAL A N 1
ATOM 2711 C CA . VAL A 1 351 ? -11.618 -5.156 -14.696 1.00 86.12 351 VAL A CA 1
ATOM 2712 C C . VAL A 1 351 ? -10.481 -4.248 -14.231 1.00 86.12 351 VAL A C 1
ATOM 2714 O O . VAL A 1 351 ? -10.739 -3.282 -13.520 1.00 86.12 351 VAL A O 1
ATOM 2717 N N . GLU A 1 352 ? -9.239 -4.540 -14.621 1.00 89.38 352 GLU A N 1
ATOM 2718 C CA . GLU A 1 352 ? -8.047 -3.900 -14.049 1.00 89.38 352 GLU A CA 1
ATOM 2719 C C . GLU A 1 352 ? -7.680 -2.543 -14.696 1.00 89.38 352 GLU A C 1
ATOM 2721 O O . GLU A 1 352 ? -7.042 -1.723 -14.037 1.00 89.38 352 GLU A O 1
ATOM 2726 N N . ASP A 1 353 ? -8.113 -2.262 -15.936 1.00 85.50 353 ASP A N 1
ATOM 2727 C CA . ASP A 1 353 ? -7.865 -0.975 -16.630 1.00 85.50 353 ASP A CA 1
ATOM 2728 C C . ASP A 1 353 ? -9.073 -0.015 -16.580 1.00 85.50 353 ASP A C 1
ATOM 2730 O O . ASP A 1 353 ? -8.984 1.175 -16.889 1.00 85.50 353 ASP A O 1
ATOM 2734 N N . ASN A 1 354 ? -10.247 -0.503 -16.169 1.00 86.94 354 ASN A N 1
ATOM 2735 C CA . ASN A 1 354 ? -11.474 0.284 -16.214 1.00 86.94 354 ASN A CA 1
ATOM 2736 C C . ASN A 1 354 ? -11.771 0.960 -14.872 1.00 86.94 354 ASN A C 1
ATOM 2738 O O . ASN A 1 354 ? -12.315 0.348 -13.954 1.00 86.94 354 ASN A O 1
ATOM 2742 N N . ILE A 1 355 ? -11.515 2.268 -14.786 1.00 84.75 355 ILE A N 1
ATOM 2743 C CA . ILE A 1 355 ? -11.729 3.050 -13.558 1.00 84.75 355 ILE A CA 1
ATOM 2744 C C . ILE A 1 355 ? -13.166 2.976 -13.018 1.00 84.75 355 ILE A C 1
ATOM 2746 O O . ILE A 1 355 ? -13.364 3.009 -11.806 1.00 84.75 355 ILE A O 1
ATOM 2750 N N . LYS A 1 356 ? -14.180 2.843 -13.887 1.00 87.88 356 LYS A N 1
ATOM 2751 C CA . LYS A 1 356 ? -15.580 2.707 -13.453 1.00 87.88 356 LYS A CA 1
ATOM 2752 C C . LYS A 1 356 ? -15.809 1.350 -12.798 1.00 87.88 356 LYS A C 1
ATOM 2754 O O . LYS A 1 356 ? -16.458 1.282 -11.759 1.00 87.88 356 LYS A O 1
ATOM 2759 N N . VAL A 1 357 ? -15.253 0.289 -13.384 1.00 89.81 357 VAL A N 1
ATOM 2760 C CA . VAL A 1 357 ? -15.321 -1.060 -12.808 1.00 89.81 357 VAL A CA 1
ATOM 2761 C C . VAL A 1 357 ? -14.560 -1.099 -11.490 1.00 89.81 357 VAL A C 1
ATOM 2763 O O . VAL A 1 357 ? -15.104 -1.586 -10.508 1.00 89.81 357 VAL A O 1
ATOM 2766 N N . LEU A 1 358 ? -13.369 -0.505 -11.423 1.00 88.12 358 LEU A N 1
ATOM 2767 C CA . LEU A 1 358 ? -12.587 -0.397 -10.191 1.00 88.12 358 LEU A CA 1
ATOM 2768 C C . LEU A 1 358 ? -13.306 0.408 -9.099 1.00 88.12 358 LEU A C 1
ATOM 2770 O O . LEU A 1 358 ? -13.213 0.054 -7.928 1.00 88.12 358 LEU A O 1
ATOM 2774 N N . ALA A 1 359 ? -14.059 1.450 -9.460 1.00 86.81 359 ALA A N 1
ATOM 2775 C CA . ALA A 1 359 ? -14.875 2.213 -8.516 1.00 86.81 359 ALA A CA 1
ATOM 2776 C C . ALA A 1 359 ? -16.072 1.410 -7.980 1.00 86.81 359 ALA A C 1
ATOM 2778 O O . ALA A 1 359 ? -16.428 1.541 -6.815 1.00 86.81 359 ALA A O 1
ATOM 2779 N N . VAL A 1 360 ? -16.695 0.559 -8.798 1.00 90.38 360 VAL A N 1
ATOM 2780 C CA . VAL A 1 360 ? -17.735 -0.364 -8.312 1.00 90.38 360 VAL A CA 1
ATOM 2781 C C . VAL A 1 360 ? -17.108 -1.468 -7.460 1.00 90.38 360 VAL A C 1
ATOM 2783 O O . VAL A 1 360 ? -17.603 -1.790 -6.382 1.00 90.38 360 VAL A O 1
ATOM 2786 N N . LEU A 1 361 ? -15.980 -2.016 -7.908 1.00 90.31 361 LEU A N 1
ATOM 2787 C CA . LEU A 1 361 ? -15.247 -3.064 -7.214 1.00 90.31 361 LEU A CA 1
ATOM 2788 C C . LEU A 1 361 ? -14.761 -2.594 -5.841 1.00 90.31 361 LEU A C 1
ATOM 2790 O O . LEU A 1 361 ? -14.835 -3.364 -4.886 1.00 90.31 361 LEU A O 1
ATOM 2794 N N . SER A 1 362 ? -14.328 -1.338 -5.707 1.00 90.44 362 SER A N 1
ATOM 2795 C CA . SER A 1 362 ? -13.895 -0.775 -4.426 1.00 90.44 362 SER A CA 1
ATOM 2796 C C . SER A 1 362 ? -15.024 -0.703 -3.397 1.00 90.44 362 SER A C 1
ATOM 2798 O O . SER A 1 362 ? -14.765 -0.891 -2.210 1.00 90.44 362 SER A O 1
ATOM 2800 N N . LEU A 1 363 ? -16.270 -0.494 -3.835 1.00 87.19 363 LEU A N 1
ATOM 2801 C CA . LEU A 1 363 ? -17.443 -0.491 -2.955 1.00 87.19 363 LEU A CA 1
ATOM 2802 C C . LEU A 1 363 ? -17.801 -1.897 -2.461 1.00 87.19 363 LEU A C 1
ATOM 2804 O O . LEU A 1 363 ? -18.253 -2.049 -1.331 1.00 87.19 363 LEU A O 1
ATOM 2808 N N . VAL A 1 364 ? -17.608 -2.920 -3.298 1.00 88.75 364 VAL A N 1
ATOM 2809 C CA . VAL A 1 364 ? -17.994 -4.306 -2.980 1.00 88.75 364 VAL A CA 1
ATOM 2810 C C . VAL A 1 364 ? -16.890 -5.042 -2.223 1.00 88.75 364 VAL A C 1
ATOM 2812 O O . VAL A 1 364 ? -17.148 -5.748 -1.254 1.00 88.75 364 VAL A O 1
ATOM 2815 N N . THR A 1 365 ? -15.651 -4.893 -2.683 1.00 89.69 365 THR A N 1
ATOM 2816 C CA . THR A 1 365 ? -14.496 -5.691 -2.242 1.00 89.69 365 THR A CA 1
ATOM 2817 C C . THR A 1 365 ? -13.522 -4.916 -1.359 1.00 89.69 365 THR A C 1
ATOM 2819 O O . THR A 1 365 ? -12.532 -5.471 -0.886 1.00 89.69 365 THR A O 1
ATOM 2822 N N . GLY A 1 366 ? -13.804 -3.636 -1.128 1.00 91.56 366 GLY A N 1
ATOM 2823 C CA . GLY A 1 366 ? -12.918 -2.717 -0.437 1.00 91.56 366 GLY A CA 1
ATOM 2824 C C . GLY A 1 366 ? -11.957 -1.995 -1.390 1.00 91.56 366 GLY A C 1
ATOM 2825 O O . GLY A 1 366 ? -11.596 -2.502 -2.458 1.00 91.56 366 GLY A O 1
ATOM 2826 N N . PRO A 1 367 ? -11.497 -0.792 -1.011 1.00 92.56 367 PRO A N 1
ATOM 2827 C CA . PRO A 1 367 ? -10.710 0.071 -1.888 1.00 92.56 367 PRO A CA 1
ATOM 2828 C C . PRO A 1 367 ? -9.348 -0.512 -2.264 1.00 92.56 367 PRO A C 1
ATOM 2830 O O . PRO A 1 367 ? -8.880 -0.321 -3.385 1.00 92.56 367 PRO A O 1
ATOM 2833 N N . SER A 1 368 ? -8.725 -1.270 -1.365 1.00 93.19 368 SER A N 1
ATOM 2834 C CA . SER A 1 368 ? -7.419 -1.872 -1.619 1.00 93.19 368 SER A CA 1
ATOM 2835 C C . SER A 1 368 ? -7.405 -2.874 -2.751 1.00 93.19 368 SER A C 1
ATOM 2837 O O . SER A 1 368 ? -6.442 -2.881 -3.506 1.00 93.19 368 SER A O 1
ATOM 2839 N N . MET A 1 369 ? -8.435 -3.715 -2.881 1.00 94.31 369 MET A N 1
ATOM 2840 C CA . MET A 1 369 ? -8.488 -4.699 -3.962 1.00 94.31 369 MET A CA 1
ATOM 2841 C C . MET A 1 369 ? -8.475 -3.982 -5.312 1.00 94.31 369 MET A C 1
ATOM 2843 O O . MET A 1 369 ? -7.647 -4.284 -6.168 1.00 94.31 369 MET A O 1
ATOM 2847 N N . ALA A 1 370 ? -9.314 -2.954 -5.458 1.00 93.44 370 ALA A N 1
ATOM 2848 C CA . ALA A 1 370 ? -9.346 -2.128 -6.656 1.00 93.44 370 ALA A CA 1
ATOM 2849 C C . ALA A 1 370 ? -7.992 -1.448 -6.928 1.00 93.44 370 ALA A C 1
ATOM 2851 O O . ALA A 1 370 ? -7.485 -1.518 -8.046 1.00 93.44 370 ALA A O 1
ATOM 2852 N N . PHE A 1 371 ? -7.363 -0.842 -5.915 1.00 93.06 371 PHE A N 1
ATOM 2853 C CA . PHE A 1 371 ? -6.045 -0.229 -6.096 1.00 93.06 371 PHE A CA 1
ATOM 2854 C C . PHE A 1 371 ? -4.971 -1.245 -6.473 1.00 93.06 371 PHE A C 1
ATOM 2856 O O . PHE A 1 371 ? -4.165 -0.971 -7.354 1.00 93.06 371 PHE A O 1
ATOM 2863 N N . MET A 1 372 ? -4.946 -2.412 -5.833 1.00 94.88 372 MET A N 1
ATOM 2864 C CA . MET A 1 372 ? -3.948 -3.437 -6.117 1.00 94.88 372 MET A CA 1
ATOM 2865 C C . MET A 1 372 ? -4.111 -4.026 -7.515 1.00 94.88 372 MET A C 1
ATOM 2867 O O . MET A 1 372 ? -3.110 -4.211 -8.198 1.00 94.88 372 MET A O 1
ATOM 2871 N N . LEU A 1 373 ? -5.343 -4.259 -7.975 1.00 94.50 373 LEU A N 1
ATOM 2872 C CA . LEU A 1 373 ? -5.602 -4.652 -9.360 1.00 94.50 373 LEU A CA 1
ATOM 2873 C C . LEU A 1 373 ? -5.134 -3.580 -10.347 1.00 94.50 373 LEU A C 1
ATOM 2875 O O . LEU A 1 373 ? -4.448 -3.896 -11.315 1.00 94.50 373 LEU A O 1
ATOM 2879 N N . TRP A 1 374 ? -5.434 -2.311 -10.063 1.00 92.94 374 TRP A N 1
ATOM 2880 C CA . TRP A 1 374 ? -4.958 -1.203 -10.884 1.00 92.94 374 TRP A CA 1
ATOM 2881 C C . TRP A 1 374 ? -3.426 -1.163 -10.943 1.00 92.94 374 TRP A C 1
ATOM 2883 O O . TRP A 1 374 ? -2.848 -1.143 -12.027 1.00 92.94 374 TRP A O 1
ATOM 2893 N N . TYR A 1 375 ? -2.743 -1.219 -9.794 1.00 92.31 375 TYR A N 1
ATOM 2894 C CA . TYR A 1 375 ? -1.280 -1.235 -9.747 1.00 92.31 375 TYR A CA 1
ATOM 2895 C C . TYR A 1 375 ? -0.694 -2.470 -10.443 1.00 92.31 375 TYR A C 1
ATOM 2897 O O . TYR A 1 375 ? 0.314 -2.336 -11.132 1.00 92.31 375 TYR A O 1
ATOM 2905 N N . ALA A 1 376 ? -1.310 -3.648 -10.303 1.00 93.12 376 ALA A N 1
ATOM 2906 C CA . ALA A 1 376 ? -0.886 -4.864 -10.994 1.00 93.12 376 ALA A CA 1
ATOM 2907 C C . ALA A 1 376 ? -0.909 -4.673 -12.514 1.00 93.12 376 ALA A C 1
ATOM 2909 O O . ALA A 1 376 ? 0.096 -4.935 -13.173 1.00 93.12 376 ALA A O 1
ATOM 2910 N N . HIS A 1 377 ? -1.999 -4.125 -13.053 1.00 92.12 377 HIS A N 1
ATOM 2911 C CA . HIS A 1 377 ? -2.107 -3.827 -14.477 1.00 92.12 377 HIS A CA 1
ATOM 2912 C C . HIS A 1 377 ? -1.072 -2.795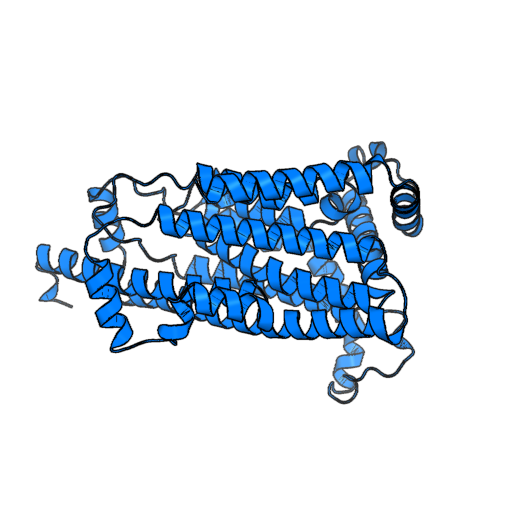 -14.946 1.00 92.12 377 HIS A C 1
ATOM 2914 O O . HIS A 1 377 ? -0.421 -2.977 -15.976 1.00 92.12 377 HIS A O 1
ATOM 2920 N N . GLN A 1 378 ? -0.840 -1.739 -14.160 1.00 89.38 378 GLN A N 1
ATOM 2921 C CA . GLN A 1 378 ? 0.191 -0.746 -14.479 1.00 89.38 378 GLN A CA 1
ATOM 2922 C C . GLN A 1 378 ? 1.602 -1.356 -14.503 1.00 89.38 378 GLN A C 1
ATOM 2924 O O . GLN A 1 378 ? 2.412 -1.000 -15.359 1.00 89.38 378 GLN A O 1
ATOM 2929 N N . GLU A 1 379 ? 1.920 -2.273 -13.587 1.00 89.75 379 GLU A N 1
ATOM 2930 C CA . GLU A 1 379 ? 3.201 -2.991 -13.593 1.00 89.75 379 GLU A CA 1
ATOM 2931 C C . GLU A 1 379 ? 3.302 -4.006 -14.745 1.00 89.75 379 GLU A C 1
ATOM 2933 O O . GLU A 1 379 ? 4.385 -4.196 -15.294 1.00 89.75 379 GLU A O 1
ATOM 2938 N N . GLU A 1 380 ? 2.190 -4.601 -15.183 1.00 90.56 380 GLU A N 1
ATOM 2939 C CA . GLU A 1 380 ? 2.136 -5.452 -16.379 1.00 90.56 380 GLU A CA 1
ATOM 2940 C C . GLU A 1 380 ? 2.476 -4.654 -17.654 1.00 90.56 380 GLU A C 1
ATOM 2942 O O . GLU A 1 380 ? 3.346 -5.068 -18.431 1.00 90.56 380 GLU A O 1
ATOM 2947 N N . ILE A 1 381 ? 1.891 -3.457 -17.817 1.00 89.38 381 ILE A N 1
ATOM 2948 C CA . ILE A 1 381 ? 2.234 -2.504 -18.892 1.00 89.38 381 ILE A CA 1
ATOM 2949 C C . ILE A 1 381 ? 3.718 -2.134 -18.833 1.00 89.38 381 ILE A C 1
ATOM 2951 O O . ILE A 1 381 ? 4.428 -2.218 -19.840 1.00 89.38 381 ILE A O 1
ATOM 2955 N N . ARG A 1 382 ? 4.215 -1.751 -17.651 1.00 87.38 382 ARG A N 1
ATOM 2956 C CA . ARG A 1 382 ? 5.625 -1.375 -17.459 1.00 87.38 382 ARG A CA 1
ATOM 2957 C C . ARG A 1 382 ? 6.568 -2.528 -17.787 1.00 87.38 382 ARG A C 1
ATOM 2959 O O . ARG A 1 382 ? 7.576 -2.299 -18.451 1.00 87.38 382 ARG A O 1
ATOM 2966 N N . GLY A 1 383 ? 6.216 -3.757 -17.416 1.00 88.94 383 GLY A N 1
ATOM 2967 C CA . GLY A 1 383 ? 6.989 -4.950 -17.745 1.00 88.94 383 GLY A CA 1
ATOM 2968 C C . GLY A 1 383 ? 7.067 -5.219 -19.240 1.00 88.94 383 GLY A C 1
ATOM 2969 O O . GLY A 1 383 ? 8.146 -5.512 -19.763 1.00 88.94 383 GLY A O 1
ATOM 2970 N N . TRP A 1 384 ? 5.957 -5.052 -19.963 1.00 89.56 384 TRP A N 1
ATOM 2971 C CA . TRP A 1 384 ? 5.973 -5.162 -21.418 1.00 89.56 384 TRP A CA 1
ATOM 2972 C C . TRP A 1 384 ? 6.886 -4.111 -22.059 1.00 89.56 384 TRP A C 1
ATOM 2974 O O . TRP A 1 384 ? 7.751 -4.455 -22.873 1.00 89.56 384 TRP A O 1
ATOM 2984 N N . LYS A 1 385 ? 6.748 -2.846 -21.643 1.00 88.00 385 LYS A N 1
ATOM 2985 C CA . LYS A 1 385 ? 7.567 -1.739 -22.150 1.00 88.00 385 LYS A CA 1
ATOM 2986 C C . LYS A 1 385 ? 9.051 -1.935 -21.831 1.00 88.00 385 LYS A C 1
ATOM 2988 O O . LYS A 1 385 ? 9.885 -1.798 -22.723 1.00 88.00 385 LYS A O 1
ATOM 2993 N N . GLY A 1 386 ? 9.384 -2.341 -20.606 1.00 86.38 386 GLY A N 1
ATOM 2994 C CA . GLY A 1 386 ? 10.756 -2.623 -20.178 1.00 86.38 386 GLY A CA 1
ATOM 2995 C C . GLY A 1 386 ? 11.431 -3.699 -21.032 1.00 86.38 386 GLY A C 1
ATOM 2996 O O . GLY A 1 386 ? 12.535 -3.492 -21.533 1.00 86.38 386 GLY A O 1
ATOM 2997 N N . ARG A 1 387 ? 10.742 -4.819 -21.301 1.00 86.50 387 ARG A N 1
ATOM 2998 C CA . ARG A 1 387 ? 11.257 -5.876 -22.194 1.00 86.50 387 ARG A CA 1
ATOM 2999 C C . ARG A 1 387 ? 11.438 -5.393 -23.629 1.00 86.50 387 ARG A C 1
ATOM 3001 O O . ARG A 1 387 ? 12.372 -5.808 -24.314 1.00 86.50 387 ARG A O 1
ATOM 3008 N N . ARG A 1 388 ? 10.537 -4.538 -24.117 1.00 87.44 388 ARG A N 1
ATOM 3009 C CA . ARG A 1 388 ? 10.668 -3.950 -25.452 1.00 87.44 388 ARG A CA 1
ATOM 3010 C C . ARG A 1 388 ? 11.893 -3.043 -25.548 1.00 87.44 388 ARG A C 1
ATOM 3012 O O . ARG A 1 388 ? 12.670 -3.222 -26.483 1.00 87.44 388 ARG A O 1
ATOM 3019 N N . ALA A 1 389 ? 12.081 -2.139 -24.591 1.00 83.56 389 ALA A N 1
ATOM 3020 C CA . ALA A 1 389 ? 13.243 -1.258 -24.563 1.00 83.56 389 ALA A CA 1
ATOM 3021 C C . ALA A 1 389 ? 14.551 -2.041 -24.438 1.00 83.56 389 ALA A C 1
ATOM 3023 O O . ALA A 1 389 ? 15.512 -1.725 -25.134 1.00 83.56 389 ALA A O 1
ATOM 3024 N N . TRP A 1 390 ? 14.573 -3.110 -23.635 1.00 85.88 390 TRP A N 1
ATOM 3025 C CA . TRP A 1 390 ? 15.735 -3.995 -23.546 1.00 85.88 390 TRP A CA 1
ATOM 3026 C C . TRP A 1 390 ? 16.092 -4.594 -24.908 1.00 85.88 390 TRP A C 1
ATOM 3028 O O . TRP A 1 390 ? 17.224 -4.455 -25.357 1.00 85.88 390 TRP A O 1
ATOM 3038 N N . ARG A 1 391 ? 15.112 -5.155 -25.634 1.00 84.81 391 ARG A N 1
ATOM 3039 C CA . ARG A 1 391 ? 15.345 -5.713 -26.979 1.00 84.81 391 ARG A CA 1
ATOM 3040 C C . ARG A 1 391 ? 15.865 -4.671 -27.965 1.00 84.81 391 ARG A C 1
ATOM 3042 O O . ARG A 1 391 ? 16.755 -4.980 -28.747 1.00 84.81 391 ARG A O 1
ATOM 3049 N N . GLN A 1 392 ? 15.326 -3.453 -27.937 1.00 83.56 392 GLN A N 1
ATOM 3050 C CA . GLN A 1 392 ? 15.783 -2.365 -28.809 1.00 83.56 392 GLN A CA 1
ATOM 3051 C C . GLN A 1 392 ? 17.221 -1.943 -28.484 1.00 83.56 392 GLN A C 1
ATOM 3053 O O . GLN A 1 392 ? 18.028 -1.750 -29.392 1.00 83.56 392 GLN A O 1
ATOM 3058 N N . ASN A 1 393 ? 17.558 -1.859 -27.197 1.00 81.50 393 ASN A N 1
ATOM 3059 C CA . ASN A 1 393 ? 18.899 -1.522 -26.741 1.00 81.50 393 ASN A CA 1
ATOM 3060 C C . ASN A 1 393 ? 19.913 -2.621 -27.117 1.00 81.50 393 ASN A C 1
ATOM 3062 O O . ASN A 1 393 ? 20.928 -2.318 -27.741 1.00 81.50 393 ASN A O 1
ATOM 3066 N N . SER A 1 394 ? 19.603 -3.898 -26.871 1.00 79.38 394 SER A N 1
ATOM 3067 C CA . SER A 1 394 ? 20.451 -5.031 -27.283 1.00 79.38 394 SER A CA 1
ATOM 3068 C C . SER A 1 394 ? 20.595 -5.143 -28.806 1.00 79.38 394 SER A C 1
ATOM 3070 O O . SER A 1 394 ? 21.680 -5.443 -29.304 1.00 79.38 394 SER A O 1
ATOM 3072 N N . ALA A 1 395 ? 19.533 -4.849 -29.569 1.00 76.38 395 ALA A N 1
ATOM 3073 C CA . ALA A 1 395 ? 19.586 -4.800 -31.032 1.00 76.38 395 ALA A CA 1
ATOM 3074 C C . ALA A 1 395 ? 20.560 -3.730 -31.534 1.00 76.38 395 ALA A C 1
ATOM 3076 O O . ALA A 1 395 ? 21.365 -4.002 -32.421 1.00 76.38 395 ALA A O 1
ATOM 3077 N N . SER A 1 396 ? 20.520 -2.532 -30.938 1.00 74.56 396 SER A N 1
ATOM 3078 C CA . SER A 1 396 ? 21.394 -1.413 -31.319 1.00 74.56 396 SER A CA 1
ATOM 3079 C C . SER A 1 396 ? 22.883 -1.695 -31.094 1.00 74.56 396 SER A C 1
ATOM 3081 O O . SER A 1 396 ? 23.730 -1.071 -31.727 1.00 74.56 396 SER A O 1
ATOM 3083 N N . LYS A 1 397 ? 23.197 -2.671 -30.236 1.00 71.56 397 LYS A N 1
ATOM 3084 C CA . LYS A 1 397 ? 24.558 -3.101 -29.901 1.00 71.56 397 LYS A CA 1
ATOM 3085 C C . LYS A 1 397 ? 25.025 -4.340 -30.668 1.00 71.56 397 LYS A C 1
ATOM 3087 O O . LYS A 1 397 ? 26.163 -4.758 -30.499 1.00 71.56 397 LYS A O 1
ATOM 3092 N N . GLY A 1 398 ? 24.163 -4.943 -31.494 1.00 61.22 398 GLY A N 1
ATOM 3093 C CA . GLY A 1 398 ? 24.470 -6.193 -32.199 1.00 61.22 398 GLY A CA 1
ATOM 3094 C C . GLY A 1 398 ? 24.508 -7.437 -31.299 1.00 61.22 398 GLY A C 1
ATOM 3095 O O . GLY A 1 398 ? 24.936 -8.498 -31.742 1.00 61.22 398 GLY A O 1
ATOM 3096 N N . GLU A 1 399 ? 24.039 -7.342 -30.052 1.00 59.78 399 GLU A N 1
ATOM 3097 C CA . GLU A 1 399 ? 24.127 -8.417 -29.049 1.00 59.78 399 GLU A CA 1
ATOM 3098 C C . GLU A 1 399 ? 23.035 -9.490 -29.202 1.00 59.78 399 GLU A C 1
ATOM 3100 O O . GLU A 1 399 ? 23.152 -10.576 -28.643 1.00 59.78 399 GLU A O 1
ATOM 3105 N N . LEU A 1 400 ? 21.990 -9.237 -30.002 1.00 52.84 400 LEU A N 1
ATOM 3106 C CA . LEU A 1 400 ? 20.912 -10.209 -30.252 1.00 52.84 400 LEU A CA 1
ATOM 3107 C C . LEU A 1 400 ? 21.352 -11.446 -31.057 1.00 52.84 400 LEU A C 1
ATOM 3109 O O . LEU A 1 400 ? 20.587 -12.401 -31.150 1.00 52.84 400 LEU A O 1
ATOM 3113 N N . ALA A 1 401 ? 22.554 -11.440 -31.643 1.00 43.16 401 ALA A N 1
ATOM 3114 C CA . ALA A 1 401 ? 23.076 -12.570 -32.412 1.00 43.16 401 ALA A CA 1
ATOM 3115 C C . ALA A 1 401 ? 23.851 -13.596 -31.562 1.00 43.16 401 ALA A C 1
ATOM 3117 O O . ALA A 1 401 ? 24.176 -14.668 -32.067 1.00 43.16 401 ALA A O 1
ATOM 3118 N N . VAL A 1 402 ? 24.167 -13.292 -30.295 1.00 42.38 402 VAL A N 1
ATOM 3119 C CA . VAL A 1 402 ? 25.018 -14.147 -29.451 1.00 42.38 402 VAL A CA 1
ATOM 3120 C C . VAL A 1 402 ? 24.528 -14.123 -27.999 1.00 42.38 402 VAL A C 1
ATOM 3122 O O . VAL A 1 402 ? 25.136 -13.466 -27.158 1.00 42.38 402 VAL A O 1
ATOM 3125 N N . LYS A 1 403 ? 23.425 -14.815 -27.692 1.00 37.75 403 LYS A N 1
ATOM 3126 C CA . LYS A 1 403 ? 23.153 -15.403 -26.365 1.00 37.75 403 LYS A CA 1
ATOM 3127 C C . LYS A 1 403 ? 21.944 -16.325 -26.393 1.00 37.75 403 LYS A C 1
ATOM 3129 O O . LYS A 1 403 ? 20.858 -15.850 -26.790 1.00 37.75 403 LYS A O 1
#

Foldseek 3Di:
DVLVVLLVVLVCLLVVCLVPVQVPDPPLVVVLVVLLVVLVDPPPPVVLVVDDPVVVLSSQLSSLLSLLCLLVVFLLSLLLLLLLLLLLLLLLLVLLQLLQFLAQFDPLSHQNLNVLSLLLSRSCCLRVVSSCSSCSLSVSLVSLLVSLDQFPLLQAFGFFRQPLSNVLSVQLSVLVVVLSVLSSVDDPVCVVPDDPCVVVDPPVVVVCVVVSVVSNVCSSSCSVVSCCSRNVSSVPPDHHDRHNVVVLVVLVVDDLVRLLVRLVSLLVVLLVSLVSSLVSNVSSVVSSCCRCVVVVDDDDPSSVSSNSSSVSSLSSLVSSLVSCVVNNRPNVCQVVLVVVCVVPPPDDCVQQVDPVNLVVCCVNRNNSSSSSSVVSVVSSSSSVSSSVSSVVSCVVVVNVVPD